Protein 5HU7 (pdb70)

Solvent-accessible surface area: 25045 Å² total; per-residue (Å²): 85,97,57,8,26,0,0,31,72,15,47,5,35,51,181,40,27,58,1,8,3,49,0,58,1,118,44,52,7,4,76,64,148,192,34,83,34,106,52,82,1,24,9,9,0,0,2,0,0,0,11,5,0,1,116,80,0,72,121,4,8,55,0,14,110,3,22,2,86,68,30,4,72,0,8,92,106,126,26,103,0,18,1,0,6,58,120,96,104,149,51,45,18,11,2,78,0,24,12,180,114,55,48,10,0,67,0,39,2,51,86,43,93,44,151,153,40,29,84,23,94,9,96,51,17,47,90,98,26,70,86,98,10,74,25,168,94,3,63,94,75,1,124,143,116,77,115,6,71,44,89,64,19,136,6,8,58,56,0,25,30,2,103,46,2,0,0,0,63,7,57,37,59,113,47,92,174,112,48,41,88,59,8,12,0,32,14,22,3,21,69,2,10,12,1,3,2,31,2,7,49,29,96,74,115,97,48,34,5,28,2,72,1,98,57,0,21,8,22,70,62,103,15,51,20,82,22,0,1,0,90,78,36,198,164,37,48,2,22,1,14,0,0,36,137,88,0,121,0,3,0,45,4,88,12,13,22,26,21,56,156,123,82,63,8,34,5,0,39,92,21,44,4,34,61,177,39,26,58,2,7,4,53,2,67,8,103,44,152,28,23,56,48,86,145,40,108,45,96,89,70,0,12,12,9,4,0,1,4,0,0,8,4,0,0,76,75,0,19,64,94,83,90,81,4,8,55,0,15,109,1,18,1,102,70,28,4,70,3,16,93,107,108,28,101,1,19,2,0,3,66,86,77,147,107,61,42,12,13,1,83,0,25,12,103,159,171,82,45,60,12,0,68,0,53,0,61,49,36,82,42,154,153,64,29,93,23,96,10,97,44,15,46,91,101,29,73,89,99,22,76,43,164,96,0,115,119,117,66,114,31,158,19,12,50,54,1,24,48,3,114,46,3,0,0,4,63,12,52,38,100,52,106,99,127,137,83,24,89,55,25,6,6,32,37,60,14,25,32,33,10,69,1,2,30,144,11,15,118,133,164,133,48,32,2,27,4,63,0,86,33,0,20,4,16,76,54,104,15,54,3,68,23,7,3,6,94,91,83,64,50,53,2,38,12,28,7,0,21,138,60,0,137,1,2,0,63,2,116,10,1,30,4,20,45,107,212

Secondary structure (DSSP, 8-state):
--SBTTB-EE--BTTBEEEEEEE-S-STTT--TTS--SEEPPHHHHHHHHHHHHHH---EEEEEEEEE-SPPEESSS-EEEEEEEEEEETTEEEEEEEE--EEEEEEEEEEE--SS--B--HHHHHHT-SEEEEHHHHHHHHHHSSS---S--TTEEEEEEETTEEEEEE-PPP--HHHHTT-SS-TTHHHHHHHHHHHHHHHH--EEEEEEEEEEEE-SSS----EEEEEE-----EEEEEE-TT-BEEEEEEEEEEEE-/--SBTTB-EE--BTTBEEEEEEE-S-SSTT---SSSS-EEPPHHHHHHHHHHHHHHH-----SEEEEEEEEE-SPPEESSS-EEEEEEEEE-TTS-EEEEEEE----EEEEEEEEEEE--SS--B--HHHHHHT-SEEEEHHHHHHH-----EEEEEEETTEEEEEE------STTTTT-SSPTTGGGTTTTHHHHH----EEEEEEEEEEEE-SSS----EEEEEE----EEEEEE-TT-BEEEEEEEEEEEE--

Sequence (517 aa):
DILHPLLHKNTSDLYELRYSSSFTGQELFMADHLGNGQRFFPLIAYLEMARAAVKQAASGIRMSHVATDDPLLVGDDLVQVHVGIYPEDTGELAYKIYSESVVHSHGMVEFTSFVEVPTLDLPALQAESSEILTARQCYELLKERGMADHSEFQGIDQVYRAPGHVLVKLSLPSITMETAEQLVFHPSLLESLLPSTRYLITEATQLDGTFTLEELEIYENHPAVKYALIRFSDTATLDIELCDEAGRIGIRMRGFSMGSEDILHPLLHKNTSDLYELRYSSSFTGQELFMADHLGNGQRFFPLIAYLEMARAAVKQAAGGTLSGIRMSHVATDDPLLVGDDLVQVHVGIYPEDTGELAYKIYSETRSVVHSHGMVEFTSFVEVPTLDLPALQAESSEILTARQCYELLEFQGIDQVYRAPGHVLVKLSLPSITMETAEQLVFHPSLLESLLPSTRYLITIQLDGTFTLEELEIYENHPAVKYALIRFSTATLDIELCDEAGRIGIRMRGFSMGSEK

Structure (mmCIF, N/CA/C/O backbone):
data_5HU7
#
_entry.id   5HU7
#
_cell.length_a   160.610
_cell.length_b   83.010
_cell.length_c   48.810
_cell.angle_alpha   90.00
_cell.angle_beta   90.00
_cell.angle_gamma   90.00
#
_symmetry.space_group_name_H-M   'P 21 21 2'
#
loop_
_entity.id
_entity.type
_entity.pdbx_description
1 polymer 'Putative polyketide synthase'
2 water water
#
loop_
_atom_site.group_PDB
_atom_site.id
_atom_site.type_symbol
_atom_site.label_atom_id
_atom_site.label_alt_id
_atom_site.label_comp_id
_atom_site.label_asym_id
_atom_site.label_entity_id
_atom_site.label_seq_id
_atom_site.pdbx_PDB_ins_code
_atom_site.Cartn_x
_atom_site.Cartn_y
_atom_site.Cartn_z
_atom_site.occupancy
_atom_site.B_iso_or_equiv
_atom_site.auth_seq_id
_atom_site.auth_comp_id
_atom_site.auth_asym_id
_atom_site.auth_atom_id
_atom_site.pdbx_PDB_model_num
ATOM 1 N N . ASP A 1 10 ? -16.874 19.491 -22.349 1.00 115.65 2848 ASP A N 1
ATOM 2 C CA . ASP A 1 10 ? -17.260 20.832 -21.917 1.00 113.80 2848 ASP A CA 1
ATOM 3 C C . ASP A 1 10 ? -17.032 20.980 -20.391 1.00 110.92 2848 ASP A C 1
ATOM 4 O O . ASP A 1 10 ? -17.980 21.045 -19.612 1.00 109.81 2848 ASP A O 1
ATOM 9 N N . ILE A 1 11 ? -15.754 21.032 -19.983 1.00 102.99 2849 ILE A N 1
ATOM 10 C CA . ILE A 1 11 ? -15.303 21.134 -18.577 1.00 96.46 2849 ILE A CA 1
ATOM 11 C C . ILE A 1 11 ? -14.174 22.175 -18.482 1.00 92.73 2849 ILE A C 1
ATOM 12 O O . ILE A 1 11 ? -13.227 22.115 -19.263 1.00 94.65 2849 ILE A O 1
ATOM 17 N N . LEU A 1 12 ? -14.263 23.126 -17.532 1.00 81.07 2850 LEU A N 1
ATOM 18 C CA . LEU A 1 12 ? -13.247 24.180 -17.413 1.00 77.48 2850 LEU A CA 1
ATOM 19 C C . LEU A 1 12 ? -11.911 23.642 -16.909 1.00 81.05 2850 LEU A C 1
ATOM 20 O O . LEU A 1 12 ? -10.851 24.080 -17.353 1.00 82.28 2850 LEU A O 1
ATOM 25 N N . HIS A 1 13 ? -11.962 22.722 -15.949 1.00 75.03 2851 HIS A N 1
ATOM 26 C CA . HIS A 1 13 ? -10.787 22.177 -15.300 1.00 71.34 2851 HIS A CA 1
ATOM 27 C C . HIS A 1 13 ? -11.183 20.824 -14.673 1.00 74.78 2851 HIS A C 1
ATOM 28 O O . HIS A 1 13 ? -12.362 20.651 -14.348 1.00 73.80 2851 HIS A O 1
ATOM 35 N N . PRO A 1 14 ? -10.256 19.858 -14.449 1.00 72.58 2852 PRO A N 1
ATOM 36 C CA . PRO A 1 14 ? -10.666 18.577 -13.834 1.00 71.93 2852 PRO A CA 1
ATOM 37 C C . PRO A 1 14 ? -11.495 18.700 -12.545 1.00 71.46 2852 PRO A C 1
ATOM 38 O O . PRO A 1 14 ? -12.373 17.886 -12.295 1.00 68.79 2852 PRO A O 1
ATOM 42 N N . LEU A 1 15 ? -11.258 19.746 -11.759 1.00 68.30 2853 LEU A N 1
ATOM 43 C CA . LEU A 1 15 ? -11.972 19.960 -10.516 1.00 67.14 2853 LEU A CA 1
ATOM 44 C C . LEU A 1 15 ? -13.029 21.045 -10.591 1.00 70.17 2853 LEU A C 1
ATOM 45 O O . LEU A 1 15 ? -13.741 21.187 -9.616 1.00 70.22 2853 LEU A O 1
ATOM 50 N N . LEU A 1 16 ? -13.128 21.817 -11.694 1.00 66.73 2854 LEU A N 1
ATOM 51 C CA . LEU A 1 16 ? -14.153 22.876 -11.866 1.00 66.73 2854 LEU A CA 1
ATOM 52 C C . LEU A 1 16 ? -14.881 22.543 -13.111 1.00 72.60 2854 LEU A C 1
ATOM 53 O O . LEU A 1 16 ? -14.389 22.868 -14.181 1.00 74.34 2854 LEU A O 1
ATOM 58 N N . HIS A 1 17 ? -16.045 21.962 -13.015 1.00 70.28 2855 HIS A N 1
ATOM 59 C CA . HIS A 1 17 ? -16.736 21.531 -14.223 1.00 72.98 2855 HIS A CA 1
ATOM 60 C C . HIS A 1 17 ? -17.502 22.651 -14.902 1.00 76.38 2855 HIS A C 1
ATOM 61 O O . HIS A 1 17 ? -17.444 22.770 -16.125 1.00 79.40 2855 HIS A O 1
ATOM 68 N N . LYS A 1 18 ? -18.174 23.495 -14.132 1.00 69.87 2856 LYS A N 1
ATOM 69 C CA . LYS A 1 18 ? -18.988 24.563 -14.710 1.00 70.71 2856 LYS A CA 1
ATOM 70 C C . LYS A 1 18 ? -19.021 25.805 -13.892 1.00 70.70 2856 LYS A C 1
ATOM 71 O O . LYS A 1 18 ? -18.977 25.748 -12.675 1.00 66.97 2856 LYS A O 1
ATOM 77 N N . ASN A 1 19 ? -19.288 26.918 -14.568 1.00 68.99 2857 ASN A N 1
ATOM 78 C CA . ASN A 1 19 ? -19.477 28.202 -13.938 1.00 67.18 2857 ASN A CA 1
ATOM 79 C C . ASN A 1 19 ? -20.975 28.270 -13.724 1.00 70.53 2857 ASN A C 1
ATOM 80 O O . ASN A 1 19 ? -21.712 28.239 -14.697 1.00 71.39 2857 ASN A O 1
ATOM 85 N N . THR A 1 20 ? -21.429 28.326 -12.466 1.00 66.82 2858 THR A N 1
ATOM 86 C CA . THR A 1 20 ? -22.856 28.382 -12.157 1.00 68.85 2858 THR A CA 1
ATOM 87 C C . THR A 1 20 ? -23.200 29.679 -11.424 1.00 74.38 2858 THR A C 1
ATOM 88 O O . THR A 1 20 ? -24.133 29.709 -10.618 1.00 75.35 2858 THR A O 1
ATOM 92 N N . SER A 1 21 ? -22.481 30.755 -11.734 1.00 70.15 2859 SER A N 1
ATOM 93 C CA . SER A 1 21 ? -22.725 32.047 -11.116 1.00 70.39 2859 SER A CA 1
ATOM 94 C C . SER A 1 21 ? -24.119 32.535 -11.418 1.00 76.20 2859 SER A C 1
ATOM 95 O O . SER A 1 21 ? -24.631 32.270 -12.494 1.00 77.32 2859 SER A O 1
ATOM 98 N N . ASP A 1 22 ? -24.722 33.251 -10.486 1.00 73.93 2860 ASP A N 1
ATOM 99 C CA . ASP A 1 22 ? -26.082 33.764 -10.648 1.00 76.44 2860 ASP A CA 1
ATOM 100 C C . ASP A 1 22 ? -26.179 35.129 -10.012 1.00 82.94 2860 ASP A C 1
ATOM 101 O O . ASP A 1 22 ? -25.134 35.703 -9.673 1.00 80.65 2860 ASP A O 1
ATOM 106 N N . LEU A 1 23 ? -27.407 35.679 -9.881 1.00 84.89 2861 LEU A N 1
ATOM 107 C CA . LEU A 1 23 ? -27.631 36.991 -9.258 1.00 86.63 2861 LEU A CA 1
ATOM 108 C C . LEU A 1 23 ? -27.072 37.096 -7.860 1.00 92.72 2861 LEU A C 1
ATOM 109 O O . LEU A 1 23 ? -26.587 38.154 -7.480 1.00 94.27 2861 LEU A O 1
ATOM 114 N N . TYR A 1 24 ? -27.174 36.021 -7.099 1.00 89.87 2862 TYR A N 1
ATOM 115 C CA . TYR A 1 24 ? -26.782 35.994 -5.703 1.00 89.21 2862 TYR A CA 1
ATOM 116 C C . TYR A 1 24 ? -25.362 35.572 -5.433 1.00 85.94 2862 TYR A C 1
ATOM 117 O O . TYR A 1 24 ? -24.939 35.748 -4.299 1.00 83.99 2862 TYR A O 1
ATOM 126 N N . GLU A 1 25 ? -24.608 35.024 -6.423 1.00 78.11 2863 GLU A N 1
ATOM 127 C CA . GLU A 1 25 ? -23.247 34.532 -6.155 1.00 72.00 2863 GLU A CA 1
ATOM 128 C C . GLU A 1 25 ? -22.399 34.249 -7.393 1.00 72.61 2863 GLU A C 1
ATOM 129 O O . GLU A 1 25 ? -22.936 33.737 -8.365 1.00 72.55 2863 GLU A O 1
ATOM 135 N N . LEU A 1 26 ? -21.064 34.490 -7.317 1.00 67.34 2864 LEU A N 1
ATOM 136 C CA . LEU A 1 26 ? -20.057 34.120 -8.336 1.00 65.33 2864 LEU A CA 1
ATOM 137 C C . LEU A 1 26 ? -19.557 32.742 -7.883 1.00 66.26 2864 LEU A C 1
ATOM 138 O O . LEU A 1 26 ? -18.963 32.649 -6.803 1.00 62.75 2864 LEU A O 1
ATOM 143 N N . ARG A 1 27 ? -19.841 31.669 -8.659 1.00 63.03 2865 ARG A N 1
ATOM 144 C CA . ARG A 1 27 ? -19.435 30.330 -8.234 1.00 61.03 2865 ARG A CA 1
ATOM 145 C C . ARG A 1 27 ? -19.260 29.320 -9.337 1.00 61.75 2865 ARG A C 1
ATOM 146 O O . ARG A 1 27 ? -19.706 29.497 -10.451 1.00 61.11 2865 ARG A O 1
ATOM 154 N N . TYR A 1 28 ? -18.582 28.234 -8.988 1.00 59.52 2866 TYR A N 1
ATOM 155 C CA . TYR A 1 28 ? -18.316 27.122 -9.882 1.00 59.69 2866 TYR A CA 1
ATOM 156 C C . TYR A 1 28 ? -18.837 25.852 -9.216 1.00 61.12 2866 TYR A C 1
ATOM 157 O O . TYR A 1 28 ? -18.889 25.779 -7.990 1.00 57.61 2866 TYR A O 1
ATOM 166 N N . SER A 1 29 ? -19.330 24.910 -10.010 1.00 59.96 2867 SER A N 1
ATOM 167 C CA . SER A 1 29 ? -19.885 23.654 -9.479 1.00 59.64 2867 SER A CA 1
ATOM 168 C C . SER A 1 29 ? -19.320 22.480 -10.201 1.00 62.67 2867 SER A C 1
ATOM 169 O O . SER A 1 29 ? -19.093 22.542 -11.412 1.00 61.13 2867 SER A O 1
ATOM 172 N N . SER A 1 30 ? -19.062 21.404 -9.434 1.00 62.83 2868 SER A N 1
ATOM 173 C CA . SER A 1 30 ? -18.539 20.129 -9.928 1.00 64.24 2868 SER A CA 1
ATOM 174 C C . SER A 1 30 ? -19.310 19.004 -9.278 1.00 71.99 2868 SER A C 1
ATOM 175 O O . SER A 1 30 ? -19.730 19.132 -8.132 1.00 70.93 2868 SER A O 1
ATOM 178 N N . SER A 1 31 ? -19.495 17.900 -9.997 1.00 73.99 2869 SER A N 1
ATOM 179 C CA . SER A 1 31 ? -20.166 16.702 -9.474 1.00 74.67 2869 SER A CA 1
ATOM 180 C C . SER A 1 31 ? -19.152 15.581 -9.503 1.00 75.66 2869 SER A C 1
ATOM 181 O O . SER A 1 31 ? -18.600 15.310 -10.560 1.00 75.50 2869 SER A O 1
ATOM 184 N N . PHE A 1 32 ? -18.852 14.988 -8.345 1.00 72.38 2870 PHE A N 1
ATOM 185 C CA . PHE A 1 32 ? -17.829 13.943 -8.219 1.00 73.22 2870 PHE A CA 1
ATOM 186 C C . PHE A 1 32 ? -18.410 12.619 -7.805 1.00 80.69 2870 PHE A C 1
ATOM 187 O O . PHE A 1 32 ? -19.283 12.568 -6.938 1.00 80.87 2870 PHE A O 1
ATOM 195 N N . THR A 1 33 ? -17.930 11.554 -8.454 1.00 79.89 2871 THR A N 1
ATOM 196 C CA . THR A 1 33 ? -18.301 10.166 -8.223 1.00 80.84 2871 THR A CA 1
ATOM 197 C C . THR A 1 33 ? -17.243 9.422 -7.399 1.00 83.51 2871 THR A C 1
ATOM 198 O O . THR A 1 33 ? -17.568 8.410 -6.828 1.00 82.63 2871 THR A O 1
ATOM 202 N N . GLY A 1 34 ? -15.993 9.881 -7.397 1.00 80.23 2872 GLY A N 1
ATOM 203 C CA . GLY A 1 34 ? -14.896 9.182 -6.748 1.00 79.14 2872 GLY A CA 1
ATOM 204 C C . GLY A 1 34 ? -13.980 8.556 -7.781 1.00 85.32 2872 GLY A C 1
ATOM 205 O O . GLY A 1 34 ? -12.902 8.086 -7.429 1.00 86.39 2872 GLY A O 1
ATOM 206 N N . GLN A 1 35 ? -14.386 8.539 -9.066 1.00 83.05 2873 GLN A N 1
ATOM 207 C CA . GLN A 1 35 ? -13.581 7.988 -10.150 1.00 84.77 2873 GLN A CA 1
ATOM 208 C C . GLN A 1 35 ? -12.751 9.051 -10.876 1.00 89.00 2873 GLN A C 1
ATOM 209 O O . GLN A 1 35 ? -11.942 8.681 -11.722 1.00 91.21 2873 GLN A O 1
ATOM 215 N N . GLU A 1 36 ? -12.899 10.344 -10.547 1.00 84.90 2874 GLU A N 1
ATOM 216 C CA . GLU A 1 36 ? -12.165 11.389 -11.258 1.00 85.69 2874 GLU A CA 1
ATOM 217 C C . GLU A 1 36 ? -10.638 11.379 -10.950 1.00 92.25 2874 GLU A C 1
ATOM 218 O O . GLU A 1 36 ? -10.164 10.536 -10.194 1.00 92.41 2874 GLU A O 1
ATOM 224 N N . LEU A 1 37 ? -9.882 12.248 -11.640 1.00 90.46 2875 LEU A N 1
ATOM 225 C CA . LEU A 1 37 ? -8.417 12.378 -11.600 1.00 90.44 2875 LEU A CA 1
ATOM 226 C C . LEU A 1 37 ? -7.764 12.455 -10.202 1.00 93.42 2875 LEU A C 1
ATOM 227 O O . LEU A 1 37 ? -6.886 11.644 -9.878 1.00 94.08 2875 LEU A O 1
ATOM 232 N N . PHE A 1 38 ? -8.177 13.421 -9.392 1.00 87.47 2876 PHE A N 1
ATOM 233 C CA . PHE A 1 38 ? -7.598 13.596 -8.050 1.00 85.31 2876 PHE A CA 1
ATOM 234 C C . PHE A 1 38 ? -8.174 12.566 -7.083 1.00 94.88 2876 PHE A C 1
ATOM 235 O O . PHE A 1 38 ? -7.505 12.173 -6.133 1.00 95.94 2876 PHE A O 1
ATOM 243 N N . MET A 1 39 ? -9.359 12.056 -7.395 1.00 94.63 2877 MET A N 1
ATOM 244 C CA . MET A 1 39 ? -10.055 11.053 -6.592 1.00 97.10 2877 MET A CA 1
ATOM 245 C C . MET A 1 39 ? -9.417 9.680 -6.802 1.00 106.55 2877 MET A C 1
ATOM 246 O O . MET A 1 39 ? -9.634 8.800 -5.973 1.00 104.85 2877 MET A O 1
ATOM 251 N N . ALA A 1 40 ? -8.737 9.487 -7.975 1.00 109.94 2878 ALA A N 1
ATOM 252 C CA . ALA A 1 40 ? -8.068 8.255 -8.442 1.00 113.91 2878 ALA A CA 1
ATOM 253 C C . ALA A 1 40 ? -7.444 7.437 -7.318 1.00 121.36 2878 ALA A C 1
ATOM 254 O O . ALA A 1 40 ? -6.471 7.879 -6.685 1.00 119.17 2878 ALA A O 1
ATOM 256 N N . ASP A 1 41 ? -8.030 6.253 -7.067 1.00 122.32 2879 ASP A N 1
ATOM 257 C CA . ASP A 1 41 ? -7.613 5.369 -5.995 1.00 124.11 2879 ASP A CA 1
ATOM 258 C C . ASP A 1 41 ? -7.508 3.910 -6.441 1.00 134.49 2879 ASP A C 1
ATOM 259 O O . ASP A 1 41 ? -8.167 3.485 -7.395 1.00 135.90 2879 ASP A O 1
ATOM 264 N N . HIS A 1 42 ? -6.668 3.154 -5.721 1.00 133.97 2880 HIS A N 1
ATOM 265 C CA . HIS A 1 42 ? -6.447 1.716 -5.929 1.00 137.74 2880 HIS A CA 1
ATOM 266 C C . HIS A 1 42 ? -7.749 0.871 -5.989 1.00 142.41 2880 HIS A C 1
ATOM 267 O O . HIS A 1 42 ? -8.548 0.871 -5.048 1.00 141.93 2880 HIS A O 1
ATOM 274 N N . LEU A 1 43 ? -7.951 0.202 -7.143 1.00 139.69 2881 LEU A N 1
ATOM 275 C CA . LEU A 1 43 ? -9.018 -0.751 -7.476 1.00 141.04 2881 LEU A CA 1
ATOM 276 C C . LEU A 1 43 ? -10.475 -0.312 -7.169 1.00 140.72 2881 LEU A C 1
ATOM 277 O O . LEU A 1 43 ? -11.261 -1.104 -6.622 1.00 141.14 2881 LEU A O 1
ATOM 282 N N . GLY A 1 44 ? -10.844 0.889 -7.624 1.00 132.30 2882 GLY A N 1
ATOM 283 C CA . GLY A 1 44 ? -12.206 1.409 -7.506 1.00 129.11 2882 GLY A CA 1
ATOM 284 C C . GLY A 1 44 ? -12.397 2.439 -6.418 1.00 123.63 2882 GLY A C 1
ATOM 285 O O . GLY A 1 44 ? -11.492 3.235 -6.152 1.00 122.59 2882 GLY A O 1
ATOM 286 N N . ASN A 1 45 ? -13.586 2.433 -5.784 1.00 113.49 2883 ASN A N 1
ATOM 287 C CA . ASN A 1 45 ? -13.913 3.413 -4.764 1.00 108.74 2883 ASN A CA 1
ATOM 288 C C . ASN A 1 45 ? -14.682 2.843 -3.548 1.00 105.84 2883 ASN A C 1
ATOM 289 O O . ASN A 1 45 ? -14.765 1.638 -3.366 1.00 110.02 2883 ASN A O 1
ATOM 294 N N . GLY A 1 46 ? -15.030 3.745 -2.651 1.00 94.48 2884 GLY A N 1
ATOM 295 C CA . GLY A 1 46 ? -15.793 3.604 -1.417 1.00 91.82 2884 GLY A CA 1
ATOM 296 C C . GLY A 1 46 ? -15.692 4.927 -0.660 1.00 89.07 2884 GLY A C 1
ATOM 297 O O . GLY A 1 46 ? -15.002 5.857 -1.136 1.00 80.94 2884 GLY A O 1
ATOM 298 N N . GLN A 1 47 ? -16.393 5.071 0.498 1.00 85.21 2885 GLN A N 1
ATOM 299 C CA . GLN A 1 47 ? -16.336 6.376 1.129 1.00 81.54 2885 GLN A CA 1
ATOM 300 C C . GLN A 1 47 ? -14.932 6.736 1.591 1.00 81.57 2885 GLN A C 1
ATOM 301 O O . GLN A 1 47 ? -14.198 5.881 2.093 1.00 81.69 2885 GLN A O 1
ATOM 307 N N . ARG A 1 48 ? -14.600 8.024 1.480 1.00 72.84 2886 ARG A N 1
ATOM 308 C CA . ARG A 1 48 ? -13.300 8.539 1.870 1.00 70.74 2886 ARG A CA 1
ATOM 309 C C . ARG A 1 48 ? -13.247 10.059 1.830 1.00 68.74 2886 ARG A C 1
ATOM 310 O O . ARG A 1 48 ? -14.073 10.702 1.223 1.00 66.37 2886 ARG A O 1
ATOM 318 N N . PHE A 1 49 ? -12.234 10.603 2.440 1.00 67.53 2887 PHE A N 1
ATOM 319 C CA . PHE A 1 49 ? -12.002 12.041 2.532 1.00 65.08 2887 PHE A CA 1
ATOM 320 C C . PHE A 1 49 ? -11.553 12.569 1.196 1.00 68.50 2887 PHE A C 1
ATOM 321 O O . PHE A 1 49 ? -10.741 11.924 0.531 1.00 69.56 2887 PHE A O 1
ATOM 329 N N . PHE A 1 50 ? -12.051 13.754 0.807 1.00 64.85 2888 PHE A N 1
ATOM 330 C CA . PHE A 1 50 ? -11.599 14.428 -0.415 1.00 64.43 2888 PHE A CA 1
ATOM 331 C C . PHE A 1 50 ? -10.097 14.691 -0.261 1.00 68.55 2888 PHE A C 1
ATOM 332 O O . PHE A 1 50 ? -9.690 15.108 0.815 1.00 69.09 2888 PHE A O 1
ATOM 340 N N . PRO A 1 51 ? -9.246 14.429 -1.268 1.00 67.10 2889 PRO A N 1
ATOM 341 C CA . PRO A 1 51 ? -7.806 14.673 -1.087 1.00 65.80 2889 PRO A CA 1
ATOM 342 C C . PRO A 1 51 ? -7.453 16.103 -0.678 1.00 68.63 2889 PRO A C 1
ATOM 343 O O . PRO A 1 51 ? -8.043 17.044 -1.187 1.00 68.14 2889 PRO A O 1
ATOM 347 N N . LEU A 1 52 ? -6.505 16.256 0.248 1.00 65.61 2890 LEU A N 1
ATOM 348 C CA . LEU A 1 52 ? -6.041 17.552 0.776 1.00 65.73 2890 LEU A CA 1
ATOM 349 C C . LEU A 1 52 ? -5.657 18.571 -0.336 1.00 68.72 2890 LEU A C 1
ATOM 350 O O . LEU A 1 52 ? -6.259 19.646 -0.421 1.00 66.74 2890 LEU A O 1
ATOM 355 N N . ILE A 1 53 ? -4.697 18.220 -1.197 1.00 65.92 2891 ILE A N 1
ATOM 356 C CA . ILE A 1 53 ? -4.292 19.066 -2.339 1.00 67.09 2891 ILE A CA 1
ATOM 357 C C . ILE A 1 53 ? -5.423 19.396 -3.312 1.00 64.83 2891 ILE A C 1
ATOM 358 O O . ILE A 1 53 ? -5.365 20.419 -3.996 1.00 63.16 2891 ILE A O 1
ATOM 363 N N . ALA A 1 54 ? -6.435 18.551 -3.384 1.00 59.34 2892 ALA A N 1
ATOM 364 C CA . ALA A 1 54 ? -7.538 18.803 -4.287 1.00 59.52 2892 ALA A CA 1
ATOM 365 C C . ALA A 1 54 ? -8.292 20.070 -3.890 1.00 62.04 2892 ALA A C 1
ATOM 366 O O . ALA A 1 54 ? -8.728 20.807 -4.767 1.00 61.16 2892 ALA A O 1
ATOM 368 N N . TYR A 1 55 ? -8.339 20.390 -2.570 1.00 56.77 2893 TYR A N 1
ATOM 369 C CA . TYR A 1 55 ? -8.968 21.610 -2.081 1.00 55.08 2893 TYR A CA 1
ATOM 370 C C . TYR A 1 55 ? -8.200 22.843 -2.537 1.00 58.99 2893 TYR A C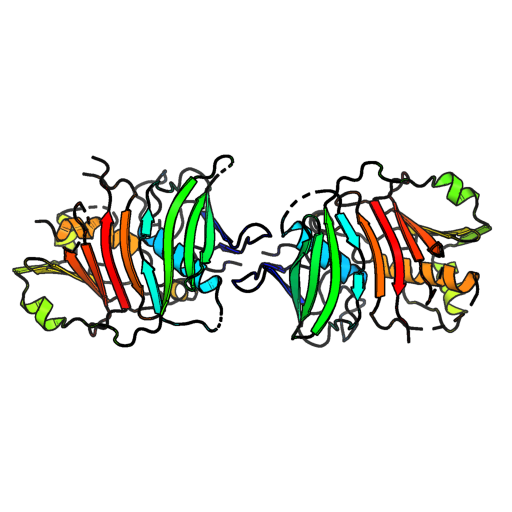 1
ATOM 371 O O . TYR A 1 55 ? -8.815 23.855 -2.855 1.00 62.28 2893 TYR A O 1
ATOM 380 N N . LEU A 1 56 ? -6.862 22.770 -2.561 1.00 52.71 2894 LEU A N 1
ATOM 381 C CA . LEU A 1 56 ? -6.025 23.893 -2.961 1.00 53.16 2894 LEU A CA 1
ATOM 382 C C . LEU A 1 56 ? -6.064 24.124 -4.444 1.00 56.56 2894 LEU A C 1
ATOM 383 O O . LEU A 1 56 ? -6.142 25.263 -4.903 1.00 57.01 2894 LEU A O 1
ATOM 388 N N . GLU A 1 57 ? -5.973 23.041 -5.193 1.00 55.63 2895 GLU A N 1
ATOM 389 C CA . GLU A 1 57 ? -6.047 23.029 -6.662 1.00 57.22 2895 GLU A CA 1
ATOM 390 C C . GLU A 1 57 ? -7.416 23.549 -7.173 1.00 59.83 2895 GLU A C 1
ATOM 391 O O . GLU A 1 57 ? -7.443 24.358 -8.092 1.00 57.73 2895 GLU A O 1
ATOM 397 N N . MET A 1 58 ? -8.525 23.117 -6.541 1.00 59.49 2896 MET A N 1
ATOM 398 C CA . MET A 1 58 ? -9.884 23.568 -6.881 1.00 61.31 2896 MET A CA 1
ATOM 399 C C . MET A 1 58 ? -10.045 25.075 -6.618 1.00 62.32 2896 MET A C 1
ATOM 400 O O . MET A 1 58 ? -10.527 25.800 -7.469 1.00 60.83 2896 MET A O 1
ATOM 405 N N . ALA A 1 59 ? -9.624 25.536 -5.444 1.00 57.62 2897 ALA A N 1
ATOM 406 C CA . ALA A 1 59 ? -9.674 26.949 -5.057 1.00 55.92 2897 ALA A CA 1
ATOM 407 C C . ALA A 1 59 ? -8.844 27.830 -5.986 1.00 58.77 2897 ALA A C 1
ATOM 408 O O . ALA A 1 59 ? -9.285 28.918 -6.362 1.00 59.89 2897 ALA A O 1
ATOM 410 N N . ARG A 1 60 ? -7.662 27.351 -6.373 1.00 53.77 2898 ARG A N 1
ATOM 411 C CA . ARG A 1 60 ? -6.766 28.066 -7.277 1.00 55.07 2898 ARG A CA 1
ATOM 412 C C . ARG A 1 60 ? -7.369 28.171 -8.665 1.00 63.43 2898 ARG A C 1
ATOM 413 O O . ARG A 1 60 ? -7.260 29.207 -9.302 1.00 66.92 2898 ARG A O 1
ATOM 421 N N . ALA A 1 61 ? -7.931 27.074 -9.158 1.00 61.05 2899 ALA A N 1
ATOM 422 C CA . ALA A 1 61 ? -8.572 27.035 -10.464 1.00 63.04 2899 ALA A CA 1
ATOM 423 C C . ALA A 1 61 ? -9.752 28.042 -10.532 1.00 68.09 2899 ALA A C 1
ATOM 424 O O . ALA A 1 61 ? -9.832 28.788 -11.486 1.00 69.86 2899 ALA A O 1
ATOM 426 N N . ALA A 1 62 ? -10.581 28.137 -9.469 1.00 65.36 2900 ALA A N 1
ATOM 427 C CA . ALA A 1 62 ? -11.719 29.079 -9.381 1.00 65.99 2900 ALA A CA 1
ATOM 428 C C . ALA A 1 62 ? -11.276 30.513 -9.431 1.00 70.41 2900 ALA A C 1
ATOM 429 O O . ALA A 1 62 ? -11.855 31.313 -10.154 1.00 70.82 2900 ALA A O 1
ATOM 431 N N . VAL A 1 63 ? -10.290 30.845 -8.624 1.00 67.22 2901 VAL A N 1
ATOM 432 C CA . VAL A 1 63 ? -9.715 32.197 -8.573 1.00 68.79 2901 VAL A CA 1
ATOM 433 C C . VAL A 1 63 ? -9.136 32.626 -9.939 1.00 70.41 2901 VAL A C 1
ATOM 434 O O . VAL A 1 63 ? -9.406 33.730 -10.388 1.00 68.37 2901 VAL A O 1
ATOM 438 N N . LYS A 1 64 ? -8.378 31.751 -10.596 1.00 69.01 2902 LYS A N 1
ATOM 439 C CA . LYS A 1 64 ? -7.832 32.051 -11.920 1.00 71.90 2902 LYS A CA 1
ATOM 440 C C . LYS A 1 64 ? -8.978 32.250 -12.938 1.00 75.20 2902 LYS A C 1
ATOM 441 O O . LYS A 1 64 ? -8.885 33.158 -13.758 1.00 77.91 2902 LYS A O 1
ATOM 447 N N . GLN A 1 65 ? -10.064 31.437 -12.868 1.00 69.15 2903 GLN A N 1
ATOM 448 C CA . GLN A 1 65 ? -11.240 31.618 -13.752 1.00 70.13 2903 GLN A CA 1
ATOM 449 C C . GLN A 1 65 ? -11.911 32.964 -13.485 1.00 69.82 2903 GLN A C 1
ATOM 450 O O . GLN A 1 65 ? -12.233 33.662 -14.418 1.00 69.44 2903 GLN A O 1
ATOM 456 N N . ALA A 1 66 ? -12.102 33.311 -12.212 1.00 67.40 2904 ALA A N 1
ATOM 457 C CA . ALA A 1 66 ? -12.633 34.595 -11.751 1.00 71.47 2904 ALA A CA 1
ATOM 458 C C . ALA A 1 66 ? -11.536 35.720 -11.835 1.00 85.13 2904 ALA A C 1
ATOM 459 O O . ALA A 1 66 ? -11.018 36.139 -10.805 1.00 87.07 2904 ALA A O 1
ATOM 461 N N . ALA A 1 67 ? -11.162 36.187 -13.044 1.00 86.17 2905 ALA A N 1
ATOM 462 C CA . ALA A 1 67 ? -10.088 37.186 -13.217 1.00 99.76 2905 ALA A CA 1
ATOM 463 C C . ALA A 1 67 ? -9.901 37.566 -14.702 1.00 129.85 2905 ALA A C 1
ATOM 464 O O . ALA A 1 67 ? -9.324 36.813 -15.492 1.00 93.11 2905 ALA A O 1
ATOM 466 N N . SER A 1 75 ? -0.267 36.991 -12.466 1.00 85.91 2913 SER A N 1
ATOM 467 C CA . SER A 1 75 ? 0.121 35.588 -12.696 1.00 85.67 2913 SER A CA 1
ATOM 468 C C . SER A 1 75 ? 0.324 34.827 -11.362 1.00 84.10 2913 SER A C 1
ATOM 469 O O . SER A 1 75 ? -0.361 33.833 -11.129 1.00 83.66 2913 SER A O 1
ATOM 472 N N . GLY A 1 76 ? 1.275 35.305 -10.541 1.00 76.71 2914 GLY A N 1
ATOM 473 C CA . GLY A 1 76 ? 1.581 34.819 -9.191 1.00 72.32 2914 GLY A CA 1
ATOM 474 C C . GLY A 1 76 ? 0.358 34.892 -8.297 1.00 67.85 2914 GLY A C 1
ATOM 475 O O . GLY A 1 76 ? -0.384 35.865 -8.339 1.00 66.20 2914 GLY A O 1
ATOM 476 N N . ILE A 1 77 ? 0.143 33.854 -7.494 1.00 62.33 2915 ILE A N 1
ATOM 477 C CA . ILE A 1 77 ? -0.972 33.726 -6.582 1.00 61.18 2915 ILE A CA 1
ATOM 478 C C . ILE A 1 77 ? -0.436 33.464 -5.192 1.00 61.95 2915 ILE A C 1
ATOM 479 O O . ILE A 1 77 ? 0.505 32.691 -5.039 1.00 59.46 2915 ILE A O 1
ATOM 484 N N . ARG A 1 78 ? -1.073 34.088 -4.169 1.00 56.54 2916 ARG A N 1
ATOM 485 C CA . ARG A 1 78 ? -0.783 33.813 -2.769 1.00 52.95 2916 ARG A CA 1
ATOM 486 C C . ARG A 1 78 ? -2.102 33.455 -2.103 1.00 57.91 2916 ARG A C 1
ATOM 487 O O . ARG A 1 78 ? -3.026 34.261 -2.123 1.00 56.84 2916 ARG A O 1
ATOM 495 N N . MET A 1 79 ? -2.199 32.256 -1.532 1.00 56.86 2917 MET A N 1
ATOM 496 C CA . MET A 1 79 ? -3.356 31.856 -0.746 1.00 56.78 2917 MET A CA 1
ATOM 497 C C . MET A 1 79 ? -2.906 31.927 0.714 1.00 56.50 2917 MET A C 1
ATOM 498 O O . MET A 1 79 ? -1.814 31.510 1.010 1.00 57.31 2917 MET A O 1
ATOM 503 N N . SER A 1 80 ? -3.701 32.527 1.594 1.00 50.71 2918 SER A N 1
ATOM 504 C CA . SER A 1 80 ? -3.368 32.732 3.009 1.00 49.58 2918 SER A CA 1
ATOM 505 C C . SER A 1 80 ? -4.517 32.252 3.885 1.00 54.33 2918 SER A C 1
ATOM 506 O O . SER A 1 80 ? -5.654 32.306 3.445 1.00 53.23 2918 SER A O 1
ATOM 509 N N . HIS A 1 81 ? -4.216 31.846 5.124 1.00 53.30 2919 HIS A N 1
ATOM 510 C CA . HIS A 1 81 ? -5.207 31.460 6.134 1.00 56.07 2919 HIS A CA 1
ATOM 511 C C . HIS A 1 81 ? -6.178 30.398 5.656 1.00 56.08 2919 HIS A C 1
ATOM 512 O O . HIS A 1 81 ? -7.375 30.506 5.872 1.00 55.70 2919 HIS A O 1
ATOM 519 N N . VAL A 1 82 ? -5.663 29.400 4.963 1.00 52.03 2920 VAL A N 1
ATOM 520 C CA . VAL A 1 82 ? -6.470 28.299 4.431 1.00 50.44 2920 VAL A CA 1
ATOM 521 C C . VAL A 1 82 ? -6.803 27.318 5.557 1.00 54.91 2920 VAL A C 1
ATOM 522 O O . VAL A 1 82 ? -5.947 26.985 6.376 1.00 52.15 2920 VAL A O 1
ATOM 526 N N . ALA A 1 83 ? -8.048 26.849 5.585 1.00 56.45 2921 ALA A N 1
ATOM 527 C CA . ALA A 1 83 ? -8.499 25.926 6.632 1.00 58.11 2921 ALA A CA 1
ATOM 528 C C . ALA A 1 83 ? -9.557 24.997 6.109 1.00 60.97 2921 ALA A C 1
ATOM 529 O O . ALA A 1 83 ? -10.530 25.461 5.550 1.00 60.13 2921 ALA A O 1
ATOM 531 N N . THR A 1 84 ? -9.296 23.678 6.173 1.00 59.86 2922 THR A N 1
ATOM 532 C CA . THR A 1 84 ? -10.259 22.633 5.849 1.00 59.40 2922 THR A CA 1
ATOM 533 C C . THR A 1 84 ? -10.674 22.062 7.183 1.00 63.36 2922 THR A C 1
ATOM 534 O O . THR A 1 84 ? -9.932 21.261 7.728 1.00 61.76 2922 THR A O 1
ATOM 538 N N . ASP A 1 85 ? -11.826 22.504 7.711 1.00 63.27 2923 ASP A N 1
ATOM 539 C CA . ASP A 1 85 ? -12.371 22.159 9.038 1.00 68.51 2923 ASP A CA 1
ATOM 540 C C . ASP A 1 85 ? -13.348 20.979 9.030 1.00 76.41 2923 ASP A C 1
ATOM 541 O O . ASP A 1 85 ? -13.407 20.245 10.018 1.00 79.91 2923 ASP A O 1
ATOM 546 N N . ASP A 1 86 ? -14.215 20.910 8.008 1.00 71.38 2924 ASP A N 1
ATOM 547 C CA . ASP A 1 86 ? -15.255 19.882 7.914 1.00 70.88 2924 ASP A CA 1
ATOM 548 C C . ASP A 1 86 ? -15.010 19.120 6.635 1.00 68.12 2924 ASP A C 1
ATOM 549 O O . ASP A 1 86 ? -15.346 19.623 5.578 1.00 64.98 2924 ASP A O 1
ATOM 554 N N . PRO A 1 87 ? -14.369 17.926 6.685 1.00 64.09 2925 PRO A N 1
ATOM 555 C CA . PRO A 1 87 ? -14.012 17.234 5.435 1.00 61.80 2925 PRO A CA 1
ATOM 556 C C . PRO A 1 87 ? -15.161 16.817 4.516 1.00 64.75 2925 PRO A C 1
ATOM 557 O O . PRO A 1 87 ? -16.195 16.300 4.959 1.00 64.88 2925 PRO A O 1
ATOM 561 N N . LEU A 1 88 ? -14.932 17.003 3.217 1.00 60.46 2926 LEU A N 1
ATOM 562 C CA . LEU A 1 88 ? -15.843 16.575 2.172 1.00 61.08 2926 LEU A CA 1
ATOM 563 C C . LEU A 1 88 ? -15.585 15.074 1.980 1.00 66.62 2926 LEU A C 1
ATOM 564 O O . LEU A 1 88 ? -14.427 14.643 1.849 1.00 62.04 2926 LEU A O 1
ATOM 569 N N . LEU A 1 89 ? -16.661 14.285 2.012 1.00 68.12 2927 LEU A N 1
ATOM 570 C CA . LEU A 1 89 ? -16.593 12.852 1.826 1.00 71.07 2927 LEU A CA 1
ATOM 571 C C . LEU A 1 89 ? -17.064 12.540 0.429 1.00 72.32 2927 LEU A C 1
ATOM 572 O O . LEU A 1 89 ? -18.087 13.036 0.012 1.00 71.22 2927 LEU A O 1
ATOM 577 N N . VAL A 1 90 ? -16.313 11.711 -0.281 1.00 68.09 2928 VAL A N 1
ATOM 578 C CA . VAL A 1 90 ? -16.629 11.315 -1.646 1.00 69.33 2928 VAL A CA 1
ATOM 579 C C . VAL A 1 90 ? -16.550 9.792 -1.774 1.00 73.34 2928 VAL A C 1
ATOM 580 O O . VAL A 1 90 ? -15.994 9.135 -0.904 1.00 70.22 2928 VAL A O 1
ATOM 584 N N . GLY A 1 91 ? -17.118 9.261 -2.852 1.00 73.22 2929 GLY A N 1
ATOM 585 C CA . GLY A 1 91 ? -17.092 7.838 -3.163 1.00 75.63 2929 GLY A CA 1
ATOM 586 C C . GLY A 1 91 ? -18.236 7.018 -2.620 1.00 82.68 2929 GLY A C 1
ATOM 587 O O . GLY A 1 91 ? -18.323 5.855 -2.968 1.00 83.88 2929 GLY A O 1
ATOM 588 N N . ASP A 1 92 ? -19.121 7.597 -1.789 1.00 84.71 2930 ASP A N 1
ATOM 589 C CA . ASP A 1 92 ? -20.295 6.923 -1.218 1.00 89.75 2930 ASP A CA 1
ATOM 590 C C . ASP A 1 92 ? -21.476 7.264 -2.144 1.00 100.39 2930 ASP A C 1
ATOM 591 O O . ASP A 1 92 ? -22.018 6.383 -2.796 1.00 104.29 2930 ASP A O 1
ATOM 596 N N . ASP A 1 93 ? -21.827 8.542 -2.236 1.00 97.90 2931 ASP A N 1
ATOM 597 C CA . ASP A 1 93 ? -22.898 9.056 -3.077 1.00 99.65 2931 ASP A CA 1
ATOM 598 C C . ASP A 1 93 ? -22.321 10.118 -4.003 1.00 97.26 2931 ASP A C 1
ATOM 599 O O . ASP A 1 93 ? -21.174 10.544 -3.827 1.00 95.80 2931 ASP A O 1
ATOM 604 N N . LEU A 1 94 ? -23.098 10.507 -5.006 1.00 91.72 2932 LEU A N 1
ATOM 605 C CA . LEU A 1 94 ? -22.692 11.523 -5.965 1.00 90.09 2932 LEU A CA 1
ATOM 606 C C . LEU A 1 94 ? -22.708 12.871 -5.252 1.00 88.99 2932 LEU A C 1
ATOM 607 O O . LEU A 1 94 ? -23.724 13.243 -4.680 1.00 89.93 2932 LEU A O 1
ATOM 612 N N . VAL A 1 95 ? -21.588 13.568 -5.217 1.00 80.91 2933 VAL A N 1
ATOM 613 C CA . VAL A 1 95 ? -21.545 14.856 -4.504 1.00 78.62 2933 VAL A CA 1
ATOM 614 C C . VAL A 1 95 ? -21.441 16.041 -5.458 1.00 74.12 2933 VAL A C 1
ATOM 615 O O . VAL A 1 95 ? -20.626 16.027 -6.367 1.00 71.27 2933 VAL A O 1
ATOM 619 N N . GLN A 1 96 ? -22.246 17.059 -5.232 1.00 70.02 2934 GLN A N 1
ATOM 620 C CA . GLN A 1 96 ? -22.187 18.306 -5.984 1.00 70.21 2934 GLN A CA 1
ATOM 621 C C . GLN A 1 96 ? -21.439 19.311 -5.082 1.00 71.42 2934 GLN A C 1
ATOM 622 O O . GLN A 1 96 ? -21.947 19.686 -4.038 1.00 70.87 2934 GLN A O 1
ATOM 628 N N . VAL A 1 97 ? -20.222 19.690 -5.468 1.00 65.17 2935 VAL A N 1
ATOM 629 C CA . VAL A 1 97 ? -19.370 20.596 -4.703 1.00 62.55 2935 VAL A CA 1
ATOM 630 C C . VAL A 1 97 ? -19.304 21.926 -5.400 1.00 63.78 2935 VAL A C 1
ATOM 631 O O . VAL A 1 97 ? -19.079 21.972 -6.604 1.00 63.05 2935 VAL A O 1
ATOM 635 N N . HIS A 1 98 ? -19.427 23.002 -4.636 1.00 60.85 2936 HIS A N 1
ATOM 636 C CA . HIS A 1 98 ? -19.381 24.363 -5.156 1.00 60.48 2936 HIS A CA 1
ATOM 637 C C . HIS A 1 98 ? -18.155 25.117 -4.644 1.00 57.89 2936 HIS A C 1
ATOM 638 O O . HIS A 1 98 ? -17.682 24.839 -3.560 1.00 53.44 2936 HIS A O 1
ATOM 645 N N . VAL A 1 99 ? -17.676 26.074 -5.422 1.00 56.73 2937 VAL A N 1
ATOM 646 C CA . VAL A 1 99 ? -16.602 26.978 -5.019 1.00 58.06 2937 VAL A CA 1
ATOM 647 C C . VAL A 1 99 ? -17.134 28.384 -5.238 1.00 61.63 2937 VAL A C 1
ATOM 648 O O . VAL A 1 99 ? -17.326 28.796 -6.381 1.00 62.11 2937 VAL A O 1
ATOM 652 N N . GLY A 1 100 ? -17.371 29.095 -4.157 1.00 55.93 2938 GLY A N 1
ATOM 653 C CA . GLY A 1 100 ? -17.824 30.463 -4.235 1.00 56.99 2938 GLY A CA 1
ATOM 654 C C . GLY A 1 100 ? -16.636 31.385 -4.073 1.00 61.80 2938 GLY A C 1
ATOM 655 O O . GLY A 1 100 ? -15.686 31.047 -3.362 1.00 58.13 2938 GLY A O 1
ATOM 656 N N . ILE A 1 101 ? -16.664 32.528 -4.762 1.00 61.65 2939 ILE A N 1
ATOM 657 C CA . ILE A 1 101 ? -15.632 33.553 -4.673 1.00 60.96 2939 ILE A CA 1
ATOM 658 C C . ILE A 1 101 ? -16.360 34.827 -4.195 1.00 66.91 2939 ILE A C 1
ATOM 659 O O . ILE A 1 101 ? -17.375 35.182 -4.773 1.00 67.47 2939 ILE A O 1
ATOM 664 N N . TYR A 1 102 ? -15.879 35.476 -3.115 1.00 64.96 2940 TYR A N 1
ATOM 665 C CA . TYR A 1 102 ? -16.499 36.649 -2.490 1.00 65.09 2940 TYR A CA 1
ATOM 666 C C . TYR A 1 102 ? -15.455 37.774 -2.286 1.00 68.46 2940 TYR A C 1
ATOM 667 O O . TYR A 1 102 ? -14.270 37.505 -2.053 1.00 64.97 2940 TYR A O 1
ATOM 676 N N . PRO A 1 103 ? -15.926 39.025 -2.170 1.00 68.63 2941 PRO A N 1
ATOM 677 C CA . PRO A 1 103 ? -14.987 40.147 -1.897 1.00 67.79 2941 PRO A CA 1
ATOM 678 C C . PRO A 1 103 ? -14.432 40.112 -0.492 1.00 68.95 2941 PRO A C 1
ATOM 679 O O . PRO A 1 103 ? -15.104 39.580 0.391 1.00 71.25 2941 PRO A O 1
ATOM 683 N N . GLU A 1 104 ? -13.183 40.562 -0.307 1.00 61.21 2942 GLU A N 1
ATOM 684 C CA . GLU A 1 104 ? -12.584 40.658 1.020 1.00 62.16 2942 GLU A CA 1
ATOM 685 C C . GLU A 1 104 ? -12.033 42.039 1.245 1.00 68.97 2942 GLU A C 1
ATOM 686 O O . GLU A 1 104 ? -12.330 42.618 2.281 1.00 72.78 2942 GLU A O 1
ATOM 692 N N . ASP A 1 105 ? -11.160 42.512 0.333 1.00 63.56 2943 ASP A N 1
ATOM 693 C CA . ASP A 1 105 ? -10.511 43.809 0.368 1.00 64.99 2943 ASP A CA 1
ATOM 694 C C . ASP A 1 105 ? -10.198 44.202 -1.092 1.00 70.18 2943 ASP A C 1
ATOM 695 O O . ASP A 1 105 ? -10.502 43.439 -2.015 1.00 67.97 2943 ASP A O 1
ATOM 700 N N . THR A 1 106 ? -9.535 45.356 -1.292 1.00 67.93 2944 THR A N 1
ATOM 701 C CA . THR A 1 106 ? -9.197 45.853 -2.616 1.00 66.60 2944 THR A CA 1
ATOM 702 C C . THR A 1 106 ? -8.330 44.905 -3.425 1.00 63.26 2944 THR A C 1
ATOM 703 O O . THR A 1 106 ? -8.524 44.820 -4.628 1.00 63.66 2944 THR A O 1
ATOM 707 N N . GLY A 1 107 ? -7.384 44.235 -2.790 1.00 55.18 2945 GLY A N 1
ATOM 708 C CA . GLY A 1 107 ? -6.472 43.308 -3.476 1.00 53.54 2945 GLY A CA 1
ATOM 709 C C . GLY A 1 107 ? -6.603 41.898 -2.920 1.00 58.71 2945 GLY A C 1
ATOM 710 O O . GLY A 1 107 ? -5.661 41.111 -2.996 1.00 58.63 2945 GLY A O 1
ATOM 711 N N . GLU A 1 108 ? -7.763 41.550 -2.369 1.00 56.09 2946 GLU A N 1
ATOM 712 C CA . GLU A 1 108 ? -7.926 40.259 -1.753 1.00 57.22 2946 GLU A CA 1
ATOM 713 C C . GLU A 1 108 ? -9.335 39.678 -1.913 1.00 59.04 2946 GLU A C 1
ATOM 714 O O . GLU A 1 108 ? -10.336 40.385 -1.829 1.00 57.55 2946 GLU A O 1
ATOM 720 N N . LEU A 1 109 ? -9.392 38.382 -2.223 1.00 55.50 2947 LEU A N 1
ATOM 721 C CA . LEU A 1 109 ? -10.639 37.670 -2.408 1.00 55.09 2947 LEU A CA 1
ATOM 722 C C . LEU A 1 109 ? -10.740 36.608 -1.364 1.00 55.74 2947 LEU A C 1
ATOM 723 O O . LEU A 1 109 ? -9.727 36.100 -0.928 1.00 52.98 2947 LEU A O 1
ATOM 728 N N . ALA A 1 110 ? -11.965 36.187 -1.066 1.00 52.84 2948 ALA A N 1
ATOM 729 C CA . ALA A 1 110 ? -12.220 35.066 -0.177 1.00 50.72 2948 ALA A CA 1
ATOM 730 C C . ALA A 1 110 ? -12.829 33.947 -0.989 1.00 54.92 2948 ALA A C 1
ATOM 731 O O . ALA A 1 110 ? -13.520 34.180 -1.979 1.00 53.10 2948 ALA A O 1
ATOM 733 N N . TYR A 1 111 ? -12.545 32.716 -0.609 1.00 54.45 2949 TYR A N 1
ATOM 734 C CA . TYR A 1 111 ? -13.191 31.588 -1.276 1.00 53.24 2949 TYR A CA 1
ATOM 735 C C . TYR A 1 111 ? -13.759 30.627 -0.271 1.00 55.37 2949 TYR A C 1
ATOM 736 O O . TYR A 1 111 ? -13.298 30.564 0.865 1.00 52.18 2949 TYR A O 1
ATOM 745 N N . LYS A 1 112 ? -14.763 29.861 -0.696 1.00 55.31 2950 LYS A N 1
ATOM 746 C CA . LYS A 1 112 ? -15.352 28.800 0.111 1.00 53.83 2950 LYS A CA 1
ATOM 747 C C . LYS A 1 112 ? -15.668 27.640 -0.763 1.00 54.64 2950 LYS A C 1
ATOM 748 O O . LYS A 1 112 ? -16.323 27.812 -1.778 1.00 55.05 2950 LYS A O 1
ATOM 754 N N . ILE A 1 113 ? -15.333 26.446 -0.308 1.00 51.37 2951 ILE A N 1
ATOM 755 C CA . ILE A 1 113 ? -15.660 25.206 -0.990 1.00 49.66 2951 ILE A CA 1
ATOM 756 C C . ILE A 1 113 ? -16.759 24.640 -0.128 1.00 54.95 2951 ILE A C 1
ATOM 757 O O . ILE A 1 113 ? -16.579 24.500 1.072 1.00 57.19 2951 ILE A O 1
ATOM 762 N N . TYR A 1 114 ? -17.903 24.354 -0.708 1.00 52.90 2952 TYR A N 1
ATOM 763 C CA . TYR A 1 114 ? -19.037 23.897 0.082 1.00 55.67 2952 TYR A CA 1
ATOM 764 C C . TYR A 1 114 ? -19.950 22.994 -0.718 1.00 59.82 2952 TYR A C 1
ATOM 765 O O . TYR A 1 114 ? -19.895 22.992 -1.938 1.00 58.66 2952 TYR A O 1
ATOM 774 N N . SER A 1 115 ? -20.795 22.256 -0.027 1.00 60.26 2953 SER A N 1
ATOM 775 C CA . SER A 1 115 ? -21.748 21.332 -0.652 1.00 62.67 2953 SER A CA 1
ATOM 776 C C . SER A 1 115 ? -23.033 21.235 0.147 1.00 73.93 2953 SER A C 1
ATOM 777 O O . SER A 1 115 ? -23.116 21.760 1.251 1.00 74.13 2953 SER A O 1
ATOM 780 N N . GLU A 1 116 ? -24.047 20.576 -0.444 1.00 76.45 2954 GLU A N 1
ATOM 781 C CA . GLU A 1 116 ? -25.353 20.296 0.170 1.00 115.59 2954 GLU A CA 1
ATOM 782 C C . GLU A 1 116 ? -26.121 21.569 0.504 1.00 158.27 2954 GLU A C 1
ATOM 783 O O . GLU A 1 116 ? -27.321 21.639 0.270 1.00 131.98 2954 GLU A O 1
ATOM 789 N N . SER A 1 124 ? -26.406 23.547 3.751 1.00 87.81 2962 SER A N 1
ATOM 790 C CA . SER A 1 124 ? -25.071 23.773 3.168 1.00 85.63 2962 SER A CA 1
ATOM 791 C C . SER A 1 124 ? -23.914 23.716 4.186 1.00 83.65 2962 SER A C 1
ATOM 792 O O . SER A 1 124 ? -23.983 24.334 5.244 1.00 84.76 2962 SER A O 1
ATOM 795 N N . VAL A 1 125 ? -22.875 22.936 3.868 1.00 73.29 2963 VAL A N 1
ATOM 796 C CA . VAL A 1 125 ? -21.703 22.753 4.715 1.00 69.82 2963 VAL A CA 1
ATOM 797 C C . VAL A 1 125 ? -20.470 23.319 3.998 1.00 66.23 2963 VAL A C 1
ATOM 798 O O . VAL A 1 125 ? -20.227 22.939 2.862 1.00 63.62 2963 VAL A O 1
ATOM 802 N N . VAL A 1 126 ? -19.673 24.165 4.680 1.00 61.12 2964 VAL A N 1
ATOM 803 C CA . VAL A 1 126 ? -18.411 24.729 4.176 1.00 57.44 2964 VAL A CA 1
ATOM 804 C C . VAL A 1 126 ? -17.290 23.810 4.611 1.00 61.34 2964 VAL A C 1
ATOM 805 O O . VAL A 1 126 ? -17.065 23.608 5.806 1.00 63.07 2964 VAL A O 1
ATOM 809 N N . HIS A 1 127 ? -16.587 23.252 3.646 1.00 55.86 2965 HIS A N 1
ATOM 810 C CA . HIS A 1 127 ? -15.514 22.310 3.901 1.00 54.74 2965 HIS A CA 1
ATOM 811 C C . HIS A 1 127 ? -14.188 23.009 3.977 1.00 58.12 2965 HIS A C 1
ATOM 812 O O . HIS A 1 127 ? -13.378 22.633 4.787 1.00 58.78 2965 HIS A O 1
ATOM 819 N N . SER A 1 128 ? -13.944 23.991 3.118 1.00 54.18 2966 SER A N 1
ATOM 820 C CA . SER A 1 128 ? -12.674 24.693 3.070 1.00 53.73 2966 SER A CA 1
ATOM 821 C C . SER A 1 128 ? -12.875 26.177 2.727 1.00 54.96 2966 SER A C 1
ATOM 822 O O . SER A 1 128 ? -13.808 26.508 2.024 1.00 53.64 2966 SER A O 1
ATOM 825 N N . HIS A 1 129 ? -12.040 27.048 3.271 1.00 50.92 2967 HIS A N 1
ATOM 826 C CA . HIS A 1 129 ? -12.064 28.470 2.964 1.00 51.44 2967 HIS A CA 1
ATOM 827 C C . HIS A 1 129 ? -10.662 29.059 3.102 1.00 54.96 2967 HIS A C 1
ATOM 828 O O . HIS A 1 129 ? -9.800 28.482 3.762 1.00 54.04 2967 HIS A O 1
ATOM 835 N N . GLY A 1 130 ? -10.448 30.186 2.462 1.00 51.53 2968 GLY A N 1
ATOM 836 C CA . GLY A 1 130 ? -9.181 30.881 2.510 1.00 50.24 2968 GLY A CA 1
ATOM 837 C C . GLY A 1 130 ? -9.208 32.180 1.751 1.00 52.43 2968 GLY A C 1
ATOM 838 O O . GLY A 1 130 ? -10.215 32.517 1.132 1.00 49.11 2968 GLY A O 1
ATOM 839 N N . MET A 1 131 ? -8.125 32.938 1.847 1.00 53.00 2969 MET A N 1
ATOM 840 C CA . MET A 1 131 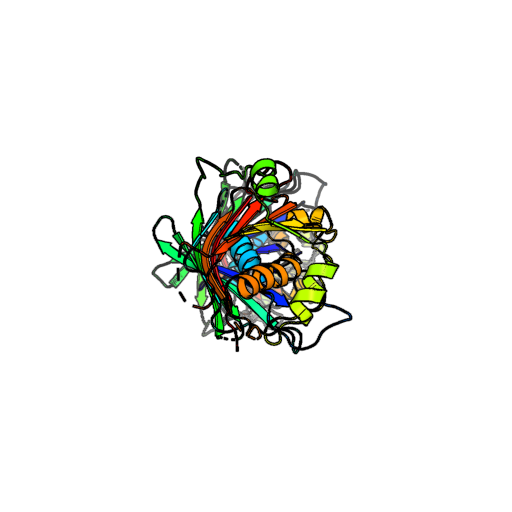? -7.978 34.225 1.171 1.00 54.77 2969 MET A CA 1
ATOM 841 C C . MET A 1 131 ? -7.013 34.069 0.036 1.00 57.56 2969 MET A C 1
ATOM 842 O O . MET A 1 131 ? -6.100 33.250 0.136 1.00 56.34 2969 MET A O 1
ATOM 847 N N . VAL A 1 132 ? -7.196 34.861 -1.029 1.00 54.39 2970 VAL A N 1
ATOM 848 C CA . VAL A 1 132 ? -6.311 34.860 -2.196 1.00 53.95 2970 VAL A CA 1
ATOM 849 C C . VAL A 1 132 ? -5.933 36.252 -2.678 1.00 55.86 2970 VAL A C 1
ATOM 850 O O . VAL A 1 132 ? -6.785 37.117 -2.744 1.00 55.68 2970 VAL A O 1
ATOM 854 N N . GLU A 1 133 ? -4.637 36.437 -3.048 1.00 52.89 2971 GLU A N 1
ATOM 855 C CA . GLU A 1 133 ? -4.094 37.653 -3.663 1.00 52.41 2971 GLU A CA 1
ATOM 856 C C . GLU A 1 133 ? -3.360 37.301 -4.933 1.00 56.99 2971 GLU A C 1
ATOM 857 O O . GLU A 1 133 ? -2.726 36.242 -5.048 1.00 57.21 2971 GLU A O 1
ATOM 863 N N . PHE A 1 134 ? -3.425 38.216 -5.866 1.00 57.48 2972 PHE A N 1
ATOM 864 C CA . PHE A 1 134 ? -2.731 38.206 -7.146 1.00 59.88 2972 PHE A CA 1
ATOM 865 C C . PHE A 1 134 ? -1.607 39.154 -6.999 1.00 62.28 2972 PHE A C 1
ATOM 866 O O . PHE A 1 134 ? -1.817 40.295 -6.614 1.00 63.18 2972 PHE A O 1
ATOM 874 N N . THR A 1 135 ? -0.405 38.688 -7.225 1.00 60.70 2973 THR A N 1
ATOM 875 C CA . THR A 1 135 ? 0.774 39.498 -7.048 1.00 61.82 2973 THR A CA 1
ATOM 876 C C . THR A 1 135 ? 1.870 39.073 -7.995 1.00 66.10 2973 THR A C 1
ATOM 877 O O . THR A 1 135 ? 1.881 37.934 -8.447 1.00 66.52 2973 THR A O 1
ATOM 881 N N . SER A 1 136 ? 2.819 39.980 -8.241 1.00 62.66 2974 SER A N 1
ATOM 882 C CA . SER A 1 136 ? 3.962 39.742 -9.083 1.00 64.61 2974 SER A CA 1
ATOM 883 C C . SER A 1 136 ? 5.110 39.444 -8.162 1.00 69.03 2974 SER A C 1
ATOM 884 O O . SER A 1 136 ? 5.559 40.328 -7.449 1.00 69.19 2974 SER A O 1
ATOM 887 N N . PHE A 1 137 ? 5.561 38.183 -8.138 1.00 66.37 2975 PHE A N 1
ATOM 888 C CA . PHE A 1 137 ? 6.691 37.810 -7.294 1.00 65.03 2975 PHE A CA 1
ATOM 889 C C . PHE A 1 137 ? 7.981 38.348 -7.888 1.00 73.53 2975 PHE A C 1
ATOM 890 O O . PHE A 1 137 ? 8.453 37.848 -8.890 1.00 79.85 2975 PHE A O 1
ATOM 898 N N . VAL A 1 138 ? 8.529 39.357 -7.249 1.00 68.10 2976 VAL A N 1
ATOM 899 C CA . VAL A 1 138 ? 9.740 40.070 -7.659 1.00 69.75 2976 VAL A CA 1
ATOM 900 C C . VAL A 1 138 ? 11.027 39.261 -7.509 1.00 77.42 2976 VAL A C 1
ATOM 901 O O . VAL A 1 138 ? 12.027 39.581 -8.154 1.00 78.47 2976 VAL A O 1
AT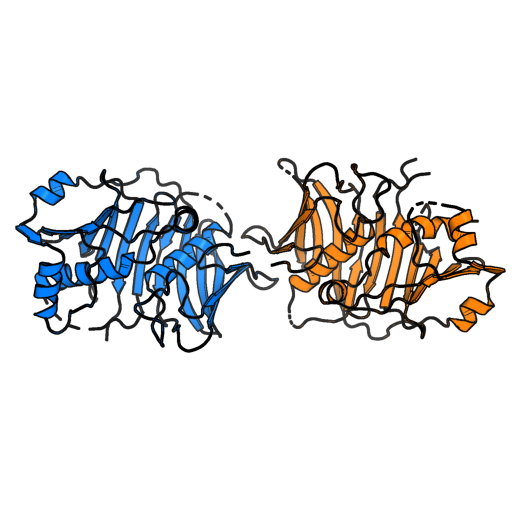OM 905 N N . GLU A 1 139 ? 11.032 38.282 -6.600 1.00 74.33 2977 GLU A N 1
ATOM 906 C CA . GLU A 1 139 ? 12.173 37.418 -6.385 1.00 75.40 2977 GLU A CA 1
ATOM 907 C C . GLU A 1 139 ? 11.708 35.995 -6.128 1.00 76.52 2977 GLU A C 1
ATOM 908 O O . GLU A 1 139 ? 11.283 35.689 -5.018 1.00 73.99 2977 GLU A O 1
ATOM 914 N N . VAL A 1 140 ? 11.741 35.135 -7.160 1.00 74.92 2978 VAL A N 1
ATOM 915 C CA . VAL A 1 140 ? 11.336 33.715 -7.026 1.00 73.52 2978 VAL A CA 1
ATOM 916 C C . VAL A 1 140 ? 12.472 32.980 -6.293 1.00 76.77 2978 VAL A C 1
ATOM 917 O O . VAL A 1 140 ? 13.626 33.110 -6.700 1.00 79.36 2978 VAL A O 1
ATOM 921 N N . PRO A 1 141 ? 12.201 32.289 -5.168 1.00 71.27 2979 PRO A N 1
ATOM 922 C CA . PRO A 1 141 ? 13.298 31.644 -4.440 1.00 70.59 2979 PRO A CA 1
ATOM 923 C C . PRO A 1 141 ? 13.817 30.363 -5.089 1.00 72.58 2979 PRO A C 1
ATOM 924 O O . PRO A 1 141 ? 13.206 29.788 -5.989 1.00 71.07 2979 PRO A O 1
ATOM 928 N N . THR A 1 142 ? 14.991 29.962 -4.660 1.00 71.81 2980 THR A N 1
ATOM 929 C CA . THR A 1 142 ? 15.678 28.780 -5.173 1.00 73.41 2980 THR A CA 1
ATOM 930 C C . THR A 1 142 ? 16.271 27.966 -4.047 1.00 76.67 2980 THR A C 1
ATOM 931 O O . THR A 1 142 ? 16.448 28.451 -2.929 1.00 75.89 2980 THR A O 1
ATOM 935 N N . LEU A 1 143 ? 16.624 26.737 -4.369 1.00 74.70 2981 LEU A N 1
ATOM 936 C CA . LEU A 1 143 ? 17.293 25.814 -3.454 1.00 73.77 2981 LEU A CA 1
ATOM 937 C C . LEU A 1 143 ? 18.602 25.448 -4.078 1.00 77.88 2981 LEU A C 1
ATOM 938 O O . LEU A 1 143 ? 18.678 25.307 -5.293 1.00 77.13 2981 LEU A O 1
ATOM 943 N N . ASP A 1 144 ? 19.636 25.320 -3.255 1.00 78.09 2982 ASP A N 1
ATOM 944 C CA . ASP A 1 144 ? 20.950 24.873 -3.689 1.00 80.34 2982 ASP A CA 1
ATOM 945 C C . ASP A 1 144 ? 20.882 23.353 -3.430 1.00 83.12 2982 ASP A C 1
ATOM 946 O O . ASP A 1 144 ? 21.118 22.900 -2.310 1.00 81.30 2982 ASP A O 1
ATOM 951 N N . LEU A 1 145 ? 20.448 22.589 -4.438 1.00 80.92 2983 LEU A N 1
ATOM 952 C CA . LEU A 1 145 ? 20.238 21.134 -4.294 1.00 80.79 2983 LEU A CA 1
ATOM 953 C C . LEU A 1 145 ? 21.514 20.374 -3.966 1.00 86.34 2983 LEU A C 1
ATOM 954 O O . LEU A 1 145 ? 21.517 19.658 -2.967 1.00 85.90 2983 LEU A O 1
ATOM 959 N N . PRO A 1 146 ? 22.630 20.573 -4.698 1.00 85.65 2984 PRO A N 1
ATOM 960 C CA . PRO A 1 146 ? 23.888 19.876 -4.336 1.00 86.29 2984 PRO A CA 1
ATOM 961 C C . PRO A 1 146 ? 24.342 20.105 -2.891 1.00 89.76 2984 PRO A C 1
ATOM 962 O O . PRO A 1 146 ? 24.738 19.157 -2.216 1.00 91.64 2984 PRO A O 1
ATOM 966 N N . ALA A 1 147 ? 24.255 21.338 -2.404 1.00 84.55 2985 ALA A N 1
ATOM 967 C CA . ALA A 1 147 ? 24.606 21.649 -1.016 1.00 85.34 2985 ALA A CA 1
ATOM 968 C C . ALA A 1 147 ? 23.682 20.922 -0.031 1.00 89.01 2985 ALA A C 1
ATOM 969 O O . ALA A 1 147 ? 24.171 20.360 0.945 1.00 91.34 2985 ALA A O 1
ATOM 971 N N . LEU A 1 148 ? 22.358 20.905 -0.291 1.00 83.06 2986 LEU A N 1
ATOM 972 C CA . LEU A 1 148 ? 21.385 20.229 0.594 1.00 80.32 2986 LEU A CA 1
ATOM 973 C C . LEU A 1 148 ? 21.648 18.749 0.646 1.00 83.23 2986 LEU A C 1
ATOM 974 O O . LEU A 1 148 ? 21.594 18.147 1.715 1.00 82.19 2986 LEU A O 1
ATOM 979 N N . GLN A 1 149 ? 21.979 18.173 -0.506 1.00 81.74 2987 GLN A N 1
ATOM 980 C CA . GLN A 1 149 ? 22.291 16.759 -0.638 1.00 83.13 2987 GLN A CA 1
ATOM 981 C C . GLN A 1 149 ? 23.600 16.378 0.073 1.00 90.25 2987 GLN A C 1
ATOM 982 O O . GLN A 1 149 ? 23.660 15.322 0.688 1.00 89.72 2987 GLN A O 1
ATOM 988 N N . ALA A 1 150 ? 24.643 17.227 -0.001 1.00 90.36 2988 ALA A N 1
ATOM 989 C CA . ALA A 1 150 ? 25.946 16.948 0.642 1.00 91.46 2988 ALA A CA 1
ATOM 990 C C . ALA A 1 150 ? 25.887 17.008 2.168 1.00 97.00 2988 ALA A C 1
ATOM 991 O O . ALA A 1 150 ? 26.699 16.395 2.843 1.00 99.09 2988 ALA A O 1
ATOM 993 N N . GLU A 1 151 ? 24.937 17.760 2.694 1.00 94.07 2989 GLU A N 1
ATOM 994 C CA . GLU A 1 151 ? 24.693 17.953 4.121 1.00 94.80 2989 GLU A CA 1
ATOM 995 C C . GLU A 1 151 ? 24.023 16.722 4.819 1.00 98.05 2989 GLU A C 1
ATOM 996 O O . GLU A 1 151 ? 24.050 16.643 6.045 1.00 98.78 2989 GLU A O 1
ATOM 1002 N N . SER A 1 152 ? 23.446 15.766 4.072 1.00 93.23 2990 SER A N 1
ATOM 1003 C CA . SER A 1 152 ? 22.658 14.697 4.661 1.00 93.65 2990 SER A CA 1
ATOM 1004 C C . SER A 1 152 ? 23.479 13.645 5.418 1.00 100.78 2990 SER A C 1
ATOM 1005 O O . SER A 1 152 ? 24.641 13.355 5.093 1.00 101.72 2990 SER A O 1
ATOM 1008 N N . SER A 1 153 ? 22.851 13.107 6.475 1.00 98.34 2991 SER A N 1
ATOM 1009 C CA . SER A 1 153 ? 23.409 12.073 7.336 1.00 100.41 2991 SER A CA 1
ATOM 1010 C C . SER A 1 153 ? 22.988 10.679 6.834 1.00 106.63 2991 SER A C 1
ATOM 1011 O O . SER A 1 153 ? 23.664 9.695 7.123 1.00 111.07 2991 SER A O 1
ATOM 1014 N N . GLU A 1 154 ? 21.860 10.592 6.113 1.00 98.90 2992 GLU A N 1
ATOM 1015 C CA . GLU A 1 154 ? 21.372 9.356 5.531 1.00 97.43 2992 GLU A CA 1
ATOM 1016 C C . GLU A 1 154 ? 20.702 9.648 4.192 1.00 94.64 2992 GLU A C 1
ATOM 1017 O O . GLU A 1 154 ? 20.157 10.736 3.990 1.00 92.46 2992 GLU A O 1
ATOM 1023 N N . ILE A 1 155 ? 20.709 8.652 3.301 1.00 87.33 2993 ILE A N 1
ATOM 1024 C CA . ILE A 1 155 ? 19.989 8.665 2.026 1.00 83.54 2993 ILE A CA 1
ATOM 1025 C C . ILE A 1 155 ? 19.260 7.335 1.977 1.00 85.76 2993 ILE A C 1
ATOM 1026 O O . ILE A 1 155 ? 19.879 6.284 2.076 1.00 86.28 2993 ILE A O 1
ATOM 1031 N N . LEU A 1 156 ? 17.947 7.392 1.867 1.00 83.16 2994 LEU A N 1
ATOM 1032 C CA . LEU A 1 156 ? 17.099 6.215 1.890 1.00 84.71 2994 LEU A CA 1
ATOM 1033 C C . LEU A 1 156 ? 16.466 5.949 0.565 1.00 83.89 2994 LEU A C 1
ATOM 1034 O O . LEU A 1 156 ? 16.011 6.861 -0.093 1.00 77.96 2994 LEU A O 1
ATOM 1039 N N . THR A 1 157 ? 16.309 4.674 0.238 1.00 83.67 2995 THR A N 1
ATOM 1040 C CA . THR A 1 157 ? 15.551 4.253 -0.941 1.00 83.06 2995 THR A CA 1
ATOM 1041 C C . THR A 1 157 ? 14.026 4.357 -0.583 1.00 83.68 2995 THR A C 1
ATOM 1042 O O . THR A 1 157 ? 13.684 4.533 0.585 1.00 79.72 2995 THR A O 1
ATOM 1046 N N . ALA A 1 158 ? 13.103 4.188 -1.528 1.00 80.97 2996 ALA A N 1
ATOM 1047 C CA . ALA A 1 158 ? 11.669 4.218 -1.135 1.00 80.75 2996 ALA A CA 1
ATOM 1048 C C . ALA A 1 158 ? 11.340 3.043 -0.142 1.00 89.30 2996 ALA A C 1
ATOM 1049 O O . ALA A 1 158 ? 10.671 3.270 0.866 1.00 89.82 2996 ALA A O 1
ATOM 1051 N N . ARG A 1 159 ? 11.872 1.839 -0.381 1.00 88.20 2997 ARG A N 1
ATOM 1052 C CA . ARG A 1 159 ? 11.635 0.709 0.528 1.00 91.67 2997 ARG A CA 1
ATOM 1053 C C . ARG A 1 159 ? 12.070 1.000 1.958 1.00 97.72 2997 ARG A C 1
ATOM 1054 O O . ARG A 1 159 ? 11.311 0.779 2.889 1.00 99.28 2997 ARG A O 1
ATOM 1062 N N . GLN A 1 160 ? 13.300 1.432 2.132 1.00 95.16 2998 GLN A N 1
ATOM 1063 C CA . GLN A 1 160 ? 13.828 1.757 3.456 1.00 95.89 2998 GLN A CA 1
ATOM 1064 C C . GLN A 1 160 ? 12.932 2.713 4.262 1.00 98.68 2998 GLN A C 1
ATOM 1065 O O . GLN A 1 160 ? 12.818 2.527 5.469 1.00 97.48 2998 GLN A O 1
ATOM 1071 N N . CYS A 1 161 ? 12.335 3.738 3.629 1.00 96.31 2999 CYS A N 1
ATOM 1072 C CA . CYS A 1 161 ? 11.409 4.652 4.322 1.00 96.88 2999 CYS A CA 1
ATOM 1073 C C . CYS A 1 161 ? 10.214 3.843 4.852 1.00 99.84 2999 CYS A C 1
ATOM 1074 O O . CYS A 1 161 ? 9.913 3.918 6.043 1.00 99.09 2999 CYS A O 1
ATOM 1077 N N . TYR A 1 162 ? 9.550 3.063 3.955 1.00 96.09 3000 TYR A N 1
ATOM 1078 C CA . TYR A 1 162 ? 8.408 2.188 4.268 1.00 96.18 3000 TYR A CA 1
ATOM 1079 C C . TYR A 1 162 ? 8.743 1.248 5.390 1.00 103.82 3000 TYR A C 1
ATOM 1080 O O . TYR A 1 162 ? 7.960 1.122 6.328 1.00 103.64 3000 TYR A O 1
ATOM 1089 N N . GLU A 1 163 ? 9.893 0.570 5.275 1.00 104.09 3001 GLU A N 1
ATOM 1090 C CA . GLU A 1 163 ? 10.332 -0.409 6.277 1.00 107.47 3001 GLU A CA 1
ATOM 1091 C C . GLU A 1 163 ? 10.456 0.236 7.671 1.00 111.78 3001 GLU A C 1
ATOM 1092 O O . GLU A 1 163 ? 10.086 -0.382 8.654 1.00 113.09 3001 GLU A O 1
ATOM 1098 N N . LEU A 1 164 ? 11.060 1.434 7.732 1.00 107.69 3002 LEU A N 1
ATOM 1099 C CA . LEU A 1 164 ? 11.225 2.206 8.965 1.00 108.68 3002 LEU A CA 1
ATOM 1100 C C . LEU A 1 164 ? 9.873 2.770 9.455 1.00 115.43 3002 LEU A C 1
ATOM 1101 O O . LEU A 1 164 ? 9.669 2.849 10.665 1.00 117.68 3002 LEU A O 1
ATOM 1106 N N . LEU A 1 165 ? 8.980 3.213 8.544 1.00 109.79 3003 LEU A N 1
ATOM 1107 C CA . LEU A 1 165 ? 7.676 3.732 8.968 1.00 108.68 3003 LEU A CA 1
ATOM 1108 C C . LEU A 1 165 ? 6.812 2.607 9.530 1.00 115.68 3003 LEU A C 1
ATOM 1109 O O . LEU A 1 165 ? 6.165 2.804 10.552 1.00 114.35 3003 LEU A O 1
ATOM 1114 N N . LYS A 1 166 ? 6.832 1.425 8.890 1.00 116.85 3004 LYS A N 1
ATOM 1115 C CA . LYS A 1 166 ? 6.100 0.242 9.363 1.00 120.46 3004 LYS A CA 1
ATOM 1116 C C . LYS A 1 166 ? 6.489 -0.122 10.815 1.00 130.54 3004 LYS A C 1
ATOM 1117 O O . LYS A 1 166 ? 5.630 -0.561 11.582 1.00 131.10 3004 LYS A O 1
ATOM 1123 N N . GLU A 1 167 ? 7.777 0.073 11.179 1.00 131.51 3005 GLU A N 1
ATOM 1124 C CA . GLU A 1 167 ? 8.302 -0.177 12.526 1.00 136.15 3005 GLU A CA 1
ATOM 1125 C C . GLU A 1 167 ? 7.499 0.618 13.561 1.00 145.55 3005 GLU A C 1
ATOM 1126 O O . GLU A 1 167 ? 7.068 0.052 14.561 1.00 147.96 3005 GLU A O 1
ATOM 1132 N N . ARG A 1 168 ? 7.295 1.922 13.306 1.00 143.85 3006 ARG A N 1
ATOM 1133 C CA . ARG A 1 168 ? 6.541 2.820 14.190 1.00 145.24 3006 ARG A CA 1
ATOM 1134 C C . ARG A 1 168 ? 5.036 2.480 14.150 1.00 152.57 3006 ARG A C 1
ATOM 1135 O O . ARG A 1 168 ? 4.505 2.135 13.096 1.00 149.62 3006 ARG A O 1
ATOM 1143 N N . GLY A 1 169 ? 4.382 2.567 15.307 1.00 155.22 3007 GLY A N 1
ATOM 1144 C CA . GLY A 1 169 ? 2.964 2.263 15.458 1.00 157.27 3007 GLY A CA 1
ATOM 1145 C C . GLY A 1 169 ? 2.020 3.332 14.934 1.00 162.20 3007 GLY A C 1
ATOM 1146 O O . GLY A 1 169 ? 1.046 3.008 14.246 1.00 160.59 3007 GLY A O 1
ATOM 1147 N N . MET A 1 170 ? 2.277 4.610 15.272 1.00 160.63 3008 MET A N 1
ATOM 1148 C CA . MET A 1 170 ? 1.426 5.722 14.834 1.00 159.25 3008 MET A CA 1
ATOM 1149 C C . MET A 1 170 ? 1.498 5.906 13.309 1.00 162.47 3008 MET A C 1
ATOM 1150 O O . MET A 1 170 ? 0.453 5.990 12.654 1.00 160.81 3008 MET A O 1
ATOM 1155 N N . ALA A 1 171 ? 2.725 5.971 12.756 1.00 159.40 3009 ALA A N 1
ATOM 1156 C CA . ALA A 1 171 ? 2.953 6.182 11.323 1.00 157.08 3009 ALA A CA 1
ATOM 1157 C C . ALA A 1 171 ? 3.101 4.869 10.554 1.00 162.55 3009 ALA A C 1
ATOM 1158 O O . ALA A 1 171 ? 3.787 3.977 11.026 1.00 164.31 3009 ALA A O 1
ATOM 1160 N N . ASP A 1 172 ? 2.465 4.768 9.371 1.00 158.16 3010 ASP A N 1
ATOM 1161 C CA . ASP A 1 172 ? 2.540 3.631 8.433 1.00 158.89 3010 ASP A CA 1
ATOM 1162 C C . ASP A 1 172 ? 1.628 3.929 7.238 1.00 160.93 3010 ASP A C 1
ATOM 1163 O O . ASP A 1 172 ? 0.505 4.403 7.436 1.00 160.06 3010 ASP A O 1
ATOM 1168 N N . HIS A 1 173 ? 2.103 3.658 6.007 1.00 156.34 3011 HIS A N 1
ATOM 1169 C CA . HIS A 1 173 ? 1.365 3.951 4.769 1.00 154.00 3011 HIS A CA 1
ATOM 1170 C C . HIS A 1 173 ? 1.376 2.749 3.807 1.00 155.69 3011 HIS A C 1
ATOM 1171 O O . HIS A 1 173 ? 1.975 1.712 4.104 1.00 156.77 3011 HIS A O 1
ATOM 1178 N N . SER A 1 174 ? 0.680 2.894 2.668 1.00 148.98 3012 SER A N 1
ATOM 1179 C CA . SER A 1 174 ? 0.593 1.877 1.622 1.00 148.76 3012 SER A CA 1
ATOM 1180 C C . SER A 1 174 ? 1.681 2.037 0.542 1.00 147.38 3012 SER A C 1
ATOM 1181 O O . SER A 1 174 ? 2.603 1.210 0.511 1.00 148.17 3012 SER A O 1
ATOM 1184 N N . GLU A 1 175 ? 1.575 3.069 -0.349 1.00 138.55 3013 GLU A N 1
ATOM 1185 C CA . GLU A 1 175 ? 2.513 3.225 -1.469 1.00 137.54 3013 GLU A CA 1
ATOM 1186 C C . GLU A 1 175 ? 3.466 4.455 -1.405 1.00 137.08 3013 GLU A C 1
ATOM 1187 O O . GLU A 1 175 ? 3.104 5.556 -0.970 1.00 134.60 3013 GLU A O 1
ATOM 1193 N N . PHE A 1 176 ? 4.711 4.208 -1.866 1.00 132.30 3014 PHE A N 1
ATOM 1194 C CA . PHE A 1 176 ? 5.834 5.149 -1.939 1.00 129.68 3014 PHE A CA 1
ATOM 1195 C C . PHE A 1 176 ? 6.328 5.080 -3.403 1.00 129.55 3014 PHE A C 1
ATOM 1196 O O . PHE A 1 176 ? 7.539 5.042 -3.659 1.00 129.51 3014 PHE A O 1
ATOM 1204 N N . GLN A 1 177 ? 5.362 5.013 -4.360 1.00 121.81 3015 GLN A N 1
ATOM 1205 C CA . GLN A 1 177 ? 5.628 4.898 -5.801 1.00 120.08 3015 GLN A CA 1
ATOM 1206 C C . GLN A 1 177 ? 6.174 6.204 -6.378 1.00 115.23 3015 GLN A C 1
ATOM 1207 O O . GLN A 1 177 ? 6.917 6.180 -7.364 1.00 117.39 3015 GLN A O 1
ATOM 1213 N N . GLY A 1 178 ? 5.817 7.326 -5.766 1.00 101.99 3016 GLY A N 1
ATOM 1214 C CA . GLY A 1 178 ? 6.305 8.623 -6.208 1.00 98.20 3016 GLY A CA 1
ATOM 1215 C C . GLY A 1 178 ? 7.677 9.025 -5.695 1.00 95.13 3016 GLY A C 1
ATOM 1216 O O . GLY A 1 178 ? 8.223 10.010 -6.178 1.00 94.21 3016 GLY A O 1
ATOM 1217 N N . ILE A 1 179 ? 8.268 8.271 -4.742 1.00 86.87 3017 ILE A N 1
ATOM 1218 C CA . ILE A 1 179 ? 9.553 8.608 -4.111 1.00 83.95 3017 ILE A CA 1
ATOM 1219 C C . ILE A 1 179 ? 10.732 7.902 -4.746 1.00 84.54 3017 ILE A C 1
ATOM 1220 O O . ILE A 1 179 ? 10.810 6.688 -4.611 1.00 85.55 3017 ILE A O 1
ATOM 1225 N N . ASP A 1 180 ? 11.695 8.637 -5.354 1.00 77.82 3018 ASP A N 1
ATOM 1226 C CA . ASP A 1 180 ? 12.906 8.006 -5.869 1.00 79.33 3018 ASP A CA 1
ATOM 1227 C C . ASP A 1 180 ? 13.871 7.757 -4.697 1.00 82.37 3018 ASP A C 1
ATOM 1228 O O . ASP A 1 180 ? 14.380 6.656 -4.519 1.00 85.74 3018 ASP A O 1
ATOM 1233 N N . GLN A 1 181 ? 14.147 8.791 -3.924 1.00 76.75 3019 GLN A N 1
ATOM 1234 C CA . GLN A 1 181 ? 15.060 8.689 -2.793 1.00 76.54 3019 GLN A CA 1
ATOM 1235 C C . GLN A 1 181 ? 14.819 9.800 -1.823 1.00 76.39 3019 GLN A C 1
ATOM 1236 O O . GLN A 1 181 ? 14.238 10.816 -2.184 1.00 73.18 3019 GLN A O 1
ATOM 1242 N N . VAL A 1 182 ? 15.251 9.610 -0.580 1.00 75.83 3020 VAL A N 1
ATOM 1243 C CA . VAL A 1 182 ? 15.069 10.620 0.454 1.00 75.32 3020 VAL A CA 1
ATOM 1244 C C . VAL A 1 182 ? 16.395 10.942 1.066 1.00 76.04 3020 VAL A C 1
ATOM 1245 O O . VAL A 1 182 ? 17.037 10.065 1.610 1.00 78.31 3020 VAL A O 1
ATOM 1249 N N . TYR A 1 183 ? 16.766 12.214 1.026 1.00 71.45 3021 TYR A N 1
ATOM 1250 C CA . TYR A 1 183 ? 17.978 12.754 1.656 1.00 72.47 3021 TYR A CA 1
ATOM 1251 C C . TYR A 1 183 ? 17.602 13.315 3.028 1.00 78.97 3021 TYR A C 1
ATOM 1252 O O . TYR A 1 183 ? 16.872 14.280 3.092 1.00 78.02 3021 TYR A O 1
ATOM 1261 N N . ARG A 1 184 ? 18.116 12.742 4.109 1.00 81.69 3022 ARG A N 1
ATOM 1262 C CA . ARG A 1 184 ? 17.801 13.225 5.441 1.00 83.45 3022 ARG A CA 1
ATOM 1263 C C . ARG A 1 184 ? 18.942 13.983 6.024 1.00 93.20 3022 ARG A C 1
ATOM 1264 O O . ARG A 1 184 ? 20.079 13.521 6.052 1.00 95.27 3022 ARG A O 1
ATOM 1272 N N . ALA A 1 185 ? 18.595 15.068 6.654 1.00 91.39 3023 ALA A N 1
ATOM 1273 C CA . ALA A 1 185 ? 19.559 15.845 7.385 1.00 94.29 3023 ALA A CA 1
ATOM 1274 C C . ALA A 1 185 ? 18.890 16.231 8.682 1.00 102.82 3023 ALA A C 1
ATOM 1275 O O . ALA A 1 185 ? 17.661 16.152 8.790 1.00 101.90 3023 ALA A O 1
ATOM 1277 N N . PRO A 1 186 ? 19.650 16.726 9.665 1.00 103.62 3024 PRO A N 1
ATOM 1278 C CA . PRO A 1 186 ? 19.013 17.222 10.891 1.00 104.17 3024 PRO A CA 1
ATOM 1279 C C . PRO A 1 186 ? 18.167 18.455 10.553 1.00 104.08 3024 PRO A C 1
ATOM 1280 O O . PRO A 1 186 ? 18.668 19.382 9.917 1.00 103.29 3024 PRO A O 1
ATOM 1284 N N . GLY A 1 187 ? 16.870 18.395 10.856 1.00 99.45 3025 GLY A N 1
ATOM 1285 C CA . GLY A 1 187 ? 15.934 19.483 10.563 1.00 96.52 3025 GLY A CA 1
ATOM 1286 C C . GLY A 1 187 ? 15.260 19.482 9.199 1.00 96.12 3025 GLY A C 1
ATOM 1287 O O . GLY A 1 187 ? 14.372 20.323 8.976 1.00 94.77 3025 GLY A O 1
ATOM 1288 N N . HIS A 1 188 ? 15.650 18.571 8.264 1.00 90.58 3026 HIS A N 1
ATOM 1289 C CA . HIS A 1 188 ? 14.988 18.522 6.953 1.00 87.48 3026 HIS A CA 1
ATOM 1290 C C . HIS A 1 188 ? 15.070 17.181 6.241 1.00 85.96 3026 HIS A C 1
ATOM 1291 O O . HIS A 1 188 ? 15.948 16.373 6.509 1.00 85.43 3026 HIS A O 1
ATOM 1298 N N . VAL A 1 189 ? 14.151 16.990 5.288 1.00 78.91 3027 VAL A N 1
ATOM 1299 C CA . VAL A 1 189 ? 14.147 15.861 4.382 1.00 77.35 3027 VAL A CA 1
ATOM 1300 C C . VAL A 1 189 ? 14.011 16.441 2.992 1.00 76.13 3027 VAL A C 1
ATOM 1301 O O . VAL A 1 189 ? 13.224 17.360 2.799 1.00 73.26 3027 VAL A O 1
ATOM 1305 N N . LEU A 1 190 ? 14.863 16.001 2.054 1.00 71.78 3028 LEU A N 1
ATOM 1306 C CA . LEU A 1 190 ? 14.792 16.441 0.660 1.00 69.68 3028 LEU A CA 1
ATOM 1307 C C . LEU A 1 190 ? 14.372 15.206 -0.105 1.00 70.01 3028 LEU A C 1
ATOM 1308 O O . LEU A 1 190 ? 15.115 14.224 -0.156 1.00 69.60 3028 LEU A O 1
ATOM 1313 N N . VAL A 1 191 ? 13.156 15.227 -0.637 1.00 63.48 3029 VAL A N 1
ATOM 1314 C CA . VAL A 1 191 ? 12.602 14.080 -1.326 1.00 64.39 3029 VAL A CA 1
ATOM 1315 C C . VAL A 1 191 ? 12.788 14.249 -2.808 1.00 68.64 3029 VAL A C 1
ATOM 1316 O O . VAL A 1 191 ? 12.342 15.256 -3.352 1.00 66.53 3029 VAL A O 1
ATOM 1320 N N . LYS A 1 192 ? 13.366 13.254 -3.467 1.00 67.19 3030 LYS A N 1
ATOM 1321 C CA . LYS A 1 192 ? 13.463 13.257 -4.926 1.00 68.57 3030 LYS A CA 1
ATOM 1322 C C . LYS A 1 192 ? 12.203 12.544 -5.419 1.00 73.75 3030 LYS A C 1
ATOM 1323 O O . LYS A 1 192 ? 11.950 11.394 -5.049 1.00 71.21 3030 LYS A O 1
ATOM 1329 N N . LEU A 1 193 ? 11.411 13.239 -6.217 1.00 72.54 3031 LEU A N 1
ATOM 1330 C CA . LEU A 1 193 ? 10.128 12.737 -6.686 1.00 72.54 3031 LEU A CA 1
ATOM 1331 C C . LEU A 1 193 ? 10.166 12.213 -8.094 1.00 78.55 3031 LEU A C 1
ATOM 1332 O O . LEU A 1 193 ? 10.835 12.767 -8.953 1.00 78.75 3031 LEU A O 1
ATOM 1337 N N . SER A 1 194 ? 9.291 11.255 -8.360 1.00 77.73 3032 SER A N 1
ATOM 1338 C CA . SER A 1 194 ? 9.068 10.709 -9.691 1.00 80.91 3032 SER A CA 1
ATOM 1339 C C . SER A 1 194 ? 7.575 10.479 -9.733 1.00 88.06 3032 SER A C 1
ATOM 1340 O O . SER A 1 194 ? 7.088 9.360 -9.600 1.00 90.32 3032 SER A O 1
ATOM 1343 N N . LEU A 1 195 ? 6.849 11.598 -9.827 1.00 84.93 3033 LEU A N 1
ATOM 1344 C CA . LEU A 1 195 ? 5.400 11.600 -9.815 1.00 84.72 3033 LEU A CA 1
ATOM 1345 C C . LEU A 1 195 ? 4.851 10.836 -11.019 1.00 96.68 3033 LEU A C 1
ATOM 1346 O O . LEU A 1 195 ? 5.452 10.880 -12.095 1.00 97.82 3033 LEU A O 1
ATOM 1351 N N . PRO A 1 196 ? 3.734 10.092 -10.859 1.00 97.54 3034 PRO A N 1
ATOM 1352 C CA . PRO A 1 196 ? 3.205 9.326 -11.999 1.00 100.99 3034 PRO A CA 1
ATOM 1353 C C . PRO A 1 196 ? 2.887 10.175 -13.224 1.00 108.56 3034 PRO A C 1
ATOM 1354 O O . PRO A 1 196 ? 2.640 11.368 -13.112 1.00 105.90 3034 PRO A O 1
ATOM 1358 N N . SER A 1 197 ? 2.925 9.543 -14.396 1.00 112.29 3035 SER A N 1
ATOM 1359 C CA . SER A 1 197 ? 2.665 10.199 -15.675 1.00 115.06 3035 SER A CA 1
ATOM 1360 C C . SER A 1 197 ? 1.214 10.683 -15.767 1.00 119.78 3035 SER A C 1
ATOM 1361 O O . SER A 1 197 ? 0.284 9.941 -15.446 1.00 118.73 3035 SER A O 1
ATOM 1364 N N . ILE A 1 198 ? 1.045 11.943 -16.164 1.00 118.11 3036 ILE A N 1
ATOM 1365 C CA . ILE A 1 198 ? -0.249 12.589 -16.356 1.00 118.88 3036 ILE A CA 1
ATOM 1366 C C . ILE A 1 198 ? -0.198 13.171 -17.770 1.00 126.88 3036 ILE A C 1
ATOM 1367 O O . ILE A 1 198 ? 0.844 13.703 -18.172 1.00 128.51 3036 ILE A O 1
ATOM 1372 N N . THR A 1 199 ? -1.301 13.044 -18.534 1.00 124.15 3037 THR A N 1
ATOM 1373 C CA . THR A 1 199 ? -1.374 13.532 -19.915 1.00 126.84 3037 THR A CA 1
ATOM 1374 C C . THR A 1 199 ? -1.000 15.024 -20.007 1.00 129.76 3037 THR A C 1
ATOM 1375 O O . THR A 1 199 ? -1.279 15.780 -19.081 1.00 126.00 3037 THR A O 1
ATOM 1379 N N . MET A 1 200 ? -0.303 15.415 -21.093 1.00 129.51 3038 MET A N 1
ATOM 1380 C CA . MET A 1 200 ? 0.151 16.795 -21.330 1.00 129.37 3038 MET A CA 1
ATOM 1381 C C . MET A 1 200 ? -1.023 17.778 -21.257 1.00 129.89 3038 MET A C 1
ATOM 1382 O O . MET A 1 200 ? -0.896 18.819 -20.619 1.00 126.50 3038 MET A O 1
ATOM 1387 N N . GLU A 1 201 ? -2.153 17.443 -21.911 1.00 127.40 3039 GLU A N 1
ATOM 1388 C CA . GLU A 1 201 ? -3.358 18.281 -21.925 1.00 126.20 3039 GLU A CA 1
ATOM 1389 C C . GLU A 1 201 ? -4.025 18.387 -20.539 1.00 123.19 3039 GLU A C 1
ATOM 1390 O O . GLU A 1 201 ? -4.530 19.457 -20.199 1.00 119.81 3039 GLU A O 1
ATOM 1396 N N . THR A 1 202 ? -4.017 17.297 -19.744 1.00 117.81 3040 THR A N 1
ATOM 1397 C CA . THR A 1 202 ? -4.596 17.314 -18.392 1.00 114.25 3040 THR A CA 1
ATOM 1398 C C . THR A 1 202 ? -3.640 18.046 -17.440 1.00 113.36 3040 THR A C 1
ATOM 1399 O O . THR A 1 202 ? -4.070 18.970 -16.754 1.00 110.13 3040 THR A O 1
ATOM 1403 N N . ALA A 1 203 ? -2.330 17.694 -17.468 1.00 109.26 3041 ALA A N 1
ATOM 1404 C CA . ALA A 1 203 ? -1.288 18.359 -16.669 1.00 106.70 3041 ALA A CA 1
ATOM 1405 C C . ALA A 1 203 ? -1.153 19.861 -16.998 1.00 109.83 3041 ALA A C 1
ATOM 1406 O O . ALA A 1 203 ? -0.624 20.612 -16.174 1.00 106.59 3041 ALA A O 1
ATOM 1408 N N . GLU A 1 204 ? -1.618 20.292 -18.194 1.00 109.68 3042 GLU A N 1
ATOM 1409 C CA . GLU A 1 204 ? -1.643 21.698 -18.608 1.00 110.15 3042 GLU A CA 1
ATOM 1410 C C . GLU A 1 204 ? -2.617 22.512 -17.748 1.00 109.52 3042 GLU A C 1
ATOM 1411 O O . GLU A 1 204 ? -2.333 23.679 -17.521 1.00 109.41 3042 GLU A O 1
ATOM 1417 N N . GLN A 1 205 ? -3.755 21.926 -17.273 1.00 101.95 3043 GLN A N 1
ATOM 1418 C CA . GLN A 1 205 ? -4.714 22.653 -16.416 1.00 97.94 3043 GLN A CA 1
ATOM 1419 C C . GLN A 1 205 ? -4.317 22.639 -14.925 1.00 92.53 3043 GLN A C 1
ATOM 1420 O O . GLN A 1 205 ? -4.701 23.539 -14.184 1.00 90.36 3043 GLN A O 1
ATOM 1426 N N . LEU A 1 206 ? -3.468 21.690 -14.521 1.00 85.35 3044 LEU A N 1
ATOM 1427 C CA . LEU A 1 206 ? -3.032 21.528 -13.141 1.00 81.51 3044 LEU A CA 1
ATOM 1428 C C . LEU A 1 206 ? -1.760 22.271 -12.737 1.00 85.12 3044 LEU A C 1
ATOM 1429 O O . LEU A 1 206 ? -0.935 22.629 -13.568 1.00 88.81 3044 LEU A O 1
ATOM 1434 N N . VAL A 1 207 ? -1.671 22.579 -11.454 1.00 76.75 3045 VAL A N 1
ATOM 1435 C CA . VAL A 1 207 ? -0.489 23.109 -10.800 1.00 75.38 3045 VAL A CA 1
ATOM 1436 C C . VAL A 1 207 ? -0.009 21.988 -9.845 1.00 77.53 3045 VAL A C 1
ATOM 1437 O O . VAL A 1 207 ? 1.141 21.549 -9.934 1.00 78.87 3045 VAL A O 1
ATOM 1441 N N . PHE A 1 208 ? -0.938 21.503 -8.976 1.00 69.64 3046 PHE A N 1
ATOM 1442 C CA . PHE A 1 208 ? -0.708 20.410 -8.044 1.00 68.39 3046 PHE A CA 1
ATOM 1443 C C . PHE A 1 208 ? -1.016 19.103 -8.721 1.00 74.87 3046 PHE A C 1
ATOM 1444 O O . PHE A 1 208 ? -2.125 18.922 -9.239 1.00 75.35 3046 PHE A O 1
ATOM 1452 N N . HIS A 1 209 ? -0.057 18.166 -8.672 1.00 71.02 3047 HIS A N 1
ATOM 1453 C CA . HIS A 1 209 ? -0.186 16.864 -9.276 1.00 71.43 3047 HIS A CA 1
ATOM 1454 C C . HIS A 1 209 ? -1.168 16.052 -8.413 1.00 78.55 3047 HIS A C 1
ATOM 1455 O O . HIS A 1 209 ? -1.130 16.176 -7.185 1.00 75.40 3047 HIS A O 1
ATOM 1462 N N . PRO A 1 210 ? -2.031 15.187 -9.008 1.00 79.35 3048 PRO A N 1
ATOM 1463 C CA . PRO A 1 210 ? -2.980 14.427 -8.185 1.00 79.65 3048 PRO A CA 1
ATOM 1464 C C . PRO A 1 210 ? -2.370 13.400 -7.225 1.00 87.35 3048 PRO A C 1
ATOM 1465 O O . PRO A 1 210 ? -3.083 12.932 -6.339 1.00 87.74 3048 PRO A O 1
ATOM 1469 N N . SER A 1 211 ? -1.085 13.037 -7.392 1.00 86.76 3049 SER A N 1
ATOM 1470 C CA . SER A 1 211 ? -0.412 12.036 -6.557 1.00 87.81 3049 SER A CA 1
ATOM 1471 C C . SER A 1 211 ? 0.592 12.620 -5.565 1.00 92.13 3049 SER A C 1
ATOM 1472 O O . SER A 1 211 ? 1.180 11.851 -4.816 1.00 93.20 3049 SER A O 1
ATOM 1475 N N . LEU A 1 212 ? 0.793 13.942 -5.549 1.00 88.01 3050 LEU A N 1
ATOM 1476 C CA . LEU A 1 212 ? 1.759 14.613 -4.670 1.00 88.10 3050 LEU A CA 1
ATOM 1477 C C . LEU A 1 212 ? 1.585 14.331 -3.157 1.00 93.93 3050 LEU A C 1
ATOM 1478 O O . LEU A 1 212 ? 2.577 14.248 -2.440 1.00 94.19 3050 LEU A O 1
ATOM 1483 N N . LEU A 1 213 ? 0.350 14.224 -2.673 1.00 91.57 3051 LEU A N 1
ATOM 1484 C CA . LEU A 1 213 ? 0.062 13.965 -1.253 1.00 91.74 3051 LEU A CA 1
ATOM 1485 C C . LEU A 1 213 ? 0.411 12.521 -0.867 1.00 93.74 3051 LEU A C 1
ATOM 1486 O O . LEU A 1 213 ? 0.844 12.267 0.257 1.00 94.89 3051 LEU A O 1
ATOM 1491 N N . GLU A 1 214 ? 0.280 11.585 -1.808 1.00 88.27 3052 GLU A N 1
ATOM 1492 C CA . GLU A 1 214 ? 0.605 10.179 -1.538 1.00 89.22 3052 GLU A CA 1
ATOM 1493 C C . GLU A 1 214 ? 2.138 9.985 -1.349 1.00 90.38 3052 GLU A C 1
ATOM 1494 O O . GLU A 1 214 ? 2.553 8.940 -0.830 1.00 90.70 3052 GLU A O 1
ATOM 1500 N N . SER A 1 215 ? 2.958 10.973 -1.801 1.00 82.90 3053 SER A N 1
ATOM 1501 C CA . SER A 1 215 ? 4.413 10.970 -1.707 1.00 83.61 3053 SER A CA 1
ATOM 1502 C C . SER A 1 215 ? 4.924 11.777 -0.528 1.00 85.95 3053 SER A C 1
ATOM 1503 O O . SER A 1 215 ? 5.911 11.393 0.091 1.00 86.46 3053 SER A O 1
ATOM 1506 N N . LEU A 1 216 ? 4.310 12.921 -0.272 1.00 81.85 3054 LEU A N 1
ATOM 1507 C CA . LEU A 1 216 ? 4.692 13.829 0.793 1.00 81.81 3054 LEU A CA 1
ATOM 1508 C C . LEU A 1 216 ? 4.334 13.308 2.162 1.00 86.85 3054 LEU A C 1
ATOM 1509 O O . LEU A 1 216 ? 5.151 13.382 3.068 1.00 87.40 3054 LEU A O 1
ATOM 1514 N N . LEU A 1 217 ? 3.134 12.783 2.325 1.00 85.26 3055 LEU A N 1
ATOM 1515 C CA . LEU A 1 217 ? 2.685 12.254 3.617 1.00 86.64 3055 LEU A CA 1
ATOM 1516 C C . LEU A 1 217 ? 3.680 11.243 4.243 1.00 87.78 3055 LEU A C 1
ATOM 1517 O O . LEU A 1 217 ? 4.170 11.534 5.328 1.00 87.14 3055 LEU A O 1
ATOM 1522 N N . PRO A 1 218 ? 4.101 10.142 3.581 1.00 83.72 3056 PRO A N 1
ATOM 1523 C CA . PRO A 1 218 ? 5.122 9.265 4.206 1.00 85.46 3056 PRO A CA 1
ATOM 1524 C C . PRO A 1 218 ? 6.436 9.990 4.529 1.00 88.89 3056 PRO A C 1
ATOM 1525 O O . PRO A 1 218 ? 7.104 9.671 5.512 1.00 87.03 3056 PRO A O 1
ATOM 1529 N N . SER A 1 219 ? 6.772 11.009 3.712 1.00 86.91 3057 SER A N 1
ATOM 1530 C CA . SER A 1 219 ? 7.969 11.840 3.877 1.00 86.74 3057 SER A CA 1
ATOM 1531 C C . SER A 1 219 ? 7.859 12.760 5.099 1.00 88.22 3057 SER A C 1
ATOM 1532 O O . SER A 1 219 ? 8.875 12.995 5.757 1.00 88.88 3057 SER A O 1
ATOM 1535 N N . THR A 1 220 ? 6.658 13.327 5.370 1.00 82.07 3058 THR A N 1
ATOM 1536 C CA . THR A 1 220 ? 6.464 14.176 6.552 1.00 82.13 3058 THR A CA 1
ATOM 1537 C C . THR A 1 220 ? 6.508 13.306 7.797 1.00 88.16 3058 THR A C 1
ATOM 1538 O O . THR A 1 220 ? 7.123 13.697 8.796 1.00 87.99 3058 THR A O 1
ATOM 1542 N N . ARG A 1 221 ? 5.909 12.108 7.724 1.00 87.19 3059 ARG A N 1
ATOM 1543 C CA . ARG A 1 221 ? 5.930 11.145 8.832 1.00 90.85 3059 ARG A CA 1
ATOM 1544 C C . ARG A 1 221 ? 7.363 10.721 9.167 1.00 96.67 3059 ARG A C 1
ATOM 1545 O O . ARG A 1 221 ? 7.688 10.535 10.337 1.00 97.52 3059 ARG A O 1
ATOM 1553 N N . TYR A 1 222 ? 8.218 10.593 8.140 1.00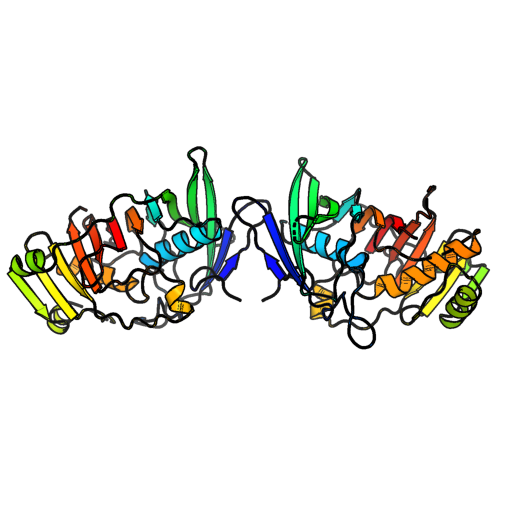 94.11 3060 TYR A N 1
ATOM 1554 C CA . TYR A 1 222 ? 9.631 10.259 8.318 1.00 95.90 3060 TYR A CA 1
ATOM 1555 C C . TYR A 1 222 ? 10.368 11.398 9.044 1.00 101.25 3060 TYR A C 1
ATOM 1556 O O . TYR A 1 222 ? 11.231 11.135 9.880 1.00 102.06 3060 TYR A O 1
ATOM 1565 N N . LEU A 1 223 ? 10.023 12.657 8.741 1.00 98.26 3061 LEU A N 1
ATOM 1566 C CA . LEU A 1 223 ? 10.625 13.804 9.433 1.00 99.01 3061 LEU A CA 1
ATOM 1567 C C . LEU A 1 223 ? 10.153 13.828 10.905 1.00 107.00 3061 LEU A C 1
ATOM 1568 O O . LEU A 1 223 ? 10.978 13.916 11.824 1.00 108.51 3061 LEU A O 1
ATOM 1573 N N . ILE A 1 224 ? 8.820 13.717 11.103 1.00 104.67 3062 ILE A N 1
ATOM 1574 C CA . ILE A 1 224 ? 8.160 13.725 12.417 1.00 106.89 3062 ILE A CA 1
ATOM 1575 C C . ILE A 1 224 ? 8.684 12.617 13.349 1.00 116.41 3062 ILE A C 1
ATOM 1576 O O . ILE A 1 224 ? 9.018 12.930 14.494 1.00 118.19 3062 ILE A O 1
ATOM 1581 N N . THR A 1 225 ? 8.782 11.348 12.870 1.00 115.55 3063 THR A N 1
ATOM 1582 C CA . THR A 1 225 ? 9.277 10.223 13.702 1.00 119.57 3063 THR A CA 1
ATOM 1583 C C . THR A 1 225 ? 10.773 10.309 14.102 1.00 124.67 3063 THR A C 1
ATOM 1584 O O . THR A 1 225 ? 11.135 9.808 15.168 1.00 126.92 3063 THR A O 1
ATOM 1588 N N . GLU A 1 226 ? 11.632 10.910 13.258 1.00 119.70 3064 GLU A N 1
ATOM 1589 C CA . GLU A 1 226 ? 13.062 11.019 13.568 1.00 121.73 3064 GLU A CA 1
ATOM 1590 C C . GLU A 1 226 ? 13.312 12.108 14.635 1.00 128.64 3064 GLU A C 1
ATOM 1591 O O . GLU A 1 226 ? 14.210 11.948 15.467 1.00 130.37 3064 GLU A O 1
ATOM 1597 N N . ALA A 1 227 ? 12.498 13.191 14.639 1.00 125.29 3065 ALA A N 1
ATOM 1598 C CA . ALA A 1 227 ? 12.607 14.268 15.629 1.00 126.57 3065 ALA A CA 1
ATOM 1599 C C . ALA A 1 227 ? 12.220 13.759 17.025 1.00 134.47 3065 ALA A C 1
ATOM 1600 O O . ALA A 1 227 ? 13.026 13.847 17.956 1.00 136.84 3065 ALA A O 1
ATOM 1602 N N . THR A 1 228 ? 10.999 13.194 17.155 1.00 131.38 3066 THR A N 1
ATOM 1603 C CA . THR A 1 228 ? 10.498 12.640 18.422 1.00 167.16 3066 THR A CA 1
ATOM 1604 C C . THR A 1 228 ? 11.167 11.287 18.712 1.00 192.64 3066 THR A C 1
ATOM 1605 O O . THR A 1 228 ? 10.754 10.567 19.620 1.00 152.78 3066 THR A O 1
ATOM 1609 N N . GLN A 1 237 ? -4.613 7.625 10.755 1.00 98.89 3075 GLN A N 1
ATOM 1610 C CA . GLN A 1 237 ? -4.367 8.782 11.598 1.00 97.34 3075 GLN A CA 1
ATOM 1611 C C . GLN A 1 237 ? -5.041 10.048 11.056 1.00 91.90 3075 GLN A C 1
ATOM 1612 O O . GLN A 1 237 ? -5.625 10.784 11.847 1.00 90.51 3075 GLN A O 1
ATOM 1618 N N . LEU A 1 238 ? -4.956 10.319 9.740 1.00 82.58 3076 LEU A N 1
ATOM 1619 C CA . LEU A 1 238 ? -5.485 11.571 9.193 1.00 78.51 3076 LEU A CA 1
ATOM 1620 C C . LEU A 1 238 ? -6.987 11.616 9.222 1.00 79.10 3076 LEU A C 1
ATOM 1621 O O . LEU A 1 238 ? -7.632 10.623 8.916 1.00 81.02 3076 LEU A O 1
ATOM 1626 N N . ASP A 1 239 ? -7.551 12.762 9.598 1.00 72.01 3077 ASP A N 1
ATOM 1627 C CA . ASP A 1 239 ? -9.004 12.967 9.679 1.00 70.53 3077 ASP A CA 1
ATOM 1628 C C . ASP A 1 239 ? -9.566 13.822 8.542 1.00 70.59 3077 ASP A C 1
ATOM 1629 O O . ASP A 1 239 ? -10.686 14.318 8.664 1.00 72.74 3077 ASP A O 1
ATOM 1634 N N . GLY A 1 240 ? -8.796 14.037 7.478 1.00 62.50 3078 GLY A N 1
ATOM 1635 C CA . GLY A 1 240 ? -9.252 14.833 6.347 1.00 60.77 3078 GLY A CA 1
ATOM 1636 C C . GLY A 1 240 ? -9.168 16.352 6.508 1.00 61.23 3078 GLY A C 1
ATOM 1637 O O . GLY A 1 240 ? -9.502 17.083 5.573 1.00 57.79 3078 GLY A O 1
ATOM 1638 N N . THR A 1 241 ? -8.709 16.855 7.663 1.00 57.98 3079 THR A N 1
ATOM 1639 C CA . THR A 1 241 ? -8.578 18.298 7.875 1.00 57.17 3079 THR A CA 1
ATOM 1640 C C . THR A 1 241 ? -7.134 18.791 7.718 1.00 58.47 3079 THR A C 1
ATOM 1641 O O . THR A 1 241 ? -6.179 18.040 7.842 1.00 59.57 3079 THR A O 1
ATOM 1645 N N . PHE A 1 242 ? -6.993 20.066 7.484 1.00 54.59 3080 PHE A N 1
ATOM 1646 C CA . PHE A 1 242 ? -5.712 20.724 7.450 1.00 55.50 3080 PHE A CA 1
ATOM 1647 C C . PHE A 1 242 ? -5.882 22.227 7.546 1.00 57.67 3080 PHE A C 1
ATOM 1648 O O . PHE A 1 242 ? -6.963 22.747 7.308 1.00 56.58 3080 PHE A O 1
ATOM 1656 N N . THR A 1 243 ? -4.787 22.906 7.904 1.00 54.87 3081 THR A N 1
ATOM 1657 C CA . THR A 1 243 ? -4.652 24.354 7.908 1.00 54.18 3081 THR A CA 1
ATOM 1658 C C . THR A 1 243 ? -3.364 24.702 7.166 1.00 56.94 3081 THR A C 1
ATOM 1659 O O . THR A 1 243 ? -2.406 23.921 7.189 1.00 56.52 3081 THR A O 1
ATOM 1663 N N . LEU A 1 244 ? -3.340 25.862 6.504 1.00 52.95 3082 LEU A N 1
ATOM 1664 C CA . LEU A 1 244 ? -2.150 26.311 5.788 1.00 51.65 3082 LEU A CA 1
ATOM 1665 C C . LEU A 1 244 ? -2.076 27.798 5.878 1.00 53.07 3082 LEU A C 1
ATOM 1666 O O . LEU A 1 244 ? -2.937 28.498 5.363 1.00 50.60 3082 LEU A O 1
ATOM 1671 N N . GLU A 1 245 ? -1.063 28.294 6.564 1.00 52.76 3083 GLU A N 1
ATOM 1672 C CA . GLU A 1 245 ? -0.903 29.724 6.742 1.00 53.02 3083 GLU A CA 1
ATOM 1673 C C . GLU A 1 245 ? -0.657 30.474 5.457 1.00 55.86 3083 GLU A C 1
ATOM 1674 O O . GLU A 1 245 ? -1.240 31.528 5.276 1.00 55.59 3083 GLU A O 1
ATOM 1680 N N . GLU A 1 246 ? 0.186 29.952 4.575 1.00 51.73 3084 GLU A N 1
ATOM 1681 C CA . GLU A 1 246 ? 0.498 30.627 3.334 1.00 50.19 3084 GLU A CA 1
ATOM 1682 C C . GLU A 1 246 ? 0.921 29.671 2.273 1.00 54.91 3084 GLU A C 1
ATOM 1683 O O . GLU A 1 246 ? 1.605 28.699 2.564 1.00 56.18 3084 GLU A O 1
ATOM 1689 N N . LEU A 1 247 ? 0.555 29.975 1.040 1.00 51.47 3085 LEU A N 1
ATOM 1690 C CA . LEU A 1 247 ? 0.883 29.199 -0.136 1.00 52.89 3085 LEU A CA 1
ATOM 1691 C C . LEU A 1 247 ? 1.187 30.192 -1.222 1.00 55.88 3085 LEU A C 1
ATOM 1692 O O . LEU A 1 247 ? 0.320 31.009 -1.550 1.00 53.34 3085 LEU A O 1
ATOM 1697 N N . GLU A 1 248 ? 2.393 30.118 -1.802 1.00 50.78 3086 GLU A N 1
ATOM 1698 C CA . GLU A 1 248 ? 2.784 30.983 -2.895 1.00 50.98 3086 GLU A CA 1
ATOM 1699 C C . GLU A 1 248 ? 3.044 30.117 -4.111 1.00 54.91 3086 GLU A C 1
ATOM 1700 O O . GLU A 1 248 ? 3.710 29.117 -3.989 1.00 55.46 3086 GLU A O 1
ATOM 1706 N N . ILE A 1 249 ? 2.452 30.445 -5.251 1.00 53.55 3087 ILE A N 1
ATOM 1707 C CA . ILE A 1 249 ? 2.638 29.722 -6.504 1.00 55.64 3087 ILE A CA 1
ATOM 1708 C C . ILE A 1 249 ? 3.394 30.711 -7.416 1.00 61.69 3087 ILE A C 1
ATOM 1709 O O . ILE A 1 249 ? 2.849 31.752 -7.764 1.00 59.85 3087 ILE A O 1
ATOM 1714 N N . TYR A 1 250 ? 4.656 30.400 -7.745 1.00 61.09 3088 TYR A N 1
ATOM 1715 C CA . TYR A 1 250 ? 5.548 31.303 -8.499 1.00 63.24 3088 TYR A CA 1
ATOM 1716 C C . TYR A 1 250 ? 5.441 31.214 -10.019 1.00 76.23 3088 TYR A C 1
ATOM 1717 O O . TYR A 1 250 ? 5.854 32.144 -10.705 1.00 78.94 3088 TYR A O 1
ATOM 1726 N N . GLU A 1 251 ? 4.891 30.118 -10.544 1.00 78.14 3089 GLU A N 1
ATOM 1727 C CA . GLU A 1 251 ? 4.671 29.951 -11.982 1.00 80.98 3089 GLU A CA 1
ATOM 1728 C C . GLU A 1 251 ? 3.516 28.984 -12.203 1.00 86.18 3089 GLU A C 1
ATOM 1729 O O . GLU A 1 251 ? 3.227 28.153 -11.343 1.00 83.90 3089 GLU A O 1
ATOM 1735 N N . ASN A 1 252 ? 2.911 29.055 -13.373 1.00 87.35 3090 ASN A N 1
ATOM 1736 C CA . ASN A 1 252 ? 1.837 28.150 -13.760 1.00 89.35 3090 ASN A CA 1
ATOM 1737 C C . ASN A 1 252 ? 2.535 26.882 -14.257 1.00 98.50 3090 ASN A C 1
ATOM 1738 O O . ASN A 1 252 ? 3.667 26.959 -14.752 1.00 101.88 3090 ASN A O 1
ATOM 1743 N N . HIS A 1 253 ? 1.885 25.724 -14.150 1.00 95.35 3091 HIS A N 1
ATOM 1744 C CA . HIS A 1 253 ? 2.463 24.464 -14.636 1.00 97.81 3091 HIS A CA 1
ATOM 1745 C C . HIS A 1 253 ? 3.906 24.221 -14.122 1.00 100.43 3091 HIS A C 1
ATOM 1746 O O . HIS A 1 253 ? 4.814 23.999 -14.930 1.00 102.45 3091 HIS A O 1
ATOM 1753 N N . PRO A 1 254 ? 4.160 24.281 -12.798 1.00 92.73 3092 PRO A N 1
ATOM 1754 C CA . PRO A 1 254 ? 5.532 24.056 -12.319 1.00 91.10 3092 PRO A CA 1
ATOM 1755 C C . PRO A 1 254 ? 5.940 22.580 -12.377 1.00 90.91 3092 PRO A C 1
ATOM 1756 O O . PRO A 1 254 ? 5.144 21.684 -12.084 1.00 88.63 3092 PRO A O 1
ATOM 1760 N N . ALA A 1 255 ? 7.186 22.338 -12.773 1.00 86.90 3093 ALA A N 1
ATOM 1761 C CA . ALA A 1 255 ? 7.768 21.001 -12.826 1.00 85.97 3093 ALA A CA 1
ATOM 1762 C C . ALA A 1 255 ? 8.310 20.709 -11.428 1.00 85.32 3093 ALA A C 1
ATOM 1763 O O . ALA A 1 255 ? 9.176 21.440 -10.942 1.00 86.18 3093 ALA A O 1
ATOM 1765 N N . VAL A 1 256 ? 7.763 19.692 -10.758 1.00 75.99 3094 VAL A N 1
ATOM 1766 C CA . VAL A 1 256 ? 8.130 19.337 -9.396 1.00 72.70 3094 VAL A CA 1
ATOM 1767 C C . VAL A 1 256 ? 8.962 18.050 -9.363 1.00 75.50 3094 VAL A C 1
ATOM 1768 O O . VAL A 1 256 ? 8.429 16.963 -9.510 1.00 74.13 3094 VAL A O 1
ATOM 1772 N N . LYS A 1 257 ? 10.273 18.189 -9.196 1.00 73.40 3095 LYS A N 1
ATOM 1773 C CA . LYS A 1 257 ? 11.186 17.057 -9.111 1.00 73.89 3095 LYS A CA 1
ATOM 1774 C C . LYS A 1 257 ? 11.641 16.791 -7.682 1.00 72.27 3095 LYS A C 1
ATOM 1775 O O . LYS A 1 257 ? 12.014 15.668 -7.384 1.00 70.19 3095 LYS A O 1
ATOM 1781 N N . TYR A 1 258 ? 11.534 17.783 -6.783 1.00 67.01 3096 TYR A N 1
ATOM 1782 C CA . TYR A 1 258 ? 11.932 17.646 -5.388 1.00 64.99 3096 TYR A CA 1
ATOM 1783 C C . TYR A 1 258 ? 11.010 18.380 -4.483 1.00 69.00 3096 TYR A C 1
ATOM 1784 O O . TYR A 1 258 ? 10.488 19.437 -4.850 1.00 68.38 3096 TYR A O 1
ATOM 1793 N N . ALA A 1 259 ? 10.941 17.899 -3.237 1.00 64.24 3097 ALA A N 1
ATOM 1794 C CA . ALA A 1 259 ? 10.222 18.555 -2.156 1.00 60.27 3097 ALA A CA 1
ATOM 1795 C C . ALA A 1 259 ? 11.168 18.645 -0.963 1.00 61.99 3097 ALA A C 1
ATOM 1796 O O . ALA A 1 259 ? 11.714 17.634 -0.545 1.00 61.74 3097 ALA A O 1
ATOM 1798 N N . LEU A 1 260 ? 11.431 19.849 -0.481 1.00 61.89 3098 LEU A N 1
ATOM 1799 C CA . LEU A 1 260 ? 12.237 20.073 0.713 1.00 62.61 3098 LEU A CA 1
ATOM 1800 C C . LEU A 1 260 ? 11.238 20.290 1.833 1.00 64.61 3098 LEU A C 1
ATOM 1801 O O . LEU A 1 260 ? 10.403 21.163 1.702 1.00 61.71 3098 LEU A O 1
ATOM 1806 N N . ILE A 1 261 ? 11.272 19.465 2.886 1.00 64.06 3099 ILE A N 1
ATOM 1807 C CA . ILE A 1 261 ? 10.318 19.557 3.982 1.00 64.55 3099 ILE A CA 1
ATOM 1808 C C . ILE A 1 261 ? 11.097 19.854 5.246 1.00 74.45 3099 ILE A C 1
ATOM 1809 O O . ILE A 1 261 ? 12.102 19.203 5.521 1.00 75.87 3099 ILE A O 1
ATOM 1814 N N . ARG A 1 262 ? 10.594 20.813 6.029 1.00 73.21 3100 ARG A N 1
ATOM 1815 C CA . ARG A 1 262 ? 11.180 21.262 7.288 1.00 74.24 3100 ARG A CA 1
ATOM 1816 C C . ARG A 1 262 ? 10.047 21.518 8.275 1.00 76.00 3100 ARG A C 1
ATOM 1817 O O . ARG A 1 262 ? 8.881 21.643 7.883 1.00 73.15 3100 ARG A O 1
ATOM 1825 N N . PHE A 1 263 ? 10.404 21.717 9.531 1.00 74.57 3101 PHE A N 1
ATOM 1826 C CA . PHE A 1 263 ? 9.455 22.157 10.554 1.00 74.50 3101 PHE A CA 1
ATOM 1827 C C . PHE A 1 263 ? 9.431 23.667 10.456 1.00 79.26 3101 PHE A C 1
ATOM 1828 O O . PHE A 1 263 ? 10.493 24.275 10.277 1.00 76.77 3101 PHE A O 1
ATOM 1836 N N . SER A 1 264 ? 8.234 24.272 10.583 1.00 79.00 3102 SER A N 1
ATOM 1837 C CA . SER A 1 264 ? 8.080 25.734 10.529 1.00 79.68 3102 SER A CA 1
ATOM 1838 C C . SER A 1 264 ? 8.619 26.331 11.833 1.00 88.50 3102 SER A C 1
ATOM 1839 O O . SER A 1 264 ? 8.466 25.708 12.890 1.00 90.52 3102 SER A O 1
ATOM 1842 N N . ASP A 1 265 ? 9.322 27.479 11.745 1.00 86.77 3103 ASP A N 1
ATOM 1843 C CA . ASP A 1 265 ? 9.935 28.158 12.905 1.00 117.84 3103 ASP A CA 1
ATOM 1844 C C . ASP A 1 265 ? 8.950 29.139 13.543 1.00 136.32 3103 ASP A C 1
ATOM 1845 O O . ASP A 1 265 ? 8.097 28.744 14.336 1.00 100.51 3103 ASP A O 1
ATOM 1850 N N . THR A 1 273 ? -0.593 18.573 15.397 1.00 110.70 3111 THR A N 1
ATOM 1851 C CA . THR A 1 273 ? 0.227 19.606 16.037 1.00 110.88 3111 THR A CA 1
ATOM 1852 C C . THR A 1 273 ? 1.482 19.961 15.193 1.00 109.83 3111 THR A C 1
ATOM 1853 O O . THR A 1 273 ? 1.915 21.124 15.225 1.00 109.68 3111 THR A O 1
ATOM 1857 N N . ALA A 1 274 ? 2.072 18.965 14.464 1.00 100.77 3112 ALA A N 1
ATOM 1858 C CA . ALA A 1 274 ? 3.279 19.164 13.640 1.00 96.85 3112 ALA A CA 1
ATOM 1859 C C . ALA A 1 274 ? 3.071 20.173 12.500 1.00 93.03 3112 ALA A C 1
ATOM 1860 O O . ALA A 1 274 ? 2.278 19.882 11.600 1.00 91.94 3112 ALA A O 1
ATOM 1862 N N . THR A 1 275 ? 3.723 21.384 12.565 1.00 84.23 3113 THR A N 1
ATOM 1863 C CA . THR A 1 275 ? 3.586 22.389 11.507 1.00 79.21 3113 THR A CA 1
ATOM 1864 C C . THR A 1 275 ? 4.808 22.388 10.581 1.00 73.52 3113 THR A C 1
ATOM 1865 O O . THR A 1 275 ? 5.938 22.464 11.054 1.00 73.02 3113 THR A O 1
ATOM 1869 N N . LEU A 1 276 ? 4.568 22.357 9.263 1.00 63.59 3114 LEU A N 1
ATOM 1870 C CA . LEU A 1 276 ? 5.641 22.247 8.289 1.00 61.40 3114 LEU A CA 1
ATOM 1871 C C . LEU A 1 276 ? 5.722 23.342 7.257 1.00 61.30 3114 LEU A C 1
ATOM 1872 O O . LEU A 1 276 ? 4.719 23.965 6.905 1.00 60.61 3114 LEU A O 1
ATOM 1877 N N . ASP A 1 277 ? 6.934 23.510 6.718 1.00 56.84 3115 ASP A N 1
ATOM 1878 C CA . ASP A 1 277 ? 7.235 24.348 5.577 1.00 55.63 3115 ASP A CA 1
ATOM 1879 C C . ASP A 1 277 ? 7.673 23.373 4.463 1.00 60.73 3115 ASP A C 1
ATOM 1880 O O . ASP A 1 277 ? 8.499 22.497 4.722 1.00 60.25 3115 ASP A O 1
ATOM 1885 N N . ILE A 1 278 ? 7.054 23.477 3.268 1.00 57.30 3116 ILE A N 1
ATOM 1886 C CA . ILE A 1 278 ? 7.331 22.621 2.129 1.00 56.45 3116 ILE A CA 1
ATOM 1887 C C . ILE A 1 278 ? 7.642 23.490 0.935 1.00 61.75 3116 ILE A C 1
ATOM 1888 O O . ILE A 1 278 ? 6.827 24.337 0.571 1.00 62.10 3116 ILE A O 1
ATOM 1893 N N . GLU A 1 279 ? 8.790 23.240 0.295 1.00 58.74 3117 GLU A N 1
ATOM 1894 C CA . GLU A 1 279 ? 9.201 23.904 -0.930 1.00 59.05 3117 GLU A CA 1
ATOM 1895 C C . GLU A 1 279 ? 9.297 22.842 -2.019 1.00 63.67 3117 GLU A C 1
ATOM 1896 O O . GLU A 1 279 ? 9.944 21.814 -1.817 1.00 63.77 3117 GLU A O 1
ATOM 1902 N N . LEU A 1 280 ? 8.627 23.080 -3.146 1.00 59.86 3118 LEU A N 1
ATOM 1903 C CA . LEU A 1 280 ? 8.572 22.173 -4.267 1.00 60.63 3118 LEU A CA 1
ATOM 1904 C C . LEU A 1 280 ? 9.311 22.847 -5.402 1.00 64.90 3118 LEU A C 1
ATOM 1905 O O . LEU A 1 280 ? 8.927 23.937 -5.789 1.00 64.00 3118 LEU A O 1
ATOM 1910 N N . CYS A 1 281 ? 10.389 22.226 -5.908 1.00 62.45 3119 CYS A N 1
ATOM 1911 C CA . CYS A 1 281 ? 11.193 22.798 -6.966 1.00 64.21 3119 CYS A CA 1
ATOM 1912 C C . CYS A 1 281 ? 11.421 21.823 -8.111 1.00 68.61 3119 CYS A C 1
ATOM 1913 O O . CYS A 1 281 ? 11.087 20.640 -8.016 1.00 67.27 3119 CYS A O 1
ATOM 1916 N N . ASP A 1 282 ? 11.978 22.355 -9.208 1.00 68.40 3120 ASP A N 1
ATOM 1917 C CA . ASP A 1 282 ? 12.370 21.602 -10.415 1.00 72.14 3120 ASP A CA 1
ATOM 1918 C C . ASP A 1 282 ? 13.780 21.001 -10.232 1.00 78.58 3120 ASP A C 1
ATOM 1919 O O . ASP A 1 282 ? 14.314 21.070 -9.131 1.00 75.18 3120 ASP A O 1
ATOM 1924 N N . GLU A 1 283 ? 14.356 20.397 -11.303 1.00 82.28 3121 GLU A N 1
ATOM 1925 C CA . GLU A 1 283 ? 15.705 19.791 -11.335 1.00 85.04 3121 GLU A CA 1
ATOM 1926 C C . GLU A 1 283 ? 16.813 20.779 -10.968 1.00 88.98 3121 GLU A C 1
ATOM 1927 O O . GLU A 1 283 ? 17.835 20.360 -10.440 1.00 91.89 3121 GLU A O 1
ATOM 1933 N N . ALA A 1 284 ? 16.647 22.063 -11.341 1.00 82.32 3122 ALA A N 1
ATOM 1934 C CA . ALA A 1 284 ? 17.617 23.135 -11.091 1.00 81.63 3122 ALA A CA 1
ATOM 1935 C C . ALA A 1 284 ? 17.479 23.821 -9.719 1.00 83.01 3122 ALA A C 1
ATOM 1936 O O . ALA A 1 284 ? 18.283 24.691 -9.407 1.00 84.90 3122 ALA A O 1
ATOM 1938 N N . GLY A 1 285 ? 16.490 23.473 -8.917 1.00 75.59 3123 GLY A N 1
ATOM 1939 C CA . GLY A 1 285 ? 16.307 24.107 -7.620 1.00 72.55 3123 GLY A CA 1
ATOM 1940 C C . GLY A 1 285 ? 15.388 25.308 -7.635 1.00 73.48 3123 GLY A C 1
ATOM 1941 O O . GLY A 1 285 ? 15.169 25.894 -6.576 1.00 69.62 3123 GLY A O 1
ATOM 1942 N N . ARG A 1 286 ? 14.851 25.713 -8.809 1.00 72.72 3124 ARG A N 1
ATOM 1943 C CA . ARG A 1 286 ? 13.928 26.853 -8.880 1.00 71.93 3124 ARG A CA 1
ATOM 1944 C C . ARG A 1 286 ? 12.578 26.445 -8.269 1.00 71.95 3124 ARG A C 1
ATOM 1945 O O . ARG A 1 286 ? 11.903 25.540 -8.775 1.00 70.76 3124 ARG A O 1
ATOM 1953 N N . ILE A 1 287 ? 12.198 27.113 -7.174 1.00 66.22 3125 ILE A N 1
ATOM 1954 C CA . ILE A 1 287 ? 10.960 26.792 -6.457 1.00 63.22 3125 ILE A CA 1
ATOM 1955 C C . ILE A 1 287 ? 9.739 27.284 -7.247 1.00 65.65 3125 ILE A C 1
ATOM 1956 O O . ILE A 1 287 ? 9.701 28.437 -7.688 1.00 67.22 3125 ILE A O 1
ATOM 1961 N N . GLY A 1 288 ? 8.781 26.391 -7.425 1.00 61.10 3126 GLY A N 1
ATOM 1962 C CA . GLY A 1 288 ? 7.522 26.684 -8.085 1.00 61.10 3126 GLY A CA 1
ATOM 1963 C C . GLY A 1 288 ? 6.384 26.888 -7.104 1.00 61.85 3126 GLY A C 1
ATOM 1964 O O . GLY A 1 288 ? 5.432 27.589 -7.426 1.00 58.27 3126 GLY A O 1
ATOM 1965 N N . ILE A 1 289 ? 6.439 26.209 -5.922 1.00 58.63 3127 ILE A N 1
ATOM 1966 C CA . ILE A 1 289 ? 5.409 26.276 -4.890 1.00 56.65 3127 ILE A CA 1
ATOM 1967 C C . ILE A 1 289 ? 6.047 26.226 -3.498 1.00 59.33 3127 ILE A C 1
ATOM 1968 O O . ILE A 1 289 ? 6.843 25.342 -3.197 1.00 60.08 3127 ILE A O 1
ATOM 1973 N N . ARG A 1 290 ? 5.634 27.129 -2.630 1.00 55.28 3128 ARG A N 1
ATOM 1974 C CA . ARG A 1 290 ? 6.084 27.189 -1.249 1.00 54.55 3128 ARG A CA 1
ATOM 1975 C C . ARG A 1 290 ? 4.842 27.150 -0.345 1.00 60.48 3128 ARG A C 1
ATOM 1976 O O . ARG A 1 290 ? 3.920 27.916 -0.564 1.00 61.18 3128 ARG A O 1
ATOM 1984 N N . MET A 1 291 ? 4.829 26.252 0.655 1.00 56.14 3129 MET A N 1
ATOM 1985 C CA . MET A 1 291 ? 3.753 26.089 1.610 1.00 53.76 3129 MET A CA 1
ATOM 1986 C C . MET A 1 291 ? 4.372 26.372 2.950 1.00 58.20 3129 MET A C 1
ATOM 1987 O O . MET A 1 291 ? 5.374 25.754 3.299 1.00 59.77 3129 MET A O 1
ATOM 1992 N N . ARG A 1 292 ? 3.861 27.362 3.651 1.00 54.93 3130 ARG A N 1
ATOM 1993 C CA . ARG A 1 292 ? 4.364 27.740 4.954 1.00 55.70 3130 ARG A CA 1
ATOM 1994 C C . ARG A 1 292 ? 3.258 27.569 5.983 1.00 58.97 3130 ARG A C 1
ATOM 1995 O O . ARG A 1 292 ? 2.129 27.974 5.740 1.00 58.58 3130 ARG A O 1
ATOM 2003 N N . GLY A 1 293 ? 3.576 26.888 7.084 1.00 54.70 3131 GLY A N 1
ATOM 2004 C CA . GLY A 1 293 ? 2.658 26.701 8.179 1.00 53.48 3131 GLY A CA 1
ATOM 2005 C C . GLY A 1 293 ? 1.586 25.689 7.856 1.00 58.86 3131 GLY A C 1
ATOM 2006 O O . GLY A 1 293 ? 0.428 25.911 8.194 1.00 56.77 3131 GLY A O 1
ATOM 2007 N N . PHE A 1 294 ? 1.995 24.528 7.271 1.00 56.62 3132 PHE A N 1
ATOM 2008 C CA . PHE A 1 294 ? 1.130 23.430 6.875 1.00 54.25 3132 PHE A CA 1
ATOM 2009 C C . PHE A 1 294 ? 0.955 22.428 8.014 1.00 56.48 3132 PHE A C 1
ATOM 2010 O O . PHE A 1 294 ? 1.910 21.816 8.452 1.00 55.56 3132 PHE A O 1
ATOM 2018 N N . SER A 1 295 ? -0.290 22.168 8.382 1.00 54.92 3133 SER A N 1
ATOM 2019 C CA . SER A 1 295 ? -0.618 21.266 9.479 1.00 55.82 3133 SER A CA 1
ATOM 2020 C C . SER A 1 295 ? -1.795 20.397 9.120 1.00 60.46 3133 SER A C 1
ATOM 2021 O O . SER A 1 295 ? -2.858 20.881 8.740 1.00 60.57 3133 SER A O 1
ATOM 2024 N N . MET A 1 296 ? -1.611 19.117 9.227 1.00 60.80 3134 MET A N 1
ATOM 2025 C CA . MET A 1 296 ? -2.677 18.142 8.956 1.00 62.72 3134 MET A CA 1
ATOM 2026 C C . MET A 1 296 ? -3.261 17.681 10.267 1.00 69.63 3134 MET A C 1
ATOM 2027 O O . MET A 1 296 ? -2.517 17.445 11.218 1.00 69.94 3134 MET A O 1
ATOM 2032 N N . GLY A 1 297 ? -4.582 17.540 10.317 1.00 69.19 3135 GLY A N 1
ATOM 2033 C CA . GLY A 1 297 ? -5.248 17.095 11.536 1.00 71.81 3135 GLY A CA 1
ATOM 2034 C C . GLY A 1 297 ? -5.227 15.584 11.646 1.00 79.79 3135 GLY A C 1
ATOM 2035 O O . GLY A 1 297 ? -5.250 14.889 10.624 1.00 78.11 3135 GLY A O 1
ATOM 2036 N N . SER A 1 298 ? -5.182 15.062 12.876 1.00 81.29 3136 SER A N 1
ATOM 2037 C CA . SER A 1 298 ? -5.163 13.630 13.114 1.00 84.95 3136 SER A CA 1
ATOM 2038 C C . SER A 1 298 ? -6.164 13.222 14.204 1.00 93.75 3136 SER A C 1
ATOM 2039 O O . SER A 1 298 ? -6.769 14.080 14.854 1.00 93.55 3136 SER A O 1
ATOM 2042 N N . GLU A 1 299 ? -6.359 11.894 14.381 1.00 93.69 3137 GLU A N 1
ATOM 2043 C CA . GLU A 1 299 ? -7.284 11.322 15.370 1.00 123.90 3137 GLU A CA 1
ATOM 2044 C C . GLU A 1 299 ? -6.501 10.720 16.523 1.00 171.49 3137 GLU A C 1
ATOM 2045 O O . GLU A 1 299 ? -6.668 11.149 17.660 1.00 147.84 3137 GLU A O 1
ATOM 2051 N N . ASP B 1 10 ? -23.454 20.765 -21.811 1.00 115.71 2848 ASP B N 1
ATOM 2052 C CA . ASP B 1 10 ? -22.667 21.244 -22.945 1.00 113.89 2848 ASP B CA 1
ATOM 2053 C C . ASP B 1 10 ? -23.077 22.656 -23.375 1.00 110.81 2848 ASP B C 1
ATOM 2054 O O . ASP B 1 10 ? -22.208 23.512 -23.523 1.00 109.50 2848 ASP B O 1
ATOM 2059 N N . ILE B 1 11 ? -24.382 22.904 -23.567 1.00 103.57 2849 ILE B N 1
ATOM 2060 C CA . ILE B 1 11 ? -24.899 24.214 -23.989 1.00 99.69 2849 ILE B CA 1
ATOM 2061 C C . ILE B 1 11 ? -26.156 24.564 -23.173 1.00 98.27 2849 ILE B C 1
ATOM 2062 O O . ILE B 1 11 ? -27.071 23.743 -23.084 1.00 99.29 2849 ILE B O 1
ATOM 2067 N N . LEU B 1 12 ? -26.212 25.774 -22.583 1.00 89.18 2850 LEU B N 1
ATOM 2068 C CA . LEU B 1 12 ? -27.363 26.165 -21.756 1.00 87.41 2850 LEU B CA 1
ATOM 2069 C C . LEU B 1 12 ? -28.632 26.375 -22.583 1.00 87.33 2850 LEU B C 1
ATOM 2070 O O . LEU B 1 12 ? -29.725 26.008 -22.147 1.00 87.95 2850 LEU B O 1
ATOM 2075 N N . HIS B 1 13 ? -28.486 26.994 -23.755 1.00 78.92 2851 HIS B N 1
ATOM 2076 C CA . HIS B 1 13 ? -29.594 27.349 -24.615 1.00 77.54 2851 HIS B CA 1
ATOM 2077 C C . HIS B 1 13 ? -29.042 27.518 -26.048 1.00 82.85 2851 HIS B C 1
ATOM 2078 O O . HIS B 1 13 ? -27.860 27.842 -26.176 1.00 81.38 2851 HIS B O 1
ATOM 2085 N N . PRO B 1 14 ? -29.842 27.360 -27.136 1.00 81.38 2852 PRO B N 1
ATOM 2086 C CA . PRO B 1 14 ? -29.290 27.553 -28.496 1.00 81.99 2852 PRO B CA 1
ATOM 2087 C C . PRO B 1 14 ? -28.531 28.866 -28.718 1.00 86.68 2852 PRO B C 1
ATOM 2088 O O . PRO B 1 14 ? -27.561 28.886 -29.468 1.00 87.83 2852 PRO B O 1
ATOM 2092 N N . LEU B 1 15 ? -28.983 29.956 -28.062 1.00 82.66 2853 LEU B N 1
ATOM 2093 C CA . LEU B 1 15 ? -28.377 31.276 -28.138 1.00 81.46 2853 LEU B CA 1
ATOM 2094 C C . LEU B 1 15 ? -27.476 31.649 -26.941 1.00 84.14 2853 LEU B C 1
ATOM 2095 O O . LEU B 1 15 ? -26.903 32.731 -26.991 1.00 84.48 2853 LEU B O 1
ATOM 2100 N N . LEU B 1 16 ? -27.345 30.804 -25.886 1.00 80.19 2854 LEU B N 1
ATOM 2101 C CA . LEU B 1 16 ? -26.452 31.042 -24.722 1.00 79.18 2854 LEU B CA 1
ATOM 2102 C C . LEU B 1 16 ? -25.651 29.801 -24.531 1.00 78.29 2854 LEU B C 1
ATOM 2103 O O . LEU B 1 16 ? -26.149 28.871 -23.919 1.00 78.72 2854 LEU B O 1
ATOM 2108 N N . HIS B 1 17 ? -24.426 29.777 -24.974 1.00 72.42 2855 HIS B N 1
ATOM 2109 C CA . HIS B 1 17 ? -23.655 28.550 -24.897 1.00 73.17 2855 HIS B CA 1
ATOM 2110 C C . HIS B 1 17 ? -23.030 28.328 -23.545 1.00 78.23 2855 HIS B C 1
ATOM 2111 O O . HIS B 1 17 ? -23.075 27.214 -23.032 1.00 80.04 2855 HIS B O 1
ATOM 2118 N N . LYS B 1 18 ? -22.480 29.367 -22.951 1.00 73.75 2856 LYS B N 1
ATOM 2119 C CA . LYS B 1 18 ? -21.802 29.225 -21.685 1.00 74.09 2856 LYS B CA 1
ATOM 2120 C C . LYS B 1 18 ? -21.976 30.432 -20.767 1.00 77.17 2856 LYS B C 1
ATOM 2121 O O . LYS B 1 18 ? -22.136 31.563 -21.225 1.00 73.44 2856 LYS B O 1
ATOM 2127 N N . ASN B 1 19 ? -21.823 30.173 -19.454 1.00 74.98 2857 ASN B N 1
ATOM 2128 C CA . ASN B 1 19 ? -21.818 31.202 -18.428 1.00 72.54 2857 ASN B CA 1
ATOM 2129 C C . ASN B 1 19 ? -20.357 31.523 -18.269 1.00 75.49 2857 ASN B C 1
ATOM 2130 O O . ASN B 1 19 ? -19.590 30.634 -17.904 1.00 75.85 2857 ASN B O 1
ATOM 2135 N N . THR B 1 20 ? -19.952 32.758 -18.573 1.00 71.28 2858 THR B N 1
ATOM 2136 C CA . THR B 1 20 ? -18.551 33.169 -18.456 1.00 72.52 2858 THR B CA 1
ATOM 2137 C C . THR B 1 20 ? -18.407 34.323 -17.446 1.00 76.12 2858 THR B C 1
ATOM 2138 O O . THR B 1 20 ? -17.514 35.161 -17.574 1.00 77.48 2858 THR B O 1
ATOM 2142 N N . SER B 1 21 ? -19.251 34.332 -16.422 1.00 71.21 2859 SER B N 1
ATOM 2143 C CA . SER B 1 21 ? -19.200 35.359 -15.391 1.00 70.75 2859 SER B CA 1
ATOM 2144 C C . SER B 1 21 ? -17.872 35.350 -14.674 1.00 75.19 2859 SER B C 1
ATOM 2145 O O . SER B 1 21 ? -17.279 34.300 -14.509 1.00 75.42 2859 SER B O 1
ATOM 2148 N N . ASP B 1 22 ? -17.415 36.507 -14.244 1.00 75.02 2860 ASP B N 1
ATOM 2149 C CA . ASP B 1 22 ? -16.147 36.648 -13.530 1.00 75.85 2860 ASP B CA 1
ATOM 2150 C C . ASP B 1 22 ? -16.296 37.696 -12.442 1.00 82.37 2860 ASP B C 1
ATOM 2151 O O . ASP B 1 22 ? -17.429 38.110 -12.163 1.00 80.66 2860 ASP B O 1
ATOM 2156 N N . LEU B 1 23 ? -15.187 38.109 -11.802 1.00 83.85 2861 LEU B N 1
ATOM 2157 C CA . LEU B 1 23 ? -15.214 39.133 -10.746 1.00 86.95 2861 LEU B CA 1
ATOM 2158 C C . LEU B 1 23 ? -15.832 40.424 -11.176 1.00 94.60 2861 LEU B C 1
ATOM 2159 O O . LEU B 1 23 ? -16.500 41.078 -10.380 1.00 97.31 2861 LEU B O 1
ATOM 2164 N N . TYR B 1 24 ? -15.582 40.813 -12.421 1.00 92.08 2862 TYR B N 1
ATOM 2165 C CA . TYR B 1 24 ? -16.020 42.100 -12.956 1.00 92.93 2862 TYR B CA 1
ATOM 2166 C C . TYR B 1 24 ? -17.346 42.093 -13.631 1.00 92.19 2862 TYR B C 1
ATOM 2167 O O . TYR B 1 24 ? -17.835 43.176 -13.908 1.00 90.94 2862 TYR B O 1
ATOM 2176 N N . GLU B 1 25 ? -17.958 40.913 -13.922 1.00 87.36 2863 GLU B N 1
ATOM 2177 C CA . GLU B 1 25 ? -19.227 40.897 -14.661 1.00 84.67 2863 GLU B CA 1
ATOM 2178 C C . GLU B 1 25 ? -19.973 39.559 -14.622 1.00 84.15 2863 GLU B C 1
ATOM 2179 O O . GLU B 1 25 ? -19.346 38.521 -14.704 1.00 82.66 2863 GLU B O 1
ATOM 2185 N N . LEU B 1 26 ? -21.317 39.605 -14.578 1.00 80.42 2864 LEU B N 1
ATOM 2186 C CA . LEU B 1 26 ? -22.229 38.443 -14.698 1.00 77.50 2864 LEU B CA 1
ATOM 2187 C C . LEU B 1 26 ? -22.544 38.376 -16.194 1.00 75.99 2864 LEU B C 1
ATOM 2188 O O . LEU B 1 26 ? -23.150 39.309 -16.713 1.00 73.48 2864 LEU B O 1
ATOM 2193 N N . ARG B 1 27 ? -22.091 37.326 -16.904 1.00 72.62 2865 ARG B N 1
ATOM 2194 C CA . ARG B 1 27 ? -22.313 37.262 -18.343 1.00 71.33 2865 ARG B CA 1
ATOM 2195 C C . ARG B 1 27 ? -22.323 35.878 -18.935 1.00 72.15 2865 ARG B C 1
ATOM 2196 O O . ARG B 1 27 ? -21.868 34.921 -18.335 1.00 69.31 2865 ARG B O 1
ATOM 2204 N N . TYR B 1 28 ? -22.848 35.807 -20.157 1.00 68.25 2866 TYR B N 1
ATOM 2205 C CA . TYR B 1 28 ? -22.939 34.586 -20.924 1.00 67.90 2866 TYR B CA 1
ATOM 2206 C C . TYR B 1 28 ? -22.279 34.833 -22.274 1.00 74.76 2866 TYR B C 1
ATOM 2207 O O . TYR B 1 28 ? -22.254 35.971 -22.749 1.00 74.74 2866 TYR B O 1
ATOM 2216 N N . SER B 1 29 ? -21.644 33.805 -22.838 1.00 73.52 2867 SER B N 1
ATOM 2217 C CA . SER B 1 29 ? -20.941 33.936 -24.117 1.00 73.69 2867 SER B CA 1
ATOM 2218 C C . SER B 1 29 ? -21.343 32.823 -25.053 1.00 79.11 2867 SER B C 1
ATOM 2219 O O . SER B 1 29 ? -21.563 31.693 -24.622 1.00 76.81 2867 SER B O 1
ATOM 2222 N N . SER B 1 30 ? -21.470 33.169 -26.342 1.00 77.25 2868 SER B N 1
ATOM 2223 C CA . SER B 1 30 ? -21.808 32.254 -27.426 1.00 76.77 2868 SER B CA 1
ATOM 2224 C C . SER B 1 30 ? -20.917 32.541 -28.615 1.00 84.05 2868 SER B C 1
ATOM 2225 O O . SER B 1 30 ? -20.546 33.687 -28.834 1.00 83.64 2868 SER B O 1
ATOM 2228 N N . SER B 1 31 ? -20.565 31.504 -29.379 1.00 84.12 2869 SER B N 1
ATOM 2229 C CA . SER B 1 31 ? -19.745 31.631 -30.580 1.00 86.60 2869 SER B CA 1
ATOM 2230 C C . SER B 1 31 ? -20.603 31.166 -31.744 1.00 89.26 2869 SER B C 1
ATOM 2231 O O . SER B 1 31 ? -21.102 30.050 -31.720 1.00 88.05 2869 SER B O 1
ATOM 2234 N N . PHE B 1 32 ? -20.840 32.043 -32.724 1.00 85.90 2870 PHE B N 1
ATOM 2235 C CA . PHE B 1 32 ? -21.711 31.750 -33.864 1.00 85.50 2870 PHE B CA 1
ATOM 2236 C C . PHE B 1 32 ? -20.986 31.748 -35.185 1.00 89.99 2870 PHE B C 1
ATOM 2237 O O . PHE B 1 32 ? -20.113 32.584 -35.389 1.00 91.06 2870 PHE B O 1
ATOM 2245 N N . THR B 1 33 ? -21.458 30.909 -36.140 1.00 87.14 2871 THR B N 1
ATOM 2246 C CA . THR B 1 33 ? -20.914 30.786 -37.507 1.00 90.45 2871 THR B CA 1
ATOM 2247 C C . THR B 1 33 ? -21.778 31.346 -38.632 1.00 95.61 2871 THR B C 1
ATOM 2248 O O . THR B 1 33 ? -21.229 31.654 -39.685 1.00 98.28 2871 THR B O 1
ATOM 2252 N N . GLY B 1 34 ? -23.100 31.366 -38.465 1.00 90.30 2872 GLY B N 1
ATOM 2253 C CA . GLY B 1 34 ? -24.034 31.764 -39.518 1.00 90.77 2872 GLY B CA 1
ATOM 2254 C C . GLY B 1 34 ? -24.743 30.584 -40.171 1.00 96.96 2872 GLY B C 1
ATOM 2255 O O . GLY B 1 34 ? -25.776 30.768 -40.829 1.00 96.36 2872 GLY B O 1
ATOM 2256 N N . GLN B 1 35 ? -24.220 29.353 -39.975 1.00 96.40 2873 GLN B N 1
ATOM 2257 C CA . GLN B 1 35 ? -24.797 28.125 -40.541 1.00 99.12 2873 GLN B CA 1
ATOM 2258 C C . GLN B 1 35 ? -25.851 27.480 -39.613 1.00 104.92 2873 GLN B C 1
ATOM 2259 O O . GLN B 1 35 ? -26.445 26.472 -39.996 1.00 105.43 2873 GLN B O 1
ATOM 2265 N N . GLU B 1 36 ? -26.112 28.072 -38.424 1.00 103.06 2874 GLU B N 1
ATOM 2266 C CA . GLU B 1 36 ? -27.093 27.569 -37.440 1.00 103.04 2874 GLU B CA 1
ATOM 2267 C C . GLU B 1 36 ? -28.523 27.508 -37.996 1.00 111.95 2874 GLU B C 1
ATOM 2268 O O . GLU B 1 36 ? -28.801 28.067 -39.060 1.00 112.13 2874 GLU B O 1
ATOM 2274 N N . LEU B 1 37 ? -29.425 26.834 -37.257 1.00 112.55 2875 LEU B N 1
ATOM 2275 C CA . LEU B 1 37 ? -30.823 26.649 -37.654 1.00 114.92 2875 LEU B CA 1
ATOM 2276 C C . LEU B 1 37 ? -31.655 27.946 -37.624 1.00 118.58 2875 LEU B C 1
ATOM 2277 O O . LEU B 1 37 ? -32.535 28.077 -38.465 1.00 118.24 2875 LEU B O 1
ATOM 2282 N N . PHE B 1 38 ? -31.377 28.906 -36.708 1.00 115.27 2876 PHE B N 1
ATOM 2283 C CA . PHE B 1 38 ? -32.101 30.199 -36.712 1.00 114.66 2876 PHE B CA 1
ATOM 2284 C C . PHE B 1 38 ? -31.731 31.054 -37.933 1.00 122.17 2876 PHE B C 1
ATOM 2285 O O . PHE B 1 38 ? -32.580 31.789 -38.414 1.00 121.61 2876 PHE B O 1
ATOM 2293 N N . MET B 1 39 ? -30.493 30.933 -38.457 1.00 122.83 2877 MET B N 1
ATOM 2294 C CA . MET B 1 39 ? -30.045 31.642 -39.664 1.00 125.53 2877 MET B CA 1
ATOM 2295 C C . MET B 1 39 ? -29.934 30.624 -40.847 1.00 134.21 2877 MET B C 1
ATOM 2296 O O . MET B 1 39 ? -28.990 30.680 -41.637 1.00 136.27 2877 MET B O 1
ATOM 2301 N N . ALA B 1 40 ? -30.934 29.721 -40.980 1.00 132.43 2878 ALA B N 1
ATOM 2302 C CA . ALA B 1 40 ? -30.957 28.670 -42.017 1.00 135.62 2878 ALA B CA 1
ATOM 2303 C C . ALA B 1 40 ? -31.501 29.139 -43.368 1.00 140.88 2878 ALA B C 1
ATOM 2304 O O . ALA B 1 40 ? -31.144 28.544 -44.386 1.00 143.70 2878 ALA B O 1
ATOM 2306 N N . ASP B 1 41 ? -32.368 30.167 -43.397 1.00 135.01 2879 ASP B N 1
ATOM 2307 C CA . ASP B 1 41 ? -32.912 30.681 -44.657 1.00 136.05 2879 ASP B CA 1
ATOM 2308 C C . ASP B 1 41 ? -31.911 31.688 -45.233 1.00 140.46 2879 ASP B C 1
ATOM 2309 O O . ASP B 1 41 ? -32.190 32.886 -45.292 1.00 139.16 2879 ASP B O 1
ATOM 2314 N N . HIS B 1 42 ? -30.737 31.180 -45.664 1.00 139.01 2880 HIS B N 1
ATOM 2315 C CA . HIS B 1 42 ? -29.631 31.976 -46.196 1.00 140.20 2880 HIS B CA 1
ATOM 2316 C C . HIS B 1 42 ? -29.727 32.096 -47.721 1.00 143.85 2880 HIS B C 1
ATOM 2317 O O . HIS B 1 42 ? -29.825 31.078 -48.407 1.00 146.37 2880 HIS B O 1
ATOM 2324 N N . LEU B 1 43 ? -29.732 33.336 -48.252 1.00 137.56 2881 LEU B N 1
ATOM 2325 C CA . LEU B 1 43 ? -29.796 33.577 -49.701 1.00 139.11 2881 LEU B CA 1
ATOM 2326 C C . LEU B 1 43 ? -28.469 33.148 -50.352 1.00 141.68 2881 LEU B C 1
ATOM 2327 O O . LEU B 1 43 ? -28.461 32.662 -51.483 1.00 145.60 2881 LEU B O 1
ATOM 2332 N N . GLY B 1 44 ? -27.379 33.318 -49.614 1.00 132.75 2882 GLY B N 1
ATOM 2333 C CA . GLY B 1 44 ? -26.037 32.895 -50.002 1.00 134.09 2882 GLY B CA 1
ATOM 2334 C C . GLY B 1 44 ? -25.226 32.551 -48.766 1.00 130.14 2882 GLY B C 1
ATOM 2335 O O . GLY B 1 44 ? -25.687 32.786 -47.647 1.00 126.21 2882 GLY B O 1
ATOM 2336 N N . ASN B 1 45 ? -24.002 32.041 -48.932 1.00 124.83 2883 ASN B N 1
ATOM 2337 C CA . ASN B 1 45 ? -23.159 31.665 -47.777 1.00 120.93 2883 ASN B CA 1
ATOM 2338 C C . ASN B 1 45 ? -22.257 32.824 -47.284 1.00 120.64 2883 ASN B C 1
ATOM 2339 O O . ASN B 1 45 ? -21.157 32.577 -46.819 1.00 118.91 2883 ASN B O 1
ATOM 2344 N N . GLY B 1 46 ? -22.738 34.065 -47.328 1.00 116.51 2884 GLY B N 1
ATOM 2345 C CA . GLY B 1 46 ? -21.955 35.216 -46.882 1.00 116.04 2884 GLY B CA 1
ATOM 2346 C C . GLY B 1 46 ? -22.463 35.923 -45.637 1.00 114.61 2884 GLY B C 1
ATOM 2347 O O . GLY B 1 46 ? -23.422 35.492 -44.994 1.00 110.79 2884 GLY B O 1
ATOM 2348 N N . GLN B 1 47 ? -21.789 37.036 -45.317 1.00 111.28 2885 GLN B N 1
ATOM 2349 C CA . GLN B 1 47 ? -22.063 37.994 -44.231 1.00 107.81 2885 GLN B CA 1
ATOM 2350 C C . GLN B 1 47 ? -23.531 38.463 -44.257 1.00 106.46 2885 GLN B C 1
ATOM 2351 O O . GLN B 1 47 ? -24.089 38.690 -45.342 1.00 107.24 2885 GLN B O 1
ATOM 2357 N N . ARG B 1 48 ? -24.166 38.529 -43.068 1.00 97.38 2886 ARG B N 1
ATOM 2358 C CA . ARG B 1 48 ? -25.564 38.981 -42.902 1.00 94.55 2886 ARG B CA 1
ATOM 2359 C C . ARG B 1 48 ? -25.784 39.511 -41.462 1.00 94.35 2886 ARG B C 1
ATOM 2360 O O . ARG B 1 48 ? -25.021 39.166 -40.567 1.00 93.27 2886 ARG B O 1
ATOM 2368 N N . PHE B 1 49 ? -26.833 40.326 -41.261 1.00 90.31 2887 PHE B N 1
ATOM 2369 C CA . PHE B 1 49 ? -27.260 40.895 -39.974 1.00 88.59 2887 PHE B CA 1
ATOM 2370 C C . PHE B 1 49 ? -27.795 39.785 -39.069 1.00 88.27 2887 PHE B C 1
ATOM 2371 O O . PHE B 1 49 ? -28.508 38.902 -39.546 1.00 86.98 2887 PHE B O 1
ATOM 2379 N N . PHE B 1 50 ? -27.485 39.852 -37.766 1.00 83.31 2888 PHE B N 1
ATOM 2380 C CA . PHE B 1 50 ? -28.001 38.900 -36.788 1.00 81.47 2888 PHE B CA 1
ATOM 2381 C C . PHE B 1 50 ? -29.534 39.053 -36.779 1.00 84.95 2888 PHE B C 1
ATOM 2382 O O . PHE B 1 50 ? -30.010 40.182 -36.798 1.00 84.41 2888 PHE B O 1
ATOM 2390 N N . PRO B 1 51 ? -30.332 37.966 -36.775 1.00 80.58 2889 PRO B N 1
ATOM 2391 C CA . PRO B 1 51 ? -31.799 38.139 -36.776 1.00 79.14 2889 PRO B CA 1
ATOM 2392 C C . PRO B 1 51 ? -32.332 38.974 -35.614 1.00 80.76 2889 PRO B C 1
ATOM 2393 O O . PRO B 1 51 ? -31.874 38.842 -34.490 1.00 80.89 2889 PRO B O 1
ATOM 2397 N N . LEU B 1 52 ? -33.279 39.846 -35.911 1.00 76.23 2890 LEU B N 1
ATOM 2398 C CA . LEU B 1 52 ? -33.860 40.806 -34.980 1.00 75.71 2890 LEU B CA 1
ATOM 2399 C C . LEU B 1 52 ? -34.406 40.187 -33.706 1.00 78.37 2890 LEU B C 1
ATOM 2400 O O . LEU B 1 52 ? -34.151 40.701 -32.622 1.00 78.51 2890 LEU B O 1
ATOM 2405 N N . ILE B 1 53 ? -35.160 39.108 -33.828 1.00 75.38 2891 ILE B N 1
ATOM 2406 C CA . ILE B 1 53 ? -35.791 38.457 -32.680 1.00 74.63 2891 ILE B CA 1
ATOM 2407 C C . ILE B 1 53 ? -34.790 37.586 -31.906 1.00 77.23 2891 ILE B C 1
ATOM 2408 O O . ILE B 1 53 ? -35.036 37.320 -30.727 1.00 75.69 2891 ILE B O 1
ATOM 2413 N N . ALA B 1 54 ? -33.640 37.196 -32.528 1.00 74.07 2892 ALA B N 1
ATOM 2414 C CA . ALA B 1 54 ? -32.586 36.451 -31.861 1.00 72.39 2892 ALA B CA 1
ATOM 2415 C C . ALA B 1 54 ? -32.010 37.282 -30.714 1.00 77.17 2892 ALA B C 1
ATOM 2416 O O . ALA B 1 54 ? -31.658 36.716 -29.680 1.00 76.79 2892 ALA B O 1
ATOM 2418 N N . TYR B 1 55 ? -32.004 38.628 -30.849 1.00 75.39 2893 TYR B N 1
ATOM 2419 C CA . TYR B 1 55 ? -31.544 39.531 -29.795 1.00 75.66 2893 TYR B CA 1
ATOM 2420 C C . TYR B 1 55 ? -32.458 39.448 -28.569 1.00 79.32 2893 TYR B C 1
ATOM 2421 O O . TYR B 1 55 ? -31.979 39.513 -27.438 1.00 78.63 2893 TYR B O 1
ATOM 2430 N N . LEU B 1 56 ? -33.766 39.316 -28.788 1.00 74.84 2894 LEU B N 1
ATOM 2431 C CA . LEU B 1 56 ? -34.740 39.256 -27.698 1.00 74.50 2894 LEU B CA 1
ATOM 2432 C C . LEU B 1 56 ? -34.720 37.924 -26.983 1.00 79.25 2894 LEU B C 1
ATOM 2433 O O . LEU B 1 56 ? -34.813 37.869 -25.756 1.00 79.55 2894 LEU B O 1
ATOM 2438 N N . GLU B 1 57 ? -34.649 36.851 -27.764 1.00 75.43 2895 GLU B N 1
ATOM 2439 C CA . GLU B 1 57 ? -34.570 35.485 -27.271 1.00 74.86 2895 GLU B CA 1
ATOM 2440 C C . GLU B 1 57 ? -33.276 35.261 -26.451 1.00 75.68 2895 GLU B C 1
ATOM 2441 O O . GLU B 1 57 ? -33.334 34.645 -25.386 1.00 73.94 2895 GLU B O 1
ATOM 2447 N N . MET B 1 58 ? -32.132 35.798 -26.932 1.00 71.93 2896 MET B N 1
ATOM 2448 C CA . MET B 1 58 ? -30.837 35.708 -26.232 1.00 71.24 2896 MET B CA 1
ATOM 2449 C C . MET B 1 58 ? -30.887 36.460 -24.890 1.00 72.79 2896 MET B C 1
ATOM 2450 O O . MET B 1 58 ? -30.491 35.929 -23.869 1.00 71.99 2896 MET B O 1
ATOM 2455 N N . ALA B 1 59 ? -31.393 37.677 -24.897 1.00 72.42 2897 ALA B N 1
ATOM 2456 C CA . ALA B 1 59 ? -31.544 38.514 -23.701 1.00 72.99 2897 ALA B CA 1
ATOM 2457 C C . ALA B 1 59 ? -32.475 37.865 -22.670 1.00 77.03 2897 ALA B C 1
ATOM 2458 O O . ALA B 1 59 ? -32.195 37.889 -21.473 1.00 78.58 2897 ALA B O 1
ATOM 2460 N N . ARG B 1 60 ? -33.569 37.262 -23.134 1.00 72.99 2898 ARG B N 1
ATOM 2461 C CA . ARG B 1 60 ? -34.545 36.576 -22.273 1.00 72.84 2898 ARG B CA 1
ATOM 2462 C C . ARG B 1 60 ? -33.932 35.341 -21.638 1.00 76.60 2898 ARG B C 1
ATOM 2463 O O . ARG B 1 60 ? -34.170 35.059 -20.462 1.00 78.97 2898 ARG B O 1
ATOM 2471 N N . ALA B 1 61 ? -33.215 34.558 -22.435 1.00 69.65 2899 ALA B N 1
ATOM 2472 C CA . ALA B 1 61 ? -32.540 33.364 -21.955 1.00 69.41 2899 ALA B CA 1
ATOM 2473 C C . ALA B 1 61 ? -31.510 33.703 -20.845 1.00 76.52 2899 ALA B C 1
ATOM 2474 O O . ALA B 1 61 ? -31.491 33.035 -19.817 1.00 78.61 2899 ALA B O 1
ATOM 2476 N N . ALA B 1 62 ? -30.732 34.789 -21.014 1.00 73.61 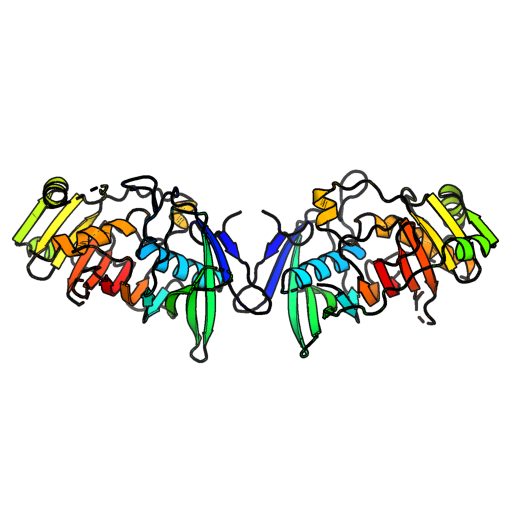2900 ALA B N 1
ATOM 2477 C CA . ALA B 1 62 ? -29.733 35.248 -20.022 1.00 73.59 2900 ALA B CA 1
ATOM 2478 C C . ALA B 1 62 ? -30.371 35.640 -18.712 1.00 79.91 2900 ALA B C 1
ATOM 2479 O O . ALA B 1 62 ? -29.895 35.261 -17.657 1.00 81.77 2900 ALA B O 1
ATOM 2481 N N . VAL B 1 63 ? -31.412 36.440 -18.785 1.00 79.54 2901 VAL B N 1
ATOM 2482 C CA . VAL B 1 63 ? -32.165 36.885 -17.614 1.00 81.77 2901 VAL B CA 1
ATOM 2483 C C . VAL B 1 63 ? -32.748 35.690 -16.830 1.00 86.17 2901 VAL B C 1
ATOM 2484 O O . VAL B 1 63 ? -32.623 35.636 -15.610 1.00 87.22 2901 VAL B O 1
ATOM 2488 N N . LYS B 1 64 ? -33.362 34.737 -17.523 1.00 82.80 2902 LYS B N 1
ATOM 2489 C CA . LYS B 1 64 ? -33.913 33.543 -16.868 1.00 84.35 2902 LYS B CA 1
ATOM 2490 C C . LYS B 1 64 ? -32.775 32.715 -16.207 1.00 86.34 2902 LYS B C 1
ATOM 2491 O O . LYS B 1 64 ? -32.959 32.205 -15.103 1.00 87.31 2902 LYS B O 1
ATOM 2497 N N . GLN B 1 65 ? -31.598 32.601 -16.858 1.00 80.95 2903 GLN B N 1
ATOM 2498 C CA . GLN B 1 65 ? -30.436 31.909 -16.258 1.00 80.79 2903 GLN B CA 1
ATOM 2499 C C . GLN B 1 65 ? -29.946 32.635 -15.012 1.00 85.43 2903 GLN B C 1
ATOM 2500 O O . GLN B 1 65 ? -29.690 31.996 -13.997 1.00 86.69 2903 GLN B O 1
ATOM 2506 N N . ALA B 1 66 ? -29.775 33.950 -15.097 1.00 82.06 2904 ALA B N 1
ATOM 2507 C CA . ALA B 1 66 ? -29.331 34.792 -13.978 1.00 84.07 2904 ALA B CA 1
ATOM 2508 C C . ALA B 1 66 ? -30.124 34.592 -12.662 1.00 92.01 2904 ALA B C 1
ATOM 2509 O O . ALA B 1 66 ? -29.549 34.779 -11.597 1.00 92.84 2904 ALA B O 1
ATOM 2511 N N . ALA B 1 67 ? -31.410 34.195 -12.734 1.00 92.20 2905 ALA B N 1
ATOM 2512 C CA . ALA B 1 67 ? -32.267 33.914 -11.568 1.00 96.28 2905 ALA B CA 1
ATOM 2513 C C . ALA B 1 67 ? -32.370 32.378 -11.297 1.00 104.20 2905 ALA B C 1
ATOM 2514 O O . ALA B 1 67 ? -31.557 31.612 -11.808 1.00 103.78 2905 ALA B O 1
ATOM 2516 N N . GLY B 1 68 ? -33.314 31.951 -10.456 1.00 104.59 2906 GLY B N 1
ATOM 2517 C CA . GLY B 1 68 ? -33.515 30.539 -10.139 1.00 125.80 2906 GLY B CA 1
ATOM 2518 C C . GLY B 1 68 ? -32.461 29.971 -9.208 1.00 152.21 2906 GLY B C 1
ATOM 2519 O O . GLY B 1 68 ? -32.769 29.189 -8.305 1.00 115.13 2906 GLY B O 1
ATOM 2520 N N . GLY B 1 72 ? -36.113 30.373 -7.146 1.00 157.43 2910 GLY B N 1
ATOM 2521 C CA . GLY B 1 72 ? -37.451 30.444 -7.716 1.00 157.84 2910 GLY B CA 1
ATOM 2522 C C . GLY B 1 72 ? -37.481 31.172 -9.045 1.00 158.31 2910 GLY B C 1
ATOM 2523 O O . GLY B 1 72 ? -36.801 32.192 -9.205 1.00 156.20 2910 GLY B O 1
ATOM 2524 N N . THR B 1 73 ? -38.280 30.660 -10.007 1.00 153.97 2911 THR B N 1
ATOM 2525 C CA . THR B 1 73 ? -38.411 31.224 -11.359 1.00 150.16 2911 THR B CA 1
ATOM 2526 C C . THR B 1 73 ? -39.853 31.655 -11.672 1.00 153.69 2911 THR B C 1
ATOM 2527 O O . THR B 1 73 ? -40.729 30.793 -11.794 1.00 155.09 2911 THR B O 1
ATOM 2531 N N . LEU B 1 74 ? -40.091 32.981 -11.834 1.00 147.94 2912 LEU B N 1
ATOM 2532 C CA . LEU B 1 74 ? -41.421 33.506 -12.180 1.00 148.06 2912 LEU B CA 1
ATOM 2533 C C . LEU B 1 74 ? -41.685 33.291 -13.662 1.00 146.01 2912 LEU B C 1
ATOM 2534 O O . LEU B 1 74 ? -40.760 33.381 -14.471 1.00 142.09 2912 LEU B O 1
ATOM 2539 N N . SER B 1 75 ? -42.955 33.040 -14.017 1.00 141.97 2913 SER B N 1
ATOM 2540 C CA . SER B 1 75 ? -43.349 32.823 -15.409 1.00 138.04 2913 SER B CA 1
ATOM 2541 C C . SER B 1 75 ? -43.352 34.103 -16.218 1.00 135.03 2913 SER B C 1
ATOM 2542 O O . SER B 1 75 ? -43.119 34.018 -17.427 1.00 132.06 2913 SER B O 1
ATOM 2545 N N . GLY B 1 76 ? -43.695 35.251 -15.608 1.00 128.89 2914 GLY B N 1
ATOM 2546 C CA . GLY B 1 76 ? -43.793 36.476 -16.386 1.00 124.28 2914 GLY B CA 1
ATOM 2547 C C . GLY B 1 76 ? -42.580 37.371 -16.464 1.00 120.14 2914 GLY B C 1
ATOM 2548 O O . GLY B 1 76 ? -41.991 37.694 -15.441 1.00 120.94 2914 GLY B O 1
ATOM 2549 N N . ILE B 1 77 ? -42.228 37.805 -17.674 1.00 109.98 2915 ILE B N 1
ATOM 2550 C CA . ILE B 1 77 ? -41.116 38.700 -17.950 1.00 106.46 2915 ILE B CA 1
ATOM 2551 C C . ILE B 1 77 ? -41.625 39.890 -18.741 1.00 107.62 2915 ILE B C 1
ATOM 2552 O O . ILE B 1 77 ? -42.449 39.712 -19.635 1.00 106.14 2915 ILE B O 1
ATOM 2557 N N . ARG B 1 78 ? -41.103 41.094 -18.433 1.00 102.97 2916 ARG B N 1
ATOM 2558 C CA . ARG B 1 78 ? -41.372 42.299 -19.201 1.00 100.99 2916 ARG B CA 1
ATOM 2559 C C . ARG B 1 78 ? -40.030 42.897 -19.580 1.00 101.80 2916 ARG B C 1
ATOM 2560 O O . ARG B 1 78 ? -39.249 43.218 -18.696 1.00 103.36 2916 ARG B O 1
ATOM 2568 N N . MET B 1 79 ? -39.761 43.050 -20.875 1.00 95.26 2917 MET B N 1
ATOM 2569 C CA . MET B 1 79 ? -38.565 43.744 -21.358 1.00 94.17 2917 MET B CA 1
ATOM 2570 C C . MET B 1 79 ? -39.053 45.112 -21.852 1.00 98.60 2917 MET B C 1
ATOM 2571 O O . MET B 1 79 ? -40.083 45.175 -22.499 1.00 96.91 2917 MET B O 1
ATOM 2576 N N . SER B 1 80 ? -38.364 46.193 -21.488 1.00 97.38 2918 SER B N 1
ATOM 2577 C CA . SER B 1 80 ? -38.753 47.566 -21.815 1.00 98.84 2918 SER B CA 1
ATOM 2578 C C . SER B 1 80 ? -37.572 48.323 -22.397 1.00 100.36 2918 SER B C 1
ATOM 2579 O O . SER B 1 80 ? -36.442 48.017 -22.046 1.00 98.14 2918 SER B O 1
ATOM 2582 N N . HIS B 1 81 ? -37.844 49.342 -23.234 1.00 97.05 2919 HIS B N 1
ATOM 2583 C CA . HIS B 1 81 ? -36.832 50.237 -23.804 1.00 97.15 2919 HIS B CA 1
ATOM 2584 C C . HIS B 1 81 ? -35.696 49.511 -24.508 1.00 94.19 2919 HIS B C 1
ATOM 2585 O O . HIS B 1 81 ? -34.523 49.843 -24.328 1.00 93.74 2919 HIS B O 1
ATOM 2592 N N . VAL B 1 82 ? -36.040 48.499 -25.284 1.00 87.73 2920 VAL B N 1
ATOM 2593 C CA . VAL B 1 82 ? -35.074 47.699 -26.025 1.00 85.62 2920 VAL B CA 1
ATOM 2594 C C . VAL B 1 82 ? -34.632 48.479 -27.281 1.00 92.29 2920 VAL B C 1
ATOM 2595 O O . VAL B 1 82 ? -35.459 49.072 -27.971 1.00 93.23 2920 VAL B O 1
ATOM 2599 N N . ALA B 1 83 ? -33.336 48.451 -27.581 1.00 88.86 2921 ALA B N 1
ATOM 2600 C CA . ALA B 1 83 ? -32.797 49.158 -28.735 1.00 89.26 2921 ALA B CA 1
ATOM 2601 C C . ALA B 1 83 ? -31.592 48.427 -29.297 1.00 93.55 2921 ALA B C 1
ATOM 2602 O O . ALA B 1 83 ? -30.665 48.142 -28.554 1.00 93.65 2921 ALA B O 1
ATOM 2604 N N . THR B 1 84 ? -31.607 48.140 -30.591 1.00 90.90 2922 THR B N 1
ATOM 2605 C CA . THR B 1 84 ? -30.509 47.493 -31.286 1.00 90.54 2922 THR B CA 1
ATOM 2606 C C . THR B 1 84 ? -30.008 48.523 -32.288 1.00 99.19 2922 THR B C 1
ATOM 2607 O O . THR B 1 84 ? -30.576 48.659 -33.361 1.00 99.81 2922 THR B O 1
ATOM 2611 N N . ASP B 1 85 ? -28.982 49.288 -31.899 1.00 99.16 2923 ASP B N 1
ATOM 2612 C CA . ASP B 1 85 ? -28.437 50.412 -32.655 1.00 102.74 2923 ASP B CA 1
ATOM 2613 C C . ASP B 1 85 ? -27.304 50.061 -33.598 1.00 106.67 2923 ASP B C 1
ATOM 2614 O O . ASP B 1 85 ? -27.147 50.734 -34.619 1.00 108.35 2923 ASP B O 1
ATOM 2619 N N . ASP B 1 86 ? -26.421 49.109 -33.212 1.00 99.88 2924 ASP B N 1
ATOM 2620 C CA . ASP B 1 86 ? -25.251 48.762 -34.011 1.00 99.24 2924 ASP B CA 1
ATOM 2621 C C . ASP B 1 86 ? -25.354 47.279 -34.332 1.00 95.41 2924 ASP B C 1
ATOM 2622 O O . ASP B 1 86 ? -25.078 46.465 -33.471 1.00 91.59 2924 ASP B O 1
ATOM 2627 N N . PRO B 1 87 ? -25.813 46.899 -35.545 1.00 91.20 2925 PRO B N 1
ATOM 2628 C CA . PRO B 1 87 ? -26.054 45.469 -35.826 1.00 88.00 2925 PRO B CA 1
ATOM 2629 C C . PRO B 1 87 ? -24.859 44.531 -35.763 1.00 90.81 2925 PRO B C 1
ATOM 2630 O O . PRO B 1 87 ? -23.766 44.838 -36.244 1.00 92.86 2925 PRO B O 1
ATOM 2634 N N . LEU B 1 88 ? -25.102 43.356 -35.192 1.00 83.44 2926 LEU B N 1
ATOM 2635 C CA . LEU B 1 88 ? -24.128 42.282 -35.119 1.00 82.14 2926 LEU B CA 1
ATOM 2636 C C . LEU B 1 88 ? -24.166 41.590 -36.484 1.00 88.12 2926 LEU B C 1
ATOM 2637 O O . LEU B 1 88 ? -25.247 41.259 -36.989 1.00 84.25 2926 LEU B O 1
ATOM 2642 N N . LEU B 1 89 ? -22.991 41.417 -37.090 1.00 89.68 2927 LEU B N 1
ATOM 2643 C CA . LEU B 1 89 ? -22.852 40.766 -38.383 1.00 92.48 2927 LEU B CA 1
ATOM 2644 C C . LEU B 1 89 ? -22.332 39.377 -38.153 1.00 98.19 2927 LEU B C 1
ATOM 2645 O O . LEU B 1 89 ? -21.376 39.203 -37.412 1.00 98.97 2927 LEU B O 1
ATOM 2650 N N . VAL B 1 90 ? -22.940 38.396 -38.792 1.00 96.51 2928 VAL B N 1
ATOM 2651 C CA . VAL B 1 90 ? -22.561 36.995 -38.667 1.00 97.62 2928 VAL B CA 1
ATOM 2652 C C . VAL B 1 90 ? -22.412 36.378 -40.054 1.00 108.35 2928 VAL B C 1
ATOM 2653 O O . VAL B 1 90 ? -22.872 36.955 -41.039 1.00 109.54 2928 VAL B O 1
ATOM 2657 N N . GLY B 1 91 ? -21.757 35.226 -40.115 1.00 108.93 2929 GLY B N 1
ATOM 2658 C CA . GLY B 1 91 ? -21.564 34.481 -41.354 1.00 113.15 2929 GLY B CA 1
ATOM 2659 C C . GLY B 1 91 ? -20.304 34.780 -42.136 1.00 123.70 2929 GLY B C 1
ATOM 2660 O O . GLY B 1 91 ? -20.044 34.092 -43.126 1.00 127.19 2929 GLY B O 1
ATOM 2661 N N . ASP B 1 92 ? -19.517 35.799 -41.718 1.00 121.49 2930 ASP B N 1
ATOM 2662 C CA . ASP B 1 92 ? -18.260 36.185 -42.361 1.00 126.04 2930 ASP B CA 1
ATOM 2663 C C . ASP B 1 92 ? -17.151 35.452 -41.608 1.00 130.59 2930 ASP B C 1
ATOM 2664 O O . ASP B 1 92 ? -16.499 34.572 -42.173 1.00 133.17 2930 ASP B O 1
ATOM 2669 N N . ASP B 1 93 ? -16.985 35.774 -40.323 1.00 124.25 2931 ASP B N 1
ATOM 2670 C CA . ASP B 1 93 ? -16.008 35.141 -39.446 1.00 123.52 2931 ASP B CA 1
ATOM 2671 C C . ASP B 1 93 ? -16.752 34.577 -38.234 1.00 121.45 2931 ASP B C 1
ATOM 2672 O O . ASP B 1 93 ? -17.941 34.865 -38.049 1.00 119.37 2931 ASP B O 1
ATOM 2677 N N . LEU B 1 94 ? -16.059 33.758 -37.419 1.00 115.48 2932 LEU B N 1
ATOM 2678 C CA . LEU B 1 94 ? -16.622 33.165 -36.197 1.00 110.68 2932 LEU B CA 1
ATOM 2679 C C . LEU B 1 94 ? -16.719 34.291 -35.160 1.00 108.99 2932 LEU B C 1
ATOM 2680 O O . LEU B 1 94 ? -15.696 34.862 -34.805 1.00 109.33 2932 LEU B O 1
ATOM 2685 N N . VAL B 1 95 ? -17.947 34.641 -34.721 1.00 101.33 2933 VAL B N 1
ATOM 2686 C CA . VAL B 1 95 ? -18.174 35.753 -33.787 1.00 98.55 2933 VAL B CA 1
ATOM 2687 C C . VAL B 1 95 ? -18.429 35.252 -32.382 1.00 97.60 2933 VAL B C 1
ATOM 2688 O O . VAL B 1 95 ? -19.241 34.350 -32.195 1.00 95.63 2933 VAL B O 1
ATOM 2692 N N . GLN B 1 96 ? -17.766 35.860 -31.396 1.00 92.16 2934 GLN B N 1
ATOM 2693 C CA . GLN B 1 96 ? -17.995 35.566 -29.993 1.00 88.72 2934 GLN B CA 1
ATOM 2694 C C . GLN B 1 96 ? -18.881 36.706 -29.458 1.00 88.36 2934 GLN B C 1
ATOM 2695 O O . GLN B 1 96 ? -18.439 37.846 -29.399 1.00 90.30 2934 GLN B O 1
ATOM 2701 N N . VAL B 1 97 ? -20.125 36.401 -29.118 1.00 80.76 2935 VAL B N 1
ATOM 2702 C CA . VAL B 1 97 ? -21.104 37.377 -28.637 1.00 79.40 2935 VAL B CA 1
ATOM 2703 C C . VAL B 1 97 ? -21.340 37.158 -27.166 1.00 79.37 2935 VAL B C 1
ATOM 2704 O O . VAL B 1 97 ? -21.555 36.021 -26.753 1.00 77.07 2935 VAL B O 1
ATOM 2708 N N . HIS B 1 98 ? -21.378 38.245 -26.396 1.00 74.86 2936 HIS B N 1
ATOM 2709 C CA . HIS B 1 98 ? -21.604 38.202 -24.960 1.00 73.16 2936 HIS B CA 1
ATOM 2710 C C . HIS B 1 98 ? -22.915 38.855 -24.582 1.00 76.26 2936 HIS B C 1
ATOM 2711 O O . HIS B 1 98 ? -23.356 39.769 -25.265 1.00 74.62 2936 HIS B O 1
ATOM 2718 N N . VAL B 1 99 ? -23.554 38.383 -23.496 1.00 73.74 2937 VAL B N 1
ATOM 2719 C CA . VAL B 1 99 ? -24.734 39.027 -22.909 1.00 73.09 2937 VAL B CA 1
ATOM 2720 C C . VAL B 1 99 ? -24.357 39.287 -21.485 1.00 76.79 2937 VAL B C 1
ATOM 2721 O O . VAL B 1 99 ? -24.136 38.338 -20.731 1.00 74.61 2937 VAL B O 1
ATOM 2725 N N . GLY B 1 100 ? -24.279 40.549 -21.119 1.00 76.46 2938 GLY B N 1
ATOM 2726 C CA . GLY B 1 100 ? -24.017 40.946 -19.752 1.00 78.07 2938 GLY B CA 1
ATOM 2727 C C . GLY B 1 100 ? -25.325 41.309 -19.087 1.00 82.60 2938 GLY B C 1
ATOM 2728 O O . GLY B 1 100 ? -26.237 41.791 -19.763 1.00 79.66 2938 GLY B O 1
ATOM 2729 N N . ILE B 1 101 ? -25.437 41.048 -17.772 1.00 81.81 2939 ILE B N 1
ATOM 2730 C CA . ILE B 1 101 ? -26.598 41.404 -16.957 1.00 82.66 2939 ILE B CA 1
ATOM 2731 C C . ILE B 1 101 ? -26.091 42.292 -15.838 1.00 90.14 2939 ILE B C 1
ATOM 2732 O O . ILE B 1 101 ? -25.096 41.961 -15.205 1.00 90.89 2939 ILE B O 1
ATOM 2737 N N . TYR B 1 102 ? -26.853 43.330 -15.524 1.00 89.75 2940 TYR B N 1
ATOM 2738 C CA . TYR B 1 102 ? -26.502 44.355 -14.545 1.00 93.10 2940 TYR B CA 1
ATOM 2739 C C . TYR B 1 102 ? -27.699 44.685 -13.629 1.00 102.85 2940 TYR B C 1
ATOM 2740 O O . TYR B 1 102 ? -28.578 45.429 -14.050 1.00 102.42 2940 TYR B O 1
ATOM 2749 N N . PRO B 1 103 ? -27.757 44.187 -12.369 1.00 104.73 2941 PRO B N 1
ATOM 2750 C CA . PRO B 1 103 ? -28.898 44.530 -11.497 1.00 108.94 2941 PRO B CA 1
ATOM 2751 C C . PRO B 1 103 ? -28.993 46.024 -11.148 1.00 122.17 2941 PRO B C 1
ATOM 2752 O O . PRO B 1 103 ? -27.995 46.746 -11.231 1.00 122.60 2941 PRO B O 1
ATOM 2756 N N . GLU B 1 104 ? -30.205 46.480 -10.762 1.00 125.68 2942 GLU B N 1
ATOM 2757 C CA . GLU B 1 104 ? -30.499 47.887 -10.439 1.00 130.87 2942 GLU B CA 1
ATOM 2758 C C . GLU B 1 104 ? -31.195 48.093 -9.075 1.00 142.62 2942 GLU B C 1
ATOM 2759 O O . GLU B 1 104 ? -31.613 47.132 -8.424 1.00 142.84 2942 GLU B O 1
ATOM 2765 N N . ASP B 1 105 ? -31.282 49.372 -8.654 1.00 145.30 2943 ASP B N 1
ATOM 2766 C CA . ASP B 1 105 ? -31.905 49.834 -7.398 1.00 150.89 2943 ASP B CA 1
ATOM 2767 C C . ASP B 1 105 ? -33.398 49.475 -7.289 1.00 156.00 2943 ASP B C 1
ATOM 2768 O O . ASP B 1 105 ? -33.866 49.099 -6.211 1.00 158.89 2943 ASP B O 1
ATOM 2773 N N . THR B 1 106 ? -34.136 49.584 -8.405 1.00 149.51 2944 THR B N 1
ATOM 2774 C CA . THR B 1 106 ? -35.567 49.285 -8.463 1.00 149.55 2944 THR B CA 1
ATOM 2775 C C . THR B 1 106 ? -35.891 47.775 -8.464 1.00 148.25 2944 THR B C 1
ATOM 2776 O O . THR B 1 106 ? -37.071 47.415 -8.477 1.00 149.05 2944 THR B O 1
ATOM 2780 N N . GLY B 1 107 ? -34.869 46.916 -8.495 1.00 139.44 2945 GLY B N 1
ATOM 2781 C CA . GLY B 1 107 ? -35.044 45.472 -8.581 1.00 135.64 2945 GLY B CA 1
ATOM 2782 C C . GLY B 1 107 ? -35.169 45.017 -10.025 1.00 132.07 2945 GLY B C 1
ATOM 2783 O O . GLY B 1 107 ? -35.390 43.829 -10.281 1.00 130.31 2945 GLY B O 1
ATOM 2784 N N . GLU B 1 108 ? -35.009 45.957 -10.989 1.00 123.72 2946 GLU B N 1
ATOM 2785 C CA . GLU B 1 108 ? -35.075 45.684 -12.421 1.00 117.46 2946 GLU B CA 1
ATOM 2786 C C . GLU B 1 108 ? -33.669 45.222 -12.842 1.00 111.53 2946 GLU B C 1
ATOM 2787 O O . GLU B 1 108 ? -32.718 45.408 -12.079 1.00 112.00 2946 GLU B O 1
ATOM 2793 N N . LEU B 1 109 ? -33.539 44.621 -14.032 1.00 99.12 2947 LEU B N 1
ATOM 2794 C CA . LEU B 1 109 ? -32.272 44.087 -14.527 1.00 94.20 2947 LEU B CA 1
ATOM 2795 C C . LEU B 1 109 ? -31.965 44.599 -15.930 1.00 94.28 2947 LEU B C 1
ATOM 2796 O O . LEU B 1 109 ? -32.670 44.231 -16.877 1.00 94.52 2947 LEU B O 1
ATOM 2801 N N . ALA B 1 110 ? -30.914 45.411 -16.093 1.00 87.22 2948 ALA B N 1
ATOM 2802 C CA . ALA B 1 110 ? -30.513 45.853 -17.427 1.00 85.10 2948 ALA B CA 1
ATOM 2803 C C . ALA B 1 110 ? -29.695 44.759 -18.111 1.00 85.32 2948 ALA B C 1
ATOM 2804 O O . ALA B 1 110 ? -29.173 43.878 -17.428 1.00 80.84 2948 ALA B O 1
ATOM 2806 N N . TYR B 1 111 ? -29.604 44.793 -19.459 1.00 82.86 2949 TYR B N 1
ATOM 2807 C CA . TYR B 1 111 ? -28.777 43.843 -20.213 1.00 81.01 2949 TYR B CA 1
ATOM 2808 C C . TYR B 1 111 ? -28.085 44.511 -21.386 1.00 84.02 2949 TYR B C 1
ATOM 2809 O O . TYR B 1 111 ? -28.550 45.535 -21.867 1.00 85.32 2949 TYR B O 1
ATOM 2818 N N . LYS B 1 112 ? -26.986 43.915 -21.845 1.00 77.77 2950 LYS B N 1
ATOM 2819 C CA . LYS B 1 112 ? -26.275 44.371 -23.031 1.00 78.44 2950 LYS B CA 1
ATOM 2820 C C . LYS B 1 112 ? -25.787 43.188 -23.797 1.00 80.58 2950 LYS B C 1
ATOM 2821 O O . LYS B 1 112 ? -25.143 42.327 -23.220 1.00 80.75 2950 LYS B O 1
ATOM 2827 N N . ILE B 1 113 ? -25.961 43.212 -25.106 1.00 75.50 2951 ILE B N 1
ATOM 2828 C CA . ILE B 1 113 ? -25.453 42.181 -25.998 1.00 73.15 2951 ILE B CA 1
ATOM 2829 C C . ILE B 1 113 ? -24.300 42.884 -26.684 1.00 79.45 2951 ILE B C 1
ATOM 2830 O O . ILE B 1 113 ? -24.482 43.966 -27.227 1.00 78.29 2951 ILE B O 1
ATOM 2835 N N . TYR B 1 114 ? -23.114 42.307 -26.622 1.00 77.36 2952 TYR B N 1
ATOM 2836 C CA . TYR B 1 114 ? -21.948 42.967 -27.179 1.00 79.89 2952 TYR B CA 1
ATOM 2837 C C . TYR B 1 114 ? -20.913 41.963 -27.649 1.00 86.15 2952 TYR B C 1
ATOM 2838 O O . TYR B 1 114 ? -20.950 40.808 -27.253 1.00 83.54 2952 TYR B O 1
ATOM 2847 N N . SER B 1 115 ? -19.988 42.417 -28.476 1.00 87.71 2953 SER B N 1
ATOM 2848 C CA . SER B 1 115 ? -18.915 41.577 -29.014 1.00 89.77 2953 SER B CA 1
ATOM 2849 C C . SER B 1 115 ? -17.644 42.366 -29.234 1.00 98.77 2953 SER B C 1
ATOM 2850 O O . SER B 1 115 ? -17.650 43.589 -29.104 1.00 100.69 2953 SER B O 1
ATOM 2853 N N . GLU B 1 116 ? -16.547 41.649 -29.546 1.00 97.97 2954 GLU B N 1
ATOM 2854 C CA . GLU B 1 116 ? -15.226 42.209 -29.859 1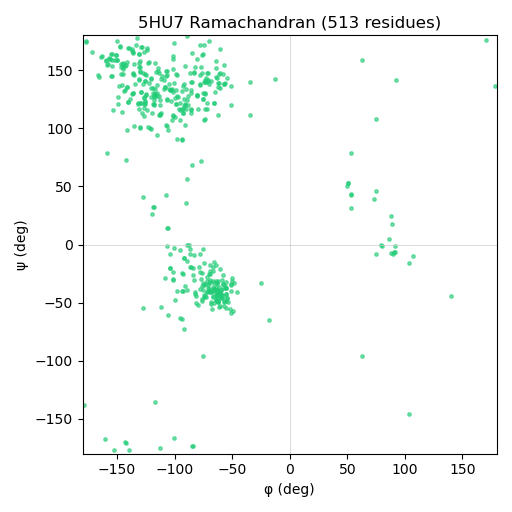.00 139.02 2954 GLU B CA 1
ATOM 2855 C C . GLU B 1 116 ? -14.622 42.979 -28.690 1.00 177.46 2954 GLU B C 1
ATOM 2856 O O . GLU B 1 116 ? -13.426 42.867 -28.430 1.00 145.18 2954 GLU B O 1
ATOM 2862 N N . THR B 1 122 ? -10.758 43.152 -29.289 1.00 141.46 2960 THR B N 1
ATOM 2863 C CA . THR B 1 122 ? -10.050 44.308 -28.738 1.00 144.03 2960 THR B CA 1
ATOM 2864 C C . THR B 1 122 ? -11.032 45.441 -28.411 1.00 146.17 2960 THR B C 1
ATOM 2865 O O . THR B 1 122 ? -11.223 45.771 -27.242 1.00 144.65 2960 THR B O 1
ATOM 2869 N N . ARG B 1 123 ? -11.678 46.000 -29.445 1.00 142.28 2961 ARG B N 1
ATOM 2870 C CA . ARG B 1 123 ? -12.610 47.135 -29.345 1.00 140.97 2961 ARG B CA 1
ATOM 2871 C C . ARG B 1 123 ? -14.064 46.625 -29.132 1.00 135.69 2961 ARG B C 1
ATOM 2872 O O . ARG B 1 123 ? -14.679 46.193 -30.104 1.00 134.77 2961 ARG B O 1
ATOM 2880 N N . SER B 1 124 ? -14.619 46.681 -27.887 1.00 125.86 2962 SER B N 1
ATOM 2881 C CA . SER B 1 124 ? -15.972 46.153 -27.627 1.00 120.14 2962 SER B CA 1
ATOM 2882 C C . SER B 1 124 ? -17.114 47.036 -28.148 1.00 117.72 2962 SER B C 1
ATOM 2883 O O . SER B 1 124 ? -17.134 48.241 -27.887 1.00 119.60 2962 SER B O 1
ATOM 2886 N N . VAL B 1 125 ? -18.062 46.423 -28.880 1.00 107.02 2963 VAL B N 1
ATOM 2887 C CA . VAL B 1 125 ? -19.214 47.108 -29.462 1.00 105.11 2963 VAL B CA 1
ATOM 2888 C C . VAL B 1 125 ? -20.499 46.554 -28.843 1.00 100.14 2963 VAL B C 1
ATOM 2889 O O . VAL B 1 125 ? -20.692 45.339 -28.876 1.00 96.46 2963 VAL B O 1
ATOM 2893 N N . VAL B 1 126 ? -21.401 47.436 -28.358 1.00 92.86 2964 VAL B N 1
ATOM 2894 C CA . VAL B 1 126 ? -22.721 47.069 -27.825 1.00 88.35 2964 VAL B CA 1
ATOM 2895 C C . VAL B 1 126 ? -23.718 47.092 -28.975 1.00 90.60 2964 VAL B C 1
ATOM 2896 O O . VAL B 1 126 ? -23.934 48.140 -29.589 1.00 91.95 2964 VAL B O 1
ATOM 2900 N N . HIS B 1 127 ? -24.299 45.919 -29.286 1.00 83.78 2965 HIS B N 1
ATOM 2901 C CA . HIS B 1 127 ? -25.259 45.801 -30.372 1.00 82.79 2965 HIS B CA 1
ATOM 2902 C C . HIS B 1 127 ? -26.682 46.045 -29.900 1.00 86.91 2965 HIS B C 1
ATOM 2903 O O . HIS B 1 127 ? -27.456 46.615 -30.647 1.00 87.77 2965 HIS B O 1
ATOM 2910 N N . SER B 1 128 ? -27.045 45.568 -28.703 1.00 82.65 2966 SER B N 1
ATOM 2911 C CA . SER B 1 128 ? -28.406 45.675 -28.184 1.00 81.15 2966 SER B CA 1
ATOM 2912 C C . SER B 1 128 ? -28.396 45.847 -26.665 1.00 85.49 2966 SER B C 1
ATOM 2913 O O . SER B 1 128 ? -27.500 45.338 -26.004 1.00 86.02 2966 SER B O 1
ATOM 2916 N N . HIS B 1 129 ? -29.360 46.590 -26.127 1.00 80.60 2967 HIS B N 1
ATOM 2917 C CA . HIS B 1 129 ? -29.521 46.762 -24.687 1.00 81.04 2967 HIS B CA 1
ATOM 2918 C C . HIS B 1 129 ? -30.988 47.019 -24.347 1.00 84.14 2967 HIS B C 1
ATOM 2919 O O . HIS B 1 129 ? -31.771 47.417 -25.214 1.00 83.16 2967 HIS B O 1
ATOM 2926 N N . GLY B 1 130 ? -31.348 46.759 -23.103 1.00 80.14 2968 GLY B N 1
ATOM 2927 C CA . GLY B 1 130 ? -32.709 46.939 -22.632 1.00 80.94 2968 GLY B CA 1
ATOM 2928 C C . GLY B 1 130 ? -32.854 46.656 -21.165 1.00 86.55 2968 GLY B C 1
ATOM 2929 O O . GLY B 1 130 ? -31.892 46.246 -20.527 1.00 87.42 2968 GLY B O 1
ATOM 2930 N N . MET B 1 131 ? -34.040 46.896 -20.622 1.00 85.90 2969 MET B N 1
ATOM 2931 C CA . MET B 1 131 ? -34.364 46.662 -19.220 1.00 89.27 2969 MET B CA 1
ATOM 2932 C C . MET B 1 131 ? -35.267 45.454 -19.114 1.00 93.57 2969 MET B C 1
ATOM 2933 O O . MET B 1 131 ? -36.065 45.219 -20.013 1.00 88.38 2969 MET B O 1
ATOM 2938 N N . VAL B 1 132 ? -35.113 44.648 -18.038 1.00 95.18 2970 VAL B N 1
ATOM 2939 C CA . VAL B 1 132 ? -35.898 43.421 -17.831 1.00 95.10 2970 VAL B CA 1
ATOM 2940 C C . VAL B 1 132 ? -36.414 43.308 -16.387 1.00 106.07 2970 VAL B C 1
ATOM 2941 O O . VAL B 1 132 ? -35.759 43.762 -15.451 1.00 108.25 2970 VAL B O 1
ATOM 2945 N N . GLU B 1 133 ? -37.614 42.732 -16.233 1.00 105.23 2971 GLU B N 1
ATOM 2946 C CA . GLU B 1 133 ? -38.335 42.650 -14.971 1.00 108.98 2971 GLU B CA 1
ATOM 2947 C C . GLU B 1 133 ? -39.175 41.390 -14.919 1.00 114.71 2971 GLU B C 1
ATOM 2948 O O . GLU B 1 133 ? -39.890 41.097 -15.877 1.00 113.38 2971 GLU B O 1
ATOM 2954 N N . PHE B 1 134 ? -39.160 40.698 -13.780 1.00 114.54 2972 PHE B N 1
ATOM 2955 C CA . PHE B 1 134 ? -40.015 39.537 -13.556 1.00 116.04 2972 PHE B CA 1
ATOM 2956 C C . PHE B 1 134 ? -41.305 40.073 -12.948 1.00 126.31 2972 PHE B C 1
ATOM 2957 O O . PHE B 1 134 ? -41.251 40.924 -12.056 1.00 129.23 2972 PHE B O 1
ATOM 2965 N N . THR B 1 135 ? -42.456 39.620 -13.444 1.00 124.63 2973 THR B N 1
ATOM 2966 C CA . THR B 1 135 ? -43.757 40.087 -12.965 1.00 128.92 2973 THR B CA 1
ATOM 2967 C C . THR B 1 135 ? -44.752 38.948 -12.986 1.00 136.28 2973 THR B C 1
ATOM 2968 O O . THR B 1 135 ? -44.568 37.997 -13.743 1.00 132.99 2973 THR B O 1
ATOM 2972 N N . SER B 1 136 ? -45.797 39.026 -12.152 1.00 139.42 2974 SER B N 1
ATOM 2973 C CA . SER B 1 136 ? -46.876 38.049 -12.195 1.00 142.29 2974 SER B CA 1
ATOM 2974 C C . SER B 1 136 ? -48.008 38.730 -12.925 1.00 149.31 2974 SER B C 1
ATOM 2975 O O . SER B 1 136 ? -48.593 39.678 -12.397 1.00 151.93 2974 SER B O 1
ATOM 2978 N N . PHE B 1 137 ? -48.271 38.316 -14.172 1.00 145.02 2975 PHE B N 1
ATOM 2979 C CA . PHE B 1 137 ? -49.342 38.936 -14.949 1.00 145.94 2975 PHE B CA 1
ATOM 2980 C C . PHE B 1 137 ? -50.698 38.470 -14.430 1.00 155.80 2975 PHE B C 1
ATOM 2981 O O . PHE B 1 137 ? -51.071 37.317 -14.625 1.00 155.37 2975 PHE B O 1
ATOM 2989 N N . VAL B 1 138 ? -51.414 39.368 -13.730 1.00 157.57 2976 VAL B N 1
ATOM 2990 C CA . VAL B 1 138 ? -52.729 39.085 -13.142 1.00 162.61 2976 VAL B CA 1
ATOM 2991 C C . VAL B 1 138 ? -53.766 38.736 -14.218 1.00 165.24 2976 VAL B C 1
ATOM 2992 O O . VAL B 1 138 ? -54.572 37.824 -14.009 1.00 166.96 2976 VAL B O 1
ATOM 2996 N N . GLU B 1 139 ? -53.742 39.453 -15.351 1.00 158.27 2977 GLU B N 1
ATOM 2997 C CA . GLU B 1 139 ? -54.741 39.277 -16.394 1.00 156.96 2977 GLU B CA 1
ATOM 2998 C C . GLU B 1 139 ? -54.059 39.102 -17.743 1.00 154.49 2977 GLU B C 1
ATOM 2999 O O . GLU B 1 139 ? -53.610 40.079 -18.340 1.00 151.76 2977 GLU B O 1
ATOM 3005 N N . VAL B 1 140 ? -53.943 37.841 -18.204 1.00 148.61 2978 VAL B N 1
ATOM 3006 C CA . VAL B 1 140 ? -53.328 37.531 -19.507 1.00 143.23 2978 VAL B CA 1
ATOM 3007 C C . VAL B 1 140 ? -54.345 37.910 -20.605 1.00 143.15 2978 VAL B C 1
ATOM 3008 O O . VAL B 1 140 ? -55.505 37.493 -20.519 1.00 145.30 2978 VAL B O 1
ATOM 3012 N N . PRO B 1 141 ? -53.974 38.753 -21.595 1.00 133.41 2979 PRO B N 1
ATOM 3013 C CA . PRO B 1 141 ? -54.965 39.161 -22.596 1.00 131.32 2979 PRO B CA 1
ATOM 3014 C C . PRO B 1 141 ? -55.292 38.093 -23.634 1.00 129.19 2979 PRO B C 1
ATOM 3015 O O . PRO B 1 141 ? -54.603 37.085 -23.768 1.00 126.98 2979 PRO B O 1
ATOM 3019 N N . THR B 1 142 ? -56.401 38.314 -24.332 1.00 123.40 2980 THR B N 1
ATOM 3020 C CA . THR B 1 142 ? -56.904 37.408 -25.352 1.00 120.25 2980 THR B CA 1
ATOM 3021 C C . THR B 1 142 ? -57.365 38.172 -26.587 1.00 117.47 2980 THR B C 1
ATOM 3022 O O . THR B 1 142 ? -57.602 39.374 -26.536 1.00 117.65 2980 THR B O 1
ATOM 3026 N N . LEU B 1 143 ? -57.551 37.440 -27.672 1.00 108.17 2981 LEU B N 1
ATOM 3027 C CA . LEU B 1 143 ? -58.057 37.956 -28.935 1.00 103.87 2981 LEU B CA 1
ATOM 3028 C C . LEU B 1 143 ? -59.325 37.214 -29.258 1.00 105.79 2981 LEU B C 1
ATOM 3029 O O . LEU B 1 143 ? -59.416 36.027 -28.981 1.00 105.99 2981 LEU B O 1
ATOM 3034 N N . ASP B 1 144 ? -60.306 37.910 -29.835 1.00 100.58 2982 ASP B N 1
ATOM 3035 C CA . ASP B 1 144 ? -61.550 37.316 -30.303 1.00 100.63 2982 ASP B CA 1
ATOM 3036 C C . ASP B 1 144 ? -61.249 37.026 -31.783 1.00 99.36 2982 ASP B C 1
ATOM 3037 O O . ASP B 1 144 ? -61.388 37.902 -32.632 1.00 97.45 2982 ASP B O 1
ATOM 3042 N N . LEU B 1 145 ? -60.730 35.824 -32.068 1.00 94.45 2983 LEU B N 1
ATOM 3043 C CA . LEU B 1 145 ? -60.295 35.452 -33.427 1.00 90.83 2983 LEU B CA 1
ATOM 3044 C C . LEU B 1 145 ? -61.428 35.461 -34.443 1.00 94.38 2983 LEU B C 1
ATOM 3045 O O . LEU B 1 145 ? -61.290 36.147 -35.456 1.00 90.95 2983 LEU B O 1
ATOM 3050 N N . PRO B 1 146 ? -62.589 34.823 -34.175 1.00 94.03 2984 PRO B N 1
ATOM 3051 C CA . PRO B 1 146 ? -63.710 34.889 -35.145 1.00 93.38 2984 PRO B CA 1
ATOM 3052 C C . PRO B 1 146 ? -64.145 36.307 -35.523 1.00 96.68 2984 PRO B C 1
ATOM 3053 O O . PRO B 1 146 ? -64.375 36.603 -36.701 1.00 95.33 2984 PRO B O 1
ATOM 3057 N N . ALA B 1 147 ? -64.237 37.194 -34.533 1.00 94.15 2985 ALA B N 1
ATOM 3058 C CA . ALA B 1 147 ? -64.594 38.594 -34.791 1.00 93.43 2985 ALA B CA 1
ATOM 3059 C C . ALA B 1 147 ? -63.538 39.282 -35.668 1.00 93.32 2985 ALA B C 1
ATOM 3060 O O . ALA B 1 147 ? -63.899 39.985 -36.605 1.00 91.37 2985 ALA B O 1
ATOM 3062 N N . LEU B 1 148 ? -62.235 39.067 -35.378 1.00 87.62 2986 LEU B N 1
ATOM 3063 C CA . LEU B 1 148 ? -61.149 39.676 -36.169 1.00 84.84 2986 LEU B CA 1
ATOM 3064 C C . LEU B 1 148 ? -61.173 39.190 -37.614 1.00 88.46 2986 LEU B C 1
ATOM 3065 O O . LEU B 1 148 ? -60.988 39.969 -38.550 1.00 87.22 2986 LEU B O 1
ATOM 3070 N N . GLN B 1 149 ? -61.444 37.907 -37.783 1.00 86.68 2987 GLN B N 1
ATOM 3071 C CA . GLN B 1 149 ? -61.540 37.282 -39.092 1.00 86.18 2987 GLN B CA 1
ATOM 3072 C C . GLN B 1 149 ? -62.750 37.801 -39.894 1.00 91.47 2987 GLN B C 1
ATOM 3073 O O . GLN B 1 149 ? -62.630 38.003 -41.093 1.00 90.54 2987 GLN B O 1
ATOM 3079 N N . ALA B 1 150 ? -63.905 38.016 -39.240 1.00 89.78 2988 ALA B N 1
ATOM 3080 C CA . ALA B 1 150 ? -65.119 38.512 -39.929 1.00 90.99 2988 ALA B CA 1
ATOM 3081 C C . ALA B 1 150 ? -65.001 39.972 -40.407 1.00 94.88 2988 ALA B C 1
ATOM 3082 O O . ALA B 1 150 ? -65.692 40.337 -41.360 1.00 96.33 2988 ALA B O 1
ATOM 3084 N N . GLU B 1 151 ? -64.092 40.791 -39.795 1.00 89.67 2989 GLU B N 1
ATOM 3085 C CA . GLU B 1 151 ? -63.836 42.196 -40.171 1.00 89.13 2989 GLU B CA 1
ATOM 3086 C C . GLU B 1 151 ? -62.962 42.361 -41.418 1.00 91.13 2989 GLU B C 1
ATOM 3087 O O . GLU B 1 151 ? -62.703 43.512 -41.818 1.00 92.21 2989 GLU B O 1
ATOM 3093 N N . SER B 1 152 ? -62.378 41.286 -41.948 1.00 83.94 2990 SER B N 1
ATOM 3094 C CA . SER B 1 152 ? -61.405 41.468 -43.016 1.00 81.34 2990 SER B CA 1
ATOM 3095 C C . SER B 1 152 ? -62.003 41.790 -44.393 1.00 84.76 2990 SER B C 1
ATOM 3096 O O . SER B 1 152 ? -63.126 41.424 -44.710 1.00 87.41 2990 SER B O 1
ATOM 3099 N N . SER B 1 153 ? -61.240 42.585 -45.165 1.00 78.02 2991 SER B N 1
ATOM 3100 C CA . SER B 1 153 ? -61.547 43.002 -46.518 1.00 76.73 2991 SER B CA 1
ATOM 3101 C C . SER B 1 153 ? -60.917 42.072 -47.542 1.00 77.45 2991 SER B C 1
ATOM 3102 O O . SER B 1 153 ? -61.392 42.001 -48.666 1.00 77.35 2991 SER B O 1
ATOM 3105 N N . GLU B 1 154 ? -59.834 41.377 -47.167 1.00 74.42 2992 GLU B N 1
ATOM 3106 C CA . GLU B 1 154 ? -59.188 40.392 -48.005 1.00 75.28 2992 GLU B CA 1
ATOM 3107 C C . GLU B 1 154 ? -58.665 39.252 -47.156 1.00 79.78 2992 GLU B C 1
ATOM 3108 O O . GLU B 1 154 ? -58.308 39.465 -45.996 1.00 80.41 2992 GLU B O 1
ATOM 3114 N N . ILE B 1 155 ? -58.592 38.054 -47.746 1.00 76.99 2993 ILE B N 1
ATOM 3115 C CA . ILE B 1 155 ? -57.967 36.876 -47.149 1.00 75.89 2993 ILE B CA 1
ATOM 3116 C C . ILE B 1 155 ? -57.080 36.347 -48.249 1.00 81.58 2993 ILE B C 1
ATOM 3117 O O . ILE B 1 155 ? -57.554 36.057 -49.366 1.00 80.96 2993 ILE B O 1
ATOM 3122 N N . LEU B 1 156 ? -55.793 36.260 -47.953 1.00 80.82 2994 LEU B N 1
ATOM 3123 C CA . LEU B 1 156 ? -54.806 35.807 -48.921 1.00 84.00 2994 LEU B CA 1
ATOM 3124 C C . LEU B 1 156 ? -54.287 34.462 -48.554 1.00 88.17 2994 LEU B C 1
ATOM 3125 O O . LEU B 1 156 ? -53.974 34.218 -47.389 1.00 86.00 2994 LEU B O 1
ATOM 3130 N N . THR B 1 157 ? -54.070 33.640 -49.569 1.00 88.99 2995 THR B N 1
ATOM 3131 C CA . THR B 1 157 ? -53.451 32.327 -49.382 1.00 91.53 2995 THR B CA 1
ATOM 3132 C C . THR B 1 157 ? -51.943 32.550 -49.119 1.00 98.11 2995 THR B C 1
ATOM 3133 O O . THR B 1 157 ? -51.426 33.662 -49.271 1.00 96.10 2995 THR B O 1
ATOM 3137 N N . ALA B 1 158 ? -51.261 31.480 -48.750 1.00 100.01 2996 ALA B N 1
ATOM 3138 C CA . ALA B 1 158 ? -49.818 31.522 -48.504 1.00 100.65 2996 ALA B CA 1
ATOM 3139 C C . ALA B 1 158 ? -49.074 31.977 -49.780 1.00 107.85 2996 ALA B C 1
ATOM 3140 O O . ALA B 1 158 ? -48.174 32.798 -49.698 1.00 105.36 2996 ALA B O 1
ATOM 3142 N N . ARG B 1 159 ? -49.472 31.451 -50.956 1.00 110.68 2997 ARG B N 1
ATOM 3143 C CA . ARG B 1 159 ? -48.896 31.828 -52.251 1.00 113.92 2997 ARG B CA 1
ATOM 3144 C C . ARG B 1 159 ? -49.096 33.303 -52.574 1.00 119.22 2997 ARG B C 1
ATOM 3145 O O . ARG B 1 159 ? -48.142 33.981 -52.895 1.00 119.66 2997 ARG B O 1
ATOM 3153 N N . GLN B 1 160 ? -50.329 33.785 -52.529 1.00 116.53 2998 GLN B N 1
ATOM 3154 C CA . GLN B 1 160 ? -50.659 35.191 -52.823 1.00 116.44 2998 GLN B CA 1
ATOM 3155 C C . GLN B 1 160 ? -49.805 36.191 -52.030 1.00 125.04 2998 GLN B C 1
ATOM 3156 O O . GLN B 1 160 ? -49.435 37.225 -52.575 1.00 124.46 2998 GLN B O 1
ATOM 3162 N N . CYS B 1 161 ? -49.436 35.824 -50.782 1.00 126.22 2999 CYS B N 1
ATOM 3163 C CA . CYS B 1 161 ? -48.535 36.596 -49.907 1.00 128.03 2999 CYS B CA 1
ATOM 3164 C C . CYS B 1 161 ? -47.117 36.570 -50.484 1.00 136.99 2999 CYS B C 1
ATOM 3165 O O . CYS B 1 161 ? -46.484 37.617 -50.623 1.00 136.44 2999 CYS B O 1
ATOM 3168 N N . TYR B 1 162 ? -46.619 35.359 -50.798 1.00 137.69 3000 TYR B N 1
ATOM 3169 C CA . TYR B 1 162 ? -45.301 35.135 -51.394 1.00 140.68 3000 TYR B CA 1
ATOM 3170 C C . TYR B 1 162 ? -45.170 35.778 -52.796 1.00 148.32 3000 TYR B C 1
ATOM 3171 O O . TYR B 1 162 ? -44.090 36.238 -53.138 1.00 149.67 3000 TYR B O 1
ATOM 3180 N N . GLU B 1 163 ? -46.258 35.835 -53.581 1.00 146.62 3001 GLU B N 1
ATOM 3181 C CA . GLU B 1 163 ? -46.296 36.453 -54.909 1.00 149.49 3001 GLU B CA 1
ATOM 3182 C C . GLU B 1 163 ? -46.101 37.973 -54.814 1.00 153.14 3001 GLU B C 1
ATOM 3183 O O . GLU B 1 163 ? -45.567 38.574 -55.753 1.00 155.41 3001 GLU B O 1
ATOM 3189 N N . LEU B 1 164 ? -46.380 38.588 -53.649 1.00 146.54 3002 LEU B N 1
ATOM 3190 C CA . LEU B 1 164 ? -46.084 40.012 -53.468 1.00 145.85 3002 LEU B CA 1
ATOM 3191 C C . LEU B 1 164 ? -44.569 40.198 -53.250 1.00 149.79 3002 LEU B C 1
ATOM 3192 O O . LEU B 1 164 ? -44.001 41.175 -53.738 1.00 150.89 3002 LEU B O 1
ATOM 3197 N N . LEU B 1 165 ? -43.921 39.238 -52.553 1.00 145.12 3003 LEU B N 1
ATOM 3198 C CA . LEU B 1 165 ? -42.497 39.264 -52.203 1.00 165.32 3003 LEU B CA 1
ATOM 3199 C C . LEU B 1 165 ? -41.708 38.111 -52.828 1.00 154.61 3003 LEU B C 1
ATOM 3200 O O . LEU B 1 165 ? -41.763 37.896 -54.036 1.00 104.32 3003 LEU B O 1
ATOM 3205 N N . GLU B 1 175 ? -35.864 33.322 -48.776 1.00 157.70 3013 GLU B N 1
ATOM 3206 C CA . GLU B 1 175 ? -36.769 32.188 -48.592 1.00 156.94 3013 GLU B CA 1
ATOM 3207 C C . GLU B 1 175 ? -37.606 32.357 -47.319 1.00 155.64 3013 GLU B C 1
ATOM 3208 O O . GLU B 1 175 ? -37.051 32.607 -46.247 1.00 153.15 3013 GLU B O 1
ATOM 3214 N N . PHE B 1 176 ? -38.936 32.173 -47.442 1.00 150.11 3014 PHE B N 1
ATOM 3215 C CA . PHE B 1 176 ? -39.853 32.236 -46.306 1.00 146.33 3014 PHE B CA 1
ATOM 3216 C C . PHE B 1 176 ? -41.028 31.272 -46.479 1.00 144.81 3014 PHE B C 1
ATOM 3217 O O . PHE B 1 176 ? -41.452 30.974 -47.595 1.00 146.40 3014 PHE B O 1
ATOM 3225 N N . GLN B 1 177 ? -41.568 30.833 -45.347 1.00 135.34 3015 GLN B N 1
ATOM 3226 C CA . GLN B 1 177 ? -42.747 29.968 -45.251 1.00 133.44 3015 GLN B CA 1
ATOM 3227 C C . GLN B 1 177 ? -43.278 30.149 -43.808 1.00 128.95 3015 GLN B C 1
ATOM 3228 O O . GLN B 1 177 ? -42.855 31.085 -43.113 1.00 126.18 3015 GLN B O 1
ATOM 3234 N N . GLY B 1 178 ? -44.191 29.288 -43.378 1.00 121.59 3016 GLY B N 1
ATOM 3235 C CA . GLY B 1 178 ? -44.764 29.342 -42.041 1.00 117.65 3016 GLY B CA 1
ATOM 3236 C C . GLY B 1 178 ? -45.976 30.244 -41.942 1.00 112.61 3016 GLY B C 1
ATOM 3237 O O . GLY B 1 178 ? -46.288 30.736 -40.854 1.00 109.78 3016 GLY B O 1
ATOM 3238 N N . ILE B 1 179 ? -46.671 30.458 -43.077 1.00 104.85 3017 ILE B N 1
ATOM 3239 C CA . ILE B 1 179 ? -47.884 31.271 -43.148 1.00 101.52 3017 ILE B CA 1
ATOM 3240 C C . ILE B 1 179 ? -48.949 30.476 -43.898 1.00 103.54 3017 ILE B C 1
ATOM 3241 O O . ILE B 1 179 ? -48.774 30.166 -45.070 1.00 103.62 3017 ILE B O 1
ATOM 3246 N N . ASP B 1 180 ? -50.046 30.155 -43.216 1.00 98.61 3018 ASP B N 1
ATOM 3247 C CA . ASP B 1 180 ? -51.173 29.423 -43.796 1.00 100.09 3018 ASP B CA 1
ATOM 3248 C C . ASP B 1 180 ? -52.074 30.383 -44.589 1.00 98.14 3018 ASP B C 1
ATOM 3249 O O . ASP B 1 180 ? -52.451 30.110 -45.733 1.00 97.58 3018 ASP B O 1
ATOM 3254 N N . GLN B 1 181 ? -52.459 31.488 -43.954 1.00 89.53 3019 GLN B N 1
ATOM 3255 C CA . GLN B 1 181 ? -53.326 32.479 -44.584 1.00 86.83 3019 GLN B CA 1
ATOM 3256 C C . GLN B 1 181 ? -53.200 33.806 -43.891 1.00 84.71 3019 GLN B C 1
ATOM 3257 O O . GLN B 1 181 ? -52.782 33.872 -42.743 1.00 82.78 3019 GLN B O 1
ATOM 3263 N N . VAL B 1 182 ? -53.549 34.870 -44.588 1.00 81.14 3020 VAL B N 1
ATOM 3264 C CA . VAL B 1 182 ? -53.470 36.214 -44.023 1.00 78.54 3020 VAL B CA 1
ATOM 3265 C C . VAL B 1 182 ? -54.804 36.869 -44.157 1.00 79.94 3020 VAL B C 1
ATOM 3266 O O . VAL B 1 182 ? -55.286 37.027 -45.271 1.00 79.87 3020 VAL B O 1
ATOM 3270 N N . TYR B 1 183 ? -55.363 37.300 -43.029 1.00 75.06 3021 TYR B N 1
ATOM 3271 C CA . TYR B 1 183 ? -56.606 38.063 -42.953 1.00 74.01 3021 TYR B CA 1
ATOM 3272 C C . TYR B 1 183 ? -56.252 39.559 -42.883 1.00 78.11 3021 TYR B C 1
ATOM 3273 O O . TYR B 1 183 ? -55.710 39.989 -41.877 1.00 77.16 3021 TYR B O 1
ATOM 3282 N N . ARG B 1 184 ? -56.462 40.340 -43.950 1.00 75.84 3022 ARG B N 1
ATOM 3283 C CA . ARG B 1 184 ? -56.146 41.781 -43.964 1.00 74.67 3022 ARG B CA 1
ATOM 3284 C C . ARG B 1 184 ? -57.427 42.657 -43.728 1.00 76.66 3022 ARG B C 1
ATOM 3285 O O . ARG B 1 184 ? -58.412 42.507 -44.452 1.00 76.91 3022 ARG B O 1
ATOM 3293 N N . ALA B 1 185 ? -57.399 43.566 -42.725 1.00 73.00 3023 ALA B N 1
ATOM 3294 C CA . ALA B 1 185 ? -58.469 44.495 -42.398 1.00 74.34 3023 ALA B CA 1
ATOM 3295 C C . ALA B 1 185 ? -57.873 45.874 -42.379 1.00 77.30 3023 ALA B C 1
ATOM 3296 O O . ALA B 1 185 ? -56.657 45.995 -42.287 1.00 73.50 3023 ALA B O 1
ATOM 3298 N N . PRO B 1 186 ? -58.693 46.937 -42.395 1.00 78.63 3024 PRO B N 1
ATOM 3299 C CA . PRO B 1 186 ? -58.138 48.287 -42.274 1.00 79.95 3024 PRO B CA 1
ATOM 3300 C C . PRO B 1 186 ? -57.529 48.429 -40.876 1.00 87.79 3024 PRO B C 1
ATOM 3301 O O . PRO B 1 186 ? -58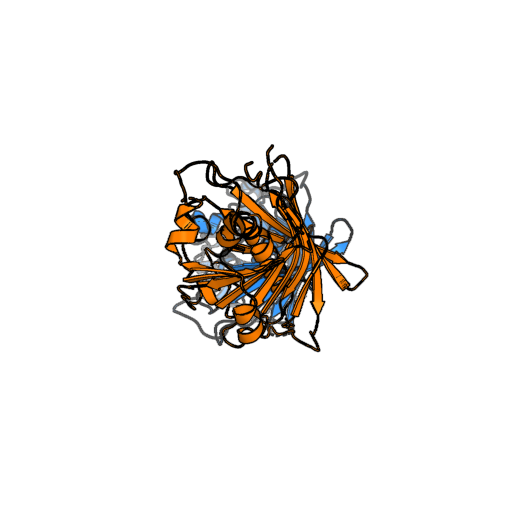.194 48.122 -39.876 1.00 90.57 3024 PRO B O 1
ATOM 3305 N N . GLY B 1 187 ? -56.244 48.746 -40.816 1.00 82.30 3025 GLY B N 1
ATOM 3306 C CA . GLY B 1 187 ? -55.548 48.867 -39.544 1.00 81.84 3025 GLY B CA 1
ATOM 3307 C C . GLY B 1 187 ? -54.893 47.610 -38.982 1.00 84.12 3025 GLY B C 1
ATOM 3308 O O . GLY B 1 187 ? -54.166 47.716 -37.993 1.00 84.77 3025 GLY B O 1
ATOM 3309 N N . HIS B 1 188 ? -55.109 46.408 -39.568 1.00 77.79 3026 HIS B N 1
ATOM 3310 C CA . HIS B 1 188 ? -54.475 45.184 -39.054 1.00 75.37 3026 HIS B CA 1
ATOM 3311 C C . HIS B 1 188 ? -54.340 44.045 -40.049 1.00 75.90 3026 HIS B C 1
ATOM 3312 O O . HIS B 1 188 ? -55.052 43.983 -41.032 1.00 74.16 3026 HIS B O 1
ATOM 3319 N N . VAL B 1 189 ? -53.430 43.114 -39.751 1.00 74.12 3027 VAL B N 1
ATOM 3320 C CA . VAL B 1 189 ? -53.256 41.850 -40.471 1.00 73.39 3027 VAL B CA 1
ATOM 3321 C C . VAL B 1 189 ? -53.246 40.767 -39.424 1.00 73.82 3027 VAL B C 1
ATOM 3322 O O . VAL B 1 189 ? -52.622 40.954 -38.386 1.00 72.67 3027 VAL B O 1
ATOM 3326 N N . LEU B 1 190 ? -54.031 39.700 -39.627 1.00 69.77 3028 LEU B N 1
ATOM 3327 C CA . LEU B 1 190 ? -54.060 38.567 -38.706 1.00 71.15 3028 LEU B CA 1
ATOM 3328 C C . LEU B 1 190 ? -53.476 37.422 -39.505 1.00 77.69 3028 LEU B C 1
ATOM 3329 O O . LEU B 1 190 ? -54.064 36.989 -40.499 1.00 77.31 3028 LEU B O 1
ATOM 3334 N N . VAL B 1 191 ? -52.296 36.978 -39.111 1.00 76.90 3029 VAL B N 1
ATOM 3335 C CA . VAL B 1 191 ? -51.592 35.924 -39.826 1.00 78.33 3029 VAL B CA 1
ATOM 3336 C C . VAL B 1 191 ? -51.840 34.592 -39.162 1.00 83.03 3029 VAL B C 1
ATOM 3337 O O . VAL B 1 191 ? -51.562 34.470 -37.982 1.00 81.39 3029 VAL B O 1
ATOM 3341 N N . LYS B 1 192 ? -52.286 33.593 -39.916 1.00 83.50 3030 LYS B N 1
ATOM 3342 C CA . LYS B 1 192 ? -52.426 32.237 -39.398 1.00 87.26 3030 LYS B CA 1
ATOM 3343 C C . LYS B 1 192 ? -51.097 31.554 -39.691 1.00 93.88 3030 LYS B C 1
ATOM 3344 O O . LYS B 1 192 ? -50.679 31.472 -40.847 1.00 93.02 3030 LYS B O 1
ATOM 3350 N N . LEU B 1 193 ? -50.427 31.095 -38.647 1.00 94.27 3031 LEU B N 1
ATOM 3351 C CA . LEU B 1 193 ? -49.097 30.519 -38.751 1.00 95.86 3031 LEU B CA 1
ATOM 3352 C C . LEU B 1 193 ? -49.107 29.017 -38.765 1.00 107.81 3031 LEU B C 1
ATOM 3353 O O . LEU B 1 193 ? -49.859 28.383 -38.023 1.00 108.50 3031 LEU B O 1
ATOM 3358 N N . SER B 1 194 ? -48.343 28.467 -39.725 1.00 109.96 3032 SER B N 1
ATOM 3359 C CA . SER B 1 194 ? -48.121 27.051 -39.956 1.00 114.90 3032 SER B CA 1
ATOM 3360 C C . SER B 1 194 ? -46.774 26.745 -39.274 1.00 123.20 3032 SER B C 1
ATOM 3361 O O . SER B 1 194 ? -45.719 26.944 -39.882 1.00 120.98 3032 SER B O 1
ATOM 3364 N N . LEU B 1 195 ? -46.794 26.356 -37.990 1.00 125.17 3033 LEU B N 1
ATOM 3365 C CA . LEU B 1 195 ? -45.540 26.105 -37.271 1.00 127.20 3033 LEU B CA 1
ATOM 3366 C C . LEU B 1 195 ? -45.116 24.630 -37.256 1.00 139.26 3033 LEU B C 1
ATOM 3367 O O . LEU B 1 195 ? -45.838 23.815 -36.674 1.00 140.96 3033 LEU B O 1
ATOM 3372 N N . PRO B 1 196 ? -43.904 24.282 -37.776 1.00 139.88 3034 PRO B N 1
ATOM 3373 C CA . PRO B 1 196 ? -43.432 22.887 -37.676 1.00 144.17 3034 PRO B CA 1
ATOM 3374 C C . PRO B 1 196 ? -43.619 22.294 -36.278 1.00 154.03 3034 PRO B C 1
ATOM 3375 O O . PRO B 1 196 ? -44.044 21.141 -36.158 1.00 157.10 3034 PRO B O 1
ATOM 3379 N N . SER B 1 197 ? -43.332 23.108 -35.225 1.00 152.06 3035 SER B N 1
ATOM 3380 C CA . SER B 1 197 ? -43.487 22.750 -33.811 1.00 154.33 3035 SER B CA 1
ATOM 3381 C C . SER B 1 197 ? -42.748 21.447 -33.503 1.00 163.32 3035 SER B C 1
ATOM 3382 O O . SER B 1 197 ? -43.357 20.374 -33.425 1.00 165.49 3035 SER B O 1
ATOM 3385 N N . ILE B 1 198 ? -41.420 21.550 -33.353 1.00 161.21 3036 ILE B N 1
ATOM 3386 C CA . ILE B 1 198 ? -40.563 20.391 -33.102 1.00 164.33 3036 ILE B CA 1
ATOM 3387 C C . ILE B 1 198 ? -40.783 19.890 -31.665 1.00 172.19 3036 ILE B C 1
ATOM 3388 O O . ILE B 1 198 ? -40.853 18.677 -31.455 1.00 175.32 3036 ILE B O 1
ATOM 3393 N N . THR B 1 199 ? -40.907 20.822 -30.687 1.00 167.48 3037 THR B N 1
ATOM 3394 C CA . THR B 1 199 ? -41.137 20.538 -29.257 1.00 168.66 3037 THR B CA 1
ATOM 3395 C C . THR B 1 199 ? -40.107 19.543 -28.660 1.00 173.95 3037 THR B C 1
ATOM 3396 O O . THR B 1 199 ? -40.424 18.809 -27.721 1.00 175.14 3037 THR B O 1
ATOM 3400 N N . MET B 1 200 ? -38.865 19.560 -29.181 1.00 168.75 3038 MET B N 1
ATOM 3401 C CA . MET B 1 200 ? -37.775 18.724 -28.684 1.00 170.00 3038 MET B CA 1
ATOM 3402 C C . MET B 1 200 ? -37.074 19.519 -27.579 1.00 171.10 3038 MET B C 1
ATOM 3403 O O . MET B 1 200 ? -37.469 20.653 -27.304 1.00 168.21 3038 MET B O 1
ATOM 3408 N N . GLU B 1 201 ? -36.032 18.938 -26.954 1.00 168.49 3039 GLU B N 1
ATOM 3409 C CA . GLU B 1 201 ? -35.262 19.602 -25.891 1.00 166.20 3039 GLU B CA 1
ATOM 3410 C C . GLU B 1 201 ? -34.707 20.974 -26.359 1.00 165.46 3039 GLU B C 1
ATOM 3411 O O . GLU B 1 201 ? -34.626 21.899 -25.553 1.00 163.18 3039 GLU B O 1
ATOM 3417 N N . THR B 1 202 ? -34.378 21.114 -27.664 1.00 160.25 3040 THR B N 1
ATOM 3418 C CA . THR B 1 202 ? -33.900 22.375 -28.251 1.00 156.49 3040 THR B CA 1
ATOM 3419 C C . THR B 1 202 ? -35.047 23.392 -28.441 1.00 155.70 3040 THR B C 1
ATOM 3420 O O . THR B 1 202 ? -34.844 24.588 -28.220 1.00 153.08 3040 THR B O 1
ATOM 3424 N N . ALA B 1 203 ? -36.240 22.924 -28.854 1.00 150.65 3041 ALA B N 1
ATOM 3425 C CA . ALA B 1 203 ? -37.413 23.790 -29.034 1.00 147.87 3041 ALA B CA 1
ATOM 3426 C C . ALA B 1 203 ? -38.020 24.198 -27.676 1.00 147.04 3041 ALA B C 1
ATOM 3427 O O . ALA B 1 203 ? -38.519 25.316 -27.548 1.00 145.38 3041 ALA B O 1
ATOM 3429 N N . GLU B 1 204 ? -37.977 23.290 -26.664 1.00 141.25 3042 GLU B N 1
ATOM 3430 C CA . GLU B 1 204 ? -38.479 23.557 -25.302 1.00 139.23 3042 GLU B CA 1
ATOM 3431 C C . GLU B 1 204 ? -37.680 24.671 -24.590 1.00 134.44 3042 GLU B C 1
ATOM 3432 O O . GLU B 1 204 ? -38.135 25.191 -23.578 1.00 134.91 3042 GLU B O 1
ATOM 3438 N N . GLN B 1 205 ? -36.478 24.991 -25.079 1.00 123.08 3043 GLN B N 1
ATOM 3439 C CA . GLN B 1 205 ? -35.643 26.061 -24.524 1.00 117.74 3043 GLN B CA 1
ATOM 3440 C C . GLN B 1 205 ? -36.053 27.440 -25.088 1.00 112.08 3043 GLN B C 1
ATOM 3441 O O . GLN B 1 205 ? -35.825 28.447 -24.419 1.00 109.43 3043 GLN B O 1
ATOM 3447 N N . LEU B 1 206 ? -36.560 27.499 -26.344 1.00 103.71 3044 LEU B N 1
ATOM 3448 C CA . LEU B 1 206 ? -36.994 28.755 -26.975 1.00 100.27 3044 LEU B CA 1
ATOM 3449 C C . LEU B 1 206 ? -38.465 29.139 -26.654 1.00 105.85 3044 LEU B C 1
ATOM 3450 O O . LEU B 1 206 ? -39.336 28.279 -26.527 1.00 107.58 3044 LEU B O 1
ATOM 3455 N N . VAL B 1 207 ? -38.714 30.451 -26.589 1.00 102.21 3045 VAL B N 1
ATOM 3456 C CA . VAL B 1 207 ? -40.009 31.108 -26.423 1.00 102.90 3045 VAL B CA 1
ATOM 3457 C C . VAL B 1 207 ? -40.378 31.540 -27.854 1.00 103.36 3045 VAL B C 1
ATOM 3458 O O . VAL B 1 207 ? -41.453 31.200 -28.326 1.00 102.63 3045 VAL B O 1
ATOM 3462 N N . PHE B 1 208 ? -39.476 32.171 -28.597 1.00 98.69 3046 PHE B N 1
ATOM 3463 C CA . PHE B 1 208 ? -39.791 32.473 -29.995 1.00 98.14 3046 PHE B CA 1
ATOM 3464 C C . PHE B 1 208 ? -39.379 31.280 -30.842 1.00 105.25 3046 PHE B C 1
ATOM 3465 O O . PHE B 1 208 ? -38.209 30.911 -30.856 1.00 105.83 3046 PHE B O 1
ATOM 3473 N N . HIS B 1 209 ? -40.325 30.683 -31.545 1.00 103.87 3047 HIS B N 1
ATOM 3474 C CA . HIS B 1 209 ? -40.073 29.514 -32.396 1.00 105.44 3047 HIS B CA 1
ATOM 3475 C C . HIS B 1 209 ? -38.998 29.850 -33.466 1.00 112.53 3047 HIS B C 1
ATOM 3476 O O . HIS B 1 209 ? -38.934 31.003 -33.884 1.00 110.63 3047 HIS B O 1
ATOM 3483 N N . PRO B 1 210 ? -38.121 28.915 -33.910 1.00 113.29 3048 PRO B N 1
ATOM 3484 C CA . PRO B 1 210 ? -37.159 29.268 -34.983 1.00 114.31 3048 PRO B CA 1
ATOM 3485 C C . PRO B 1 210 ? -37.895 29.591 -36.290 1.00 121.82 3048 PRO B C 1
ATOM 3486 O O . PRO B 1 210 ? -39.013 29.122 -36.473 1.00 122.36 3048 PRO B O 1
ATOM 3490 N N . SER B 1 211 ? -37.330 30.448 -37.156 1.00 120.82 3049 SER B N 1
ATOM 3491 C CA . SER B 1 211 ? -37.999 30.910 -38.401 1.00 122.57 3049 SER B CA 1
ATOM 3492 C C . SER B 1 211 ? -39.116 31.951 -38.124 1.00 127.46 3049 SER B C 1
ATOM 3493 O O . SER B 1 211 ? -39.606 32.560 -39.077 1.00 126.52 3049 SER B O 1
ATOM 3496 N N . LEU B 1 212 ? -39.486 32.193 -36.839 1.00 125.62 3050 LEU B N 1
ATOM 3497 C CA . LEU B 1 212 ? -40.431 33.233 -36.453 1.00 126.03 3050 LEU B CA 1
ATOM 3498 C C . LEU B 1 212 ? -39.683 34.562 -36.666 1.00 133.92 3050 LEU B C 1
ATOM 3499 O O . LEU B 1 212 ? -40.288 35.552 -37.100 1.00 134.02 3050 LEU B O 1
ATOM 3504 N N . LEU B 1 213 ? -38.348 34.560 -36.404 1.00 132.68 3051 LEU B N 1
ATOM 3505 C CA . LEU B 1 213 ? -37.440 35.690 -36.678 1.00 133.57 3051 LEU B CA 1
ATOM 3506 C C . LEU B 1 213 ? -37.564 36.297 -38.086 1.00 139.93 3051 LEU B C 1
ATOM 3507 O O . LEU B 1 213 ? -37.305 37.482 -38.229 1.00 138.94 3051 LEU B O 1
ATOM 3512 N N . GLU B 1 214 ? -37.873 35.489 -39.126 1.00 138.90 3052 GLU B N 1
ATOM 3513 C CA . GLU B 1 214 ? -38.051 36.007 -40.487 1.00 139.89 3052 GLU B CA 1
ATOM 3514 C C . GLU B 1 214 ? -39.514 36.417 -40.721 1.00 142.36 3052 GLU B C 1
ATOM 3515 O O . GLU B 1 214 ? -39.751 37.137 -41.667 1.00 141.55 3052 GLU B O 1
ATOM 3521 N N . SER B 1 215 ? -40.481 36.023 -39.851 1.00 138.94 3053 SER B N 1
ATOM 3522 C CA . SER B 1 215 ? -41.895 36.406 -40.013 1.00 139.06 3053 SER B CA 1
ATOM 3523 C C . SER B 1 215 ? -42.133 37.911 -39.838 1.00 142.47 3053 SER B C 1
ATOM 3524 O O . SER B 1 215 ? -43.167 38.409 -40.283 1.00 141.56 3053 SER B O 1
ATOM 3527 N N . LEU B 1 216 ? -41.189 38.622 -39.196 1.00 139.83 3054 LEU B N 1
ATOM 3528 C CA . LEU B 1 216 ? -41.205 40.088 -39.073 1.00 140.72 3054 LEU B CA 1
ATOM 3529 C C . LEU B 1 216 ? -40.757 40.781 -40.380 1.00 147.00 3054 LEU B C 1
ATOM 3530 O O . LEU B 1 216 ? -41.177 41.912 -40.617 1.00 146.17 3054 LEU B O 1
ATOM 3535 N N . LEU B 1 217 ? -39.874 40.147 -41.191 1.00 146.20 3055 LEU B N 1
ATOM 3536 C CA . LEU B 1 217 ? -39.402 40.725 -42.461 1.00 148.34 3055 LEU B CA 1
ATOM 3537 C C . LEU B 1 217 ? -40.591 41.085 -43.365 1.00 151.62 3055 LEU B C 1
ATOM 3538 O O . LEU B 1 217 ? -40.743 42.269 -43.669 1.00 152.22 3055 LEU B O 1
ATOM 3543 N N . PRO B 1 218 ? -41.520 40.153 -43.687 1.00 146.75 3056 PRO B N 1
ATOM 3544 C CA . PRO B 1 218 ? -42.669 40.525 -44.513 1.00 146.88 3056 PRO B CA 1
ATOM 3545 C C . PRO B 1 218 ? -43.870 41.071 -43.730 1.00 148.87 3056 PRO B C 1
ATOM 3546 O O . PRO B 1 218 ? -44.872 41.391 -44.364 1.00 149.17 3056 PRO B O 1
ATOM 3550 N N . SER B 1 219 ? -43.803 41.162 -42.378 1.00 143.69 3057 SER B N 1
ATOM 3551 C CA . SER B 1 219 ? -44.910 41.684 -41.562 1.00 142.89 3057 SER B CA 1
ATOM 3552 C C . SER B 1 219 ? -45.294 43.096 -41.992 1.00 147.42 3057 SER B C 1
ATOM 3553 O O . SER B 1 219 ? -46.472 43.366 -42.229 1.00 146.44 3057 SER B O 1
ATOM 3556 N N . THR B 1 220 ? -44.290 43.983 -42.114 1.00 145.64 3058 THR B N 1
ATOM 3557 C CA . THR B 1 220 ? -44.501 45.369 -42.549 1.00 147.11 3058 THR B CA 1
ATOM 3558 C C . THR B 1 220 ? -45.031 45.422 -43.998 1.00 151.71 3058 THR B C 1
ATOM 3559 O O . THR B 1 220 ? -45.880 46.262 -44.293 1.00 152.05 3058 THR B O 1
ATOM 3563 N N . ARG B 1 221 ? -44.564 44.506 -44.877 1.00 148.06 3059 ARG B N 1
ATOM 3564 C CA . ARG B 1 221 ? -44.977 44.459 -46.282 1.00 149.17 3059 ARG B CA 1
ATOM 3565 C C . ARG B 1 221 ? -46.480 44.159 -46.492 1.00 153.19 3059 ARG B C 1
ATOM 3566 O O . ARG B 1 221 ? -47.052 44.670 -47.455 1.00 153.70 3059 ARG B O 1
ATOM 3574 N N . TYR B 1 222 ? -47.118 43.352 -45.613 1.00 149.06 3060 TYR B N 1
ATOM 3575 C CA . TYR B 1 222 ? -48.547 43.021 -45.754 1.00 148.92 3060 TYR B CA 1
ATOM 3576 C C . TYR B 1 222 ? -49.458 44.122 -45.216 1.00 152.30 3060 TYR B C 1
ATOM 3577 O O . TYR B 1 222 ? -50.464 44.440 -45.855 1.00 151.88 3060 TYR B O 1
ATOM 3586 N N . LEU B 1 223 ? -49.131 44.676 -44.032 1.00 148.66 3061 LEU B N 1
ATOM 3587 C CA . LEU B 1 223 ? -49.949 45.715 -43.394 1.00 148.89 3061 LEU B CA 1
ATOM 3588 C C . LEU B 1 223 ? -50.056 46.966 -44.266 1.00 155.12 3061 LEU B C 1
ATOM 3589 O O . LEU B 1 223 ? -51.165 47.469 -44.453 1.00 155.19 3061 LEU B O 1
ATOM 3594 N N . ILE B 1 224 ? -48.927 47.437 -44.835 1.00 153.11 3062 ILE B N 1
ATOM 3595 C CA . ILE B 1 224 ? -48.943 48.578 -45.756 1.00 155.11 3062 ILE B CA 1
ATOM 3596 C C . ILE B 1 224 ? -49.381 48.069 -47.156 1.00 159.90 3062 ILE B C 1
ATOM 3597 O O . ILE B 1 224 ? -48.845 47.072 -47.647 1.00 159.69 3062 ILE B O 1
ATOM 3602 N N . THR B 1 225 ? -50.404 48.708 -47.755 1.00 156.52 3063 THR B N 1
ATOM 3603 C CA . THR B 1 225 ? -50.908 48.333 -49.081 1.00 177.22 3063 THR B CA 1
ATOM 3604 C C . THR B 1 225 ? -51.668 49.507 -49.715 1.00 206.86 3063 THR B C 1
ATOM 3605 O O . THR B 1 225 ? -51.677 50.612 -49.170 1.00 166.47 3063 THR B O 1
ATOM 3609 N N . ILE B 1 236 ? -37.036 49.992 -50.118 1.00 138.15 3074 ILE B N 1
ATOM 3610 C CA . ILE B 1 236 ? -36.199 50.168 -48.925 1.00 137.21 3074 ILE B CA 1
ATOM 3611 C C . ILE B 1 236 ? -35.762 48.821 -48.310 1.00 133.52 3074 ILE B C 1
ATOM 3612 O O . ILE B 1 236 ? -36.545 47.865 -48.261 1.00 130.02 3074 ILE B O 1
ATOM 3617 N N . GLN B 1 237 ? -34.516 48.767 -47.826 1.00 127.18 3075 GLN B N 1
ATOM 3618 C CA . GLN B 1 237 ? -33.960 47.564 -47.202 1.00 123.06 3075 GLN B CA 1
ATOM 3619 C C . GLN B 1 237 ? -33.847 47.737 -45.695 1.00 117.49 3075 GLN B C 1
ATOM 3620 O O . GLN B 1 237 ? -33.602 48.837 -45.213 1.00 117.09 3075 GLN B O 1
ATOM 3626 N N . LEU B 1 238 ? -33.975 46.629 -44.954 1.00 107.69 3076 LEU B N 1
ATOM 3627 C CA . LEU B 1 238 ? -33.703 46.599 -43.512 1.00 103.34 3076 LEU B CA 1
ATOM 3628 C C . LEU B 1 238 ? -32.208 46.735 -43.279 1.00 101.64 3076 LEU B C 1
ATOM 3629 O O . LEU B 1 238 ? -31.416 46.148 -44.015 1.00 101.11 3076 LEU B O 1
ATOM 3634 N N . ASP B 1 239 ? -31.834 47.499 -42.248 1.00 95.16 3077 ASP B N 1
ATOM 3635 C CA . ASP B 1 239 ? -30.429 47.745 -41.896 1.00 95.62 3077 ASP B CA 1
ATOM 3636 C C . ASP B 1 239 ? -29.981 46.995 -40.643 1.00 95.37 3077 ASP B C 1
ATOM 3637 O O . ASP B 1 239 ? -28.956 47.347 -40.073 1.00 96.44 307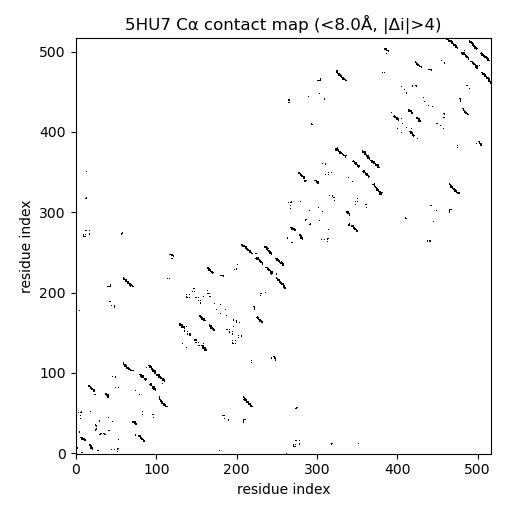7 ASP B O 1
ATOM 3642 N N . GLY B 1 240 ? -30.756 46.011 -40.187 1.00 89.02 3078 GLY B N 1
ATOM 3643 C CA . GLY B 1 240 ? -30.414 45.237 -39.001 1.00 86.51 3078 GLY B CA 1
ATOM 3644 C C . GLY B 1 240 ? -30.711 45.877 -37.650 1.00 89.34 3078 GLY B C 1
ATOM 3645 O O . GLY B 1 240 ? -30.472 45.250 -36.610 1.00 87.55 3078 GLY B O 1
ATOM 3646 N N . THR B 1 241 ? -31.256 47.098 -37.624 1.00 87.74 3079 THR B N 1
ATOM 3647 C CA . THR B 1 241 ? -31.586 47.769 -36.355 1.00 87.37 3079 THR B CA 1
ATOM 3648 C C . THR B 1 241 ? -33.063 47.702 -36.027 1.00 88.82 3079 THR B C 1
ATOM 3649 O O . THR B 1 241 ? -33.903 47.491 -36.902 1.00 87.33 3079 THR B O 1
ATOM 3653 N N . PHE B 1 242 ? -33.365 47.943 -34.756 1.00 85.27 3080 PHE B N 1
ATOM 3654 C CA . PHE B 1 242 ? -34.717 48.047 -34.272 1.00 83.58 3080 PHE B CA 1
ATOM 3655 C C . PHE B 1 242 ? -34.785 48.726 -32.920 1.00 86.74 3080 PHE B C 1
ATOM 3656 O O . PHE B 1 242 ? -33.785 48.883 -32.225 1.00 87.22 3080 PHE B O 1
ATOM 3664 N N . THR B 1 243 ? -35.974 49.176 -32.596 1.00 84.19 3081 THR B N 1
ATOM 3665 C CA . THR B 1 243 ? -36.358 49.764 -31.322 1.00 85.16 3081 THR B CA 1
ATOM 3666 C C . THR B 1 243 ? -37.645 49.019 -30.900 1.00 88.10 3081 THR B C 1
ATOM 3667 O O . THR B 1 243 ? -38.407 48.550 -31.759 1.00 83.87 3081 THR B O 1
ATOM 3671 N N . LEU B 1 244 ? -37.846 48.862 -29.586 1.00 86.45 3082 LEU B N 1
ATOM 3672 C CA . LEU B 1 244 ? -39.000 48.154 -29.044 1.00 84.90 3082 LEU B CA 1
ATOM 3673 C C . LEU B 1 244 ? -39.294 48.683 -27.661 1.00 88.91 3082 LEU B C 1
ATOM 3674 O O . LEU B 1 244 ? -38.458 48.587 -26.785 1.00 89.23 3082 LEU B O 1
ATOM 3679 N N . GLU B 1 245 ? -40.453 49.295 -27.482 1.00 86.27 3083 GLU B N 1
ATOM 3680 C CA . GLU B 1 245 ? -40.824 49.905 -26.214 1.00 88.95 3083 GLU B CA 1
ATOM 3681 C C . GLU B 1 245 ? -41.155 48.928 -25.116 1.00 91.84 3083 GLU B C 1
ATOM 3682 O O . GLU B 1 245 ? -40.763 49.162 -23.981 1.00 92.49 3083 GLU B O 1
ATOM 3688 N N . GLU B 1 246 ? -41.878 47.851 -25.434 1.00 87.85 3084 GLU B N 1
ATOM 3689 C CA . GLU B 1 246 ? -42.272 46.890 -24.421 1.00 87.66 3084 GLU B CA 1
ATOM 3690 C C . GLU B 1 246 ? -42.526 45.538 -25.013 1.00 87.94 3084 GLU B C 1
ATOM 3691 O O . GLU B 1 246 ? -43.043 45.427 -26.121 1.00 83.69 3084 GLU B O 1
ATOM 3697 N N . LEU B 1 247 ? -42.175 44.502 -24.247 1.00 85.56 3085 LEU B N 1
ATOM 3698 C CA . LEU B 1 247 ? -42.361 43.108 -24.610 1.00 84.02 3085 LEU B CA 1
ATOM 3699 C C . LEU B 1 247 ? -42.798 42.403 -23.361 1.00 89.90 3085 LEU B C 1
ATOM 3700 O O . LEU B 1 247 ? -42.074 42.442 -22.381 1.00 90.57 3085 LEU B O 1
ATOM 3705 N N . GLU B 1 248 ? -43.962 41.755 -23.391 1.00 89.24 3086 GLU B N 1
ATOM 3706 C CA . GLU B 1 248 ? -44.474 40.999 -22.264 1.00 91.00 3086 GLU B CA 1
ATOM 3707 C C . GLU B 1 248 ? -44.596 39.545 -22.687 1.00 92.95 3086 GLU B C 1
ATOM 3708 O O . GLU B 1 248 ? -45.104 39.274 -23.759 1.00 91.18 3086 GLU B O 1
ATOM 3714 N N . ILE B 1 249 ? -44.044 38.625 -21.902 1.00 89.85 3087 ILE B N 1
ATOM 3715 C CA . ILE B 1 249 ? -44.114 37.188 -22.164 1.00 89.02 3087 ILE B CA 1
ATOM 3716 C C . ILE B 1 249 ? -45.003 36.637 -21.042 1.00 95.73 3087 ILE B C 1
ATOM 3717 O O . ILE B 1 249 ? -44.622 36.710 -19.889 1.00 95.59 3087 ILE B O 1
ATOM 3722 N N . TYR B 1 250 ? -46.201 36.143 -21.381 1.00 96.25 3088 TYR B N 1
ATOM 3723 C CA . TYR B 1 250 ? -47.213 35.692 -20.407 1.00 101.14 3088 TYR B CA 1
ATOM 3724 C C . TYR B 1 250 ? -47.072 34.243 -19.935 1.00 110.78 3088 TYR B C 1
ATOM 3725 O O . TYR B 1 250 ? -47.614 33.896 -18.884 1.00 112.58 3088 TYR B O 1
ATOM 3734 N N . GLU B 1 251 ? -46.348 33.410 -20.683 1.00 110.21 3089 GLU B N 1
ATOM 3735 C CA . GLU B 1 251 ? -46.079 32.026 -20.290 1.00 114.12 3089 GLU B CA 1
ATOM 3736 C C . GLU B 1 251 ? -44.786 31.557 -20.956 1.00 119.89 3089 GLU B C 1
ATOM 3737 O O . GLU B 1 251 ? -44.408 32.088 -22.006 1.00 118.25 3089 GLU B O 1
ATOM 3743 N N . ASN B 1 252 ? -44.096 30.578 -20.342 1.00 118.07 3090 ASN B N 1
ATOM 3744 C CA . ASN B 1 252 ? -42.917 29.964 -20.946 1.00 116.42 3090 ASN B CA 1
ATOM 3745 C C . ASN B 1 252 ? -43.444 28.994 -22.024 1.00 123.11 3090 ASN B C 1
ATOM 3746 O O . ASN B 1 252 ? -44.577 28.511 -21.895 1.00 127.10 3090 ASN B O 1
ATOM 3751 N N . HIS B 1 253 ? -42.657 28.716 -23.085 1.00 117.03 3091 HIS B N 1
ATOM 3752 C CA . HIS B 1 253 ? -43.065 27.781 -24.161 1.00 117.04 3091 HIS B CA 1
ATOM 3753 C C . HIS B 1 253 ? -44.482 28.077 -24.742 1.00 118.53 3091 HIS B C 1
ATOM 3754 O O . HIS B 1 253 ? -45.337 27.185 -24.777 1.00 119.87 3091 HIS B O 1
ATOM 3761 N N . PRO B 1 254 ? -44.763 29.319 -25.183 1.00 111.58 3092 PRO B N 1
ATOM 3762 C CA . PRO B 1 254 ? -46.105 29.603 -25.720 1.00 110.55 3092 PRO B CA 1
ATOM 3763 C C . PRO B 1 254 ? -46.357 29.006 -27.094 1.00 110.35 3092 PRO B C 1
ATOM 3764 O O . PRO B 1 254 ? -45.452 29.009 -27.932 1.00 108.50 3092 PRO B O 1
ATOM 3768 N N . ALA B 1 255 ? -47.586 28.498 -27.318 1.00 105.93 3093 ALA B N 1
ATOM 3769 C CA . ALA B 1 255 ? -48.009 27.946 -28.599 1.00 104.78 3093 ALA B CA 1
ATOM 3770 C C . ALA B 1 255 ? -48.501 29.118 -29.444 1.00 106.67 3093 ALA B C 1
ATOM 3771 O O . ALA B 1 255 ? -49.460 29.787 -29.068 1.00 105.97 3093 ALA B O 1
ATOM 3773 N N . VAL B 1 256 ? -47.811 29.391 -30.556 1.00 101.69 3094 VAL B N 1
ATOM 3774 C CA . VAL B 1 256 ? -48.108 30.519 -31.427 1.00 99.17 3094 VAL B CA 1
ATOM 3775 C C . VAL B 1 256 ? -48.741 30.035 -32.728 1.00 101.82 3094 VAL B C 1
ATOM 3776 O O . VAL B 1 256 ? -48.050 29.519 -33.599 1.00 101.32 3094 VAL B O 1
ATOM 3780 N N . LYS B 1 257 ? -50.057 30.190 -32.850 1.00 97.49 3095 LYS B N 1
ATOM 3781 C CA . LYS B 1 257 ? -50.793 29.820 -34.052 1.00 96.72 3095 LYS B CA 1
ATOM 3782 C C . LYS B 1 257 ? -51.183 31.033 -34.882 1.00 94.23 3095 LYS B C 1
ATOM 3783 O O . LYS B 1 257 ? -51.393 30.882 -36.082 1.00 93.63 3095 LYS B O 1
ATOM 3789 N N . TYR B 1 258 ? -51.215 32.234 -34.281 1.00 87.03 3096 TYR B N 1
ATOM 3790 C CA . TYR B 1 258 ? -51.560 33.468 -34.977 1.00 84.03 3096 TYR B CA 1
ATOM 3791 C C . TYR B 1 258 ? -50.727 34.612 -34.501 1.00 82.88 3096 TYR B C 1
ATOM 3792 O O . TYR B 1 258 ? -50.369 34.670 -33.328 1.00 81.00 3096 TYR B O 1
ATOM 3801 N N . ALA B 1 259 ? -50.564 35.600 -35.383 1.00 77.87 3097 ALA B N 1
ATOM 3802 C CA . ALA B 1 259 ? -49.927 36.873 -35.069 1.00 75.32 3097 ALA B CA 1
ATOM 3803 C C . ALA B 1 259 ? -50.863 37.983 -35.550 1.00 74.77 3097 ALA B C 1
ATOM 3804 O O . ALA B 1 259 ? -51.234 37.980 -36.712 1.00 72.17 3097 ALA B O 1
ATOM 3806 N N . LEU B 1 260 ? -51.297 38.860 -34.656 1.00 72.44 3098 LEU B N 1
ATOM 3807 C CA . LEU B 1 260 ? -52.106 40.013 -34.992 1.00 74.33 3098 LEU B CA 1
ATOM 3808 C C . LEU B 1 260 ? -51.140 41.172 -35.047 1.00 79.60 3098 LEU B C 1
ATOM 3809 O O . LEU B 1 260 ? -50.457 41.408 -34.063 1.00 79.00 3098 LEU B O 1
ATOM 3814 N N . ILE B 1 261 ? -51.032 41.861 -36.188 1.00 77.20 3099 ILE B N 1
ATOM 3815 C CA . ILE B 1 261 ? -50.105 42.978 -36.350 1.00 77.51 3099 ILE B CA 1
ATOM 3816 C C . ILE B 1 261 ? -50.906 44.228 -36.625 1.00 81.37 3099 ILE B C 1
ATOM 3817 O O . ILE B 1 261 ? -51.783 44.206 -37.474 1.00 78.69 3099 ILE B O 1
ATOM 3822 N N . ARG B 1 262 ? -50.569 45.325 -35.935 1.00 81.37 3100 ARG B N 1
ATOM 3823 C CA . ARG B 1 262 ? -51.213 46.634 -36.046 1.00 83.41 3100 ARG B CA 1
ATOM 3824 C C . ARG B 1 262 ? -50.166 47.719 -35.998 1.00 87.68 3100 ARG B C 1
ATOM 3825 O O . ARG B 1 262 ? -49.049 47.464 -35.586 1.00 82.88 3100 ARG B O 1
ATOM 3833 N N . PHE B 1 263 ? -50.561 48.957 -36.303 1.00 91.43 3101 PHE B N 1
ATOM 3834 C CA . PHE B 1 263 ? -49.718 50.130 -36.104 1.00 95.31 3101 PHE B CA 1
ATOM 3835 C C . PHE B 1 263 ? -49.933 50.545 -34.663 1.00 99.62 3101 PHE B C 1
ATOM 3836 O O . PHE B 1 263 ? -51.071 50.524 -34.187 1.00 99.28 3101 PHE B O 1
ATOM 3844 N N . SER B 1 264 ? -48.856 50.947 -33.975 1.00 97.10 3102 SER B N 1
ATOM 3845 C CA . SER B 1 264 ? -48.937 51.402 -32.585 1.00 127.38 3102 SER B CA 1
ATOM 3846 C C . SER B 1 264 ? -49.551 52.808 -32.546 1.00 145.27 3102 SER B C 1
ATOM 3847 O O . SER B 1 264 ? -49.348 53.594 -33.472 1.00 102.76 3102 SER B O 1
ATOM 3850 N N . THR B 1 273 ? -40.176 52.540 -42.514 1.00 135.78 3111 THR B N 1
ATOM 3851 C CA . THR B 1 273 ? -40.972 51.638 -41.674 1.00 132.28 3111 THR B CA 1
ATOM 3852 C C . THR B 1 273 ? -41.624 52.408 -40.511 1.00 133.10 3111 THR B C 1
ATOM 3853 O O . THR B 1 273 ? -41.004 53.314 -39.940 1.00 135.03 3111 THR B O 1
ATOM 3857 N N . ALA B 1 274 ? -42.869 52.028 -40.160 1.00 124.19 3112 ALA B N 1
ATOM 3858 C CA . ALA B 1 274 ? -43.611 52.613 -39.039 1.00 121.98 3112 ALA B CA 1
ATOM 3859 C C . ALA B 1 274 ? -43.531 51.668 -37.817 1.00 116.27 3112 ALA B C 1
ATOM 3860 O O . ALA B 1 274 ? -43.059 50.533 -37.912 1.00 115.75 3112 ALA B O 1
ATOM 3862 N N . THR B 1 275 ? -44.040 52.143 -36.691 1.00 105.36 3113 THR B N 1
ATOM 3863 C CA . THR B 1 275 ? -44.011 51.480 -35.390 1.00 100.58 3113 THR B CA 1
ATOM 3864 C C . THR B 1 275 ? -45.194 50.520 -35.244 1.00 95.10 3113 THR B C 1
ATOM 3865 O O . THR B 1 275 ? -46.328 50.908 -35.498 1.00 94.80 3113 THR B O 1
ATOM 3869 N N . LEU B 1 276 ? -44.938 49.287 -34.784 1.00 84.47 3114 LEU B N 1
ATOM 3870 C CA . LEU B 1 276 ? -45.972 48.258 -34.689 1.00 81.89 3114 LEU B CA 1
ATOM 3871 C C . LEU B 1 276 ? -46.210 47.658 -33.326 1.00 86.75 3114 LEU B C 1
ATOM 3872 O O . LEU B 1 276 ? -45.321 47.619 -32.484 1.00 89.57 3114 LEU B O 1
ATOM 3877 N N . ASP B 1 277 ? -47.415 47.120 -33.159 1.00 80.52 3115 ASP B N 1
ATOM 3878 C CA . ASP B 1 277 ? -47.842 46.328 -32.032 1.00 79.70 3115 ASP B CA 1
ATOM 3879 C C . ASP B 1 277 ? -48.120 44.929 -32.596 1.00 80.50 3115 ASP B C 1
ATOM 3880 O O . ASP B 1 277 ? -48.780 44.815 -33.619 1.00 79.72 3115 ASP B O 1
ATOM 3885 N N . ILE B 1 278 ? -47.532 43.883 -31.989 1.00 76.21 3116 ILE B N 1
ATOM 3886 C CA . ILE B 1 278 ? -47.660 42.495 -32.420 1.00 74.00 3116 ILE B CA 1
ATOM 3887 C C . ILE B 1 278 ? -48.110 41.662 -31.244 1.00 78.55 3116 ILE B C 1
ATOM 3888 O O . ILE B 1 278 ? -47.453 41.672 -30.216 1.00 78.04 3116 ILE B O 1
ATOM 3893 N N . GLU B 1 279 ? -49.203 40.916 -31.415 1.00 77.38 3117 GLU B N 1
ATOM 3894 C CA . GLU B 1 279 ? -49.727 39.986 -30.426 1.00 79.38 3117 GLU B CA 1
ATOM 3895 C C . GLU B 1 279 ? -49.672 38.592 -31.031 1.00 81.99 3117 GLU B C 1
ATOM 3896 O O . GLU B 1 279 ? -50.151 38.380 -32.138 1.00 80.05 3117 GLU B O 1
ATOM 3902 N N . LEU B 1 280 ? -49.046 37.659 -30.316 1.00 80.24 3118 LEU B N 1
ATOM 3903 C CA . LEU B 1 280 ? -48.865 36.289 -30.749 1.00 80.09 3118 LEU B CA 1
ATOM 3904 C C . LEU B 1 280 ? -49.707 35.436 -29.831 1.00 86.62 3118 LEU B C 1
ATOM 3905 O O . LEU B 1 280 ? -49.503 35.491 -28.629 1.00 89.13 3118 LEU B O 1
ATOM 3910 N N . CYS B 1 281 ? -50.618 34.622 -30.389 1.00 83.84 3119 CYS B N 1
ATOM 3911 C CA . CYS B 1 281 ? -51.548 33.823 -29.593 1.00 86.72 3119 CYS B CA 1
ATOM 3912 C C . CYS B 1 281 ? -51.716 32.395 -30.095 1.00 91.64 3119 CYS B C 1
ATOM 3913 O O . CYS B 1 281 ? -51.348 32.051 -31.220 1.00 90.24 3119 CYS B O 1
ATOM 3916 N N . ASP B 1 282 ? -52.360 31.588 -29.265 1.00 90.32 3120 ASP B N 1
ATOM 3917 C CA . ASP B 1 282 ? -52.662 30.187 -29.577 1.00 92.87 3120 ASP B CA 1
ATOM 3918 C C . ASP B 1 282 ? -53.973 30.090 -30.410 1.00 99.51 3120 ASP B C 1
ATOM 3919 O O . ASP B 1 282 ? -54.508 31.117 -30.820 1.00 97.58 3120 ASP B O 1
ATOM 3924 N N . GLU B 1 283 ? -54.464 28.860 -30.657 1.00 100.30 3121 GLU B N 1
ATOM 3925 C CA . GLU B 1 283 ? -55.705 28.556 -31.405 1.00 101.95 3121 GLU B CA 1
ATOM 3926 C C . GLU B 1 283 ? -56.946 29.213 -30.800 1.00 105.85 3121 GLU B C 1
ATOM 3927 O O . GLU B 1 283 ? -57.888 29.517 -31.530 1.00 103.24 3121 GLU B O 1
ATOM 3933 N N . ALA B 1 284 ? -56.983 29.340 -29.458 1.00 105.41 3122 ALA B N 1
ATOM 3934 C CA . ALA B 1 284 ? -58.110 29.911 -28.709 1.00 107.63 3122 ALA B CA 1
ATOM 3935 C C . ALA B 1 284 ? -58.044 31.425 -28.573 1.00 108.86 3122 ALA B C 1
ATOM 3936 O O . ALA B 1 284 ? -58.975 32.023 -28.027 1.00 109.79 3122 ALA B O 1
ATOM 3938 N N . GLY B 1 285 ? -56.927 32.014 -28.989 1.00 102.36 3123 GLY B N 1
ATOM 3939 C CA . GLY B 1 285 ? -56.709 33.443 -28.909 1.00 100.20 3123 GLY B CA 1
ATOM 3940 C C . GLY B 1 285 ? -56.098 33.874 -27.598 1.00 103.85 3123 GLY B C 1
ATOM 3941 O O . GLY B 1 285 ? -56.146 35.056 -27.285 1.00 103.55 3123 GLY B O 1
ATOM 3942 N N . ARG B 1 286 ? -55.489 32.943 -26.828 1.00 100.83 3124 ARG B N 1
ATOM 3943 C CA . ARG B 1 286 ? -54.806 33.288 -25.572 1.00 100.10 3124 ARG B CA 1
ATOM 3944 C C . ARG B 1 286 ? -53.452 33.841 -25.980 1.00 97.81 3124 ARG B C 1
ATOM 3945 O O . ARG B 1 286 ? -52.667 33.128 -26.609 1.00 94.84 3124 ARG B O 1
ATOM 3953 N N . ILE B 1 287 ? -53.195 35.121 -25.681 1.00 92.47 3125 ILE B N 1
ATOM 3954 C CA . ILE B 1 287 ? -51.925 35.747 -26.049 1.00 87.56 3125 ILE B CA 1
ATOM 3955 C C . ILE B 1 287 ? -50.790 35.233 -25.145 1.00 91.35 3125 ILE B C 1
ATOM 3956 O O . ILE B 1 287 ? -50.916 35.223 -23.926 1.00 93.68 3125 ILE B O 1
ATOM 3961 N N . GLY B 1 288 ? -49.703 34.807 -25.765 1.00 85.69 3126 GLY B N 1
ATOM 3962 C CA . GLY B 1 288 ? -48.497 34.366 -25.081 1.00 84.97 3126 GLY B CA 1
ATOM 3963 C C . GLY B 1 288 ? -47.406 35.419 -25.088 1.00 86.79 3126 GLY B C 1
ATOM 3964 O O . GLY B 1 288 ? -46.560 35.421 -24.189 1.00 86.78 3126 GLY B O 1
ATOM 3965 N N . ILE B 1 289 ? -47.362 36.281 -26.141 1.00 80.88 3127 ILE B N 1
ATOM 3966 C CA . ILE B 1 289 ? -46.356 37.335 -26.296 1.00 79.63 3127 ILE B CA 1
ATOM 3967 C C . ILE B 1 289 ? -46.983 38.581 -26.921 1.00 85.11 3127 ILE B C 1
ATOM 3968 O O . ILE B 1 289 ? -47.636 38.496 -27.967 1.00 81.89 3127 ILE B O 1
ATOM 3973 N N . ARG B 1 290 ? -46.706 39.739 -26.333 1.00 84.74 3128 ARG B N 1
ATOM 3974 C CA . ARG B 1 290 ? -47.162 41.021 -26.833 1.00 85.52 3128 ARG B CA 1
ATOM 3975 C C . ARG B 1 290 ? -45.936 41.921 -27.013 1.00 88.25 3128 ARG B C 1
ATOM 3976 O O . ARG B 1 290 ? -45.148 42.051 -26.086 1.00 88.19 3128 ARG B O 1
ATOM 3984 N N . MET B 1 291 ? -45.786 42.534 -28.197 1.00 83.54 3129 MET B N 1
ATOM 3985 C CA . MET B 1 291 ? -44.703 43.458 -28.526 1.00 82.93 3129 MET B CA 1
ATOM 3986 C C . MET B 1 291 ? -45.345 44.771 -28.819 1.00 87.03 3129 MET B C 1
ATOM 3987 O O . MET B 1 291 ? -46.240 44.823 -29.650 1.00 85.30 3129 MET B O 1
ATOM 3992 N N . ARG B 1 292 ? -44.936 45.818 -28.114 1.00 86.60 3130 ARG B N 1
ATOM 3993 C CA . ARG B 1 292 ? -45.464 47.168 -28.291 1.00 89.21 3130 ARG B CA 1
ATOM 3994 C C . ARG B 1 292 ? -44.340 48.100 -28.680 1.00 92.19 3130 ARG B C 1
ATOM 3995 O O . ARG B 1 292 ? -43.283 48.082 -28.064 1.00 91.36 3130 ARG B O 1
ATOM 4003 N N . GLY B 1 293 ? -44.583 48.933 -29.674 1.00 89.91 3131 GLY B N 1
ATOM 4004 C CA . GLY B 1 293 ? -43.596 49.913 -30.111 1.00 91.08 3131 GLY B CA 1
ATOM 4005 C C . GLY B 1 293 ? -42.440 49.313 -30.874 1.00 90.80 3131 GLY B C 1
ATOM 4006 O O . GLY B 1 293 ? -41.312 49.773 -30.755 1.00 90.86 3131 GLY B O 1
ATOM 4007 N N . PHE B 1 294 ? -42.726 48.340 -31.706 1.00 84.91 3132 PHE B N 1
ATOM 4008 C CA . PHE B 1 294 ? -41.701 47.656 -32.463 1.00 84.15 3132 PHE B CA 1
ATOM 4009 C C . PHE B 1 294 ? -41.399 48.423 -33.754 1.00 87.93 3132 PHE B C 1
ATOM 4010 O O . PHE B 1 294 ? -42.272 48.535 -34.608 1.00 85.97 3132 PHE B O 1
ATOM 4018 N N . SER B 1 295 ? -40.194 48.991 -33.898 1.00 86.85 3133 SER B N 1
ATOM 4019 C CA . SER B 1 295 ? -39.824 49.751 -35.091 1.00 88.43 3133 SER B CA 1
ATOM 4020 C C . SER B 1 295 ? -38.541 49.225 -35.694 1.00 93.88 3133 SER B C 1
ATOM 4021 O O . SER B 1 295 ? -37.516 49.323 -35.048 1.00 93.89 3133 SER B O 1
ATOM 4024 N N . MET B 1 296 ? -38.573 48.721 -36.941 1.00 93.16 3134 MET B N 1
ATOM 4025 C CA . MET B 1 296 ? -37.389 48.241 -37.635 1.00 95.29 3134 MET B CA 1
ATOM 4026 C C . MET B 1 296 ? -36.795 49.387 -38.438 1.00 104.91 3134 MET B C 1
ATOM 4027 O O . MET B 1 296 ? -37.529 50.153 -39.045 1.00 104.88 3134 MET B O 1
ATOM 4032 N N . GLY B 1 297 ? -35.478 49.505 -38.425 1.00 105.92 3135 GLY B N 1
ATOM 4033 C CA . GLY B 1 297 ? -34.791 50.561 -39.148 1.00 109.99 3135 GLY B CA 1
ATOM 4034 C C . GLY B 1 297 ? -34.593 50.195 -40.595 1.00 118.04 3135 GLY B C 1
ATOM 4035 O O . GLY B 1 297 ? -34.438 49.014 -40.930 1.00 116.23 3135 GLY B O 1
ATOM 4036 N N . SER B 1 298 ? -34.616 51.231 -41.448 1.00 120.44 3136 SER B N 1
ATOM 4037 C CA . SER B 1 298 ? -34.459 51.154 -42.887 1.00 123.68 3136 SER B CA 1
ATOM 4038 C C . SER B 1 298 ? -33.077 51.695 -43.257 1.00 134.45 3136 SER B C 1
ATOM 4039 O O . SER B 1 298 ? -32.595 52.642 -42.625 1.00 136.23 3136 SER B O 1
ATOM 4042 N N . GLU B 1 299 ? -32.464 51.114 -44.291 1.00 134.34 3137 GLU B N 1
ATOM 4043 C CA . GLU B 1 299 ? -31.124 51.494 -44.729 1.00 138.88 3137 GLU B CA 1
ATOM 4044 C C . GLU B 1 299 ? -31.157 52.795 -45.534 1.00 149.03 3137 GLU B C 1
ATOM 4045 O O . GLU B 1 299 ? -30.263 53.625 -45.359 1.00 152.95 3137 GLU B O 1
ATOM 4051 N N . LYS B 1 300 ? -32.194 52.993 -46.370 1.00 145.39 3138 LYS B N 1
ATOM 4052 C CA . LYS B 1 300 ? -32.375 54.216 -47.150 1.00 183.90 3138 LYS B CA 1
ATOM 4053 C C . LYS B 1 300 ? -33.763 54.780 -46.868 1.00 217.63 3138 LYS B C 1
ATOM 4054 O O . LYS B 1 300 ? -33.954 55.991 -46.928 1.00 193.71 3138 LYS B O 1
#

Nearest PDB structures (foldseek):
  5hu7-assembly1_A  TM=1.004E+00  e=4.300E-55  Brevibacillus brevis NBRC 100599
  5hqw-assembly1_A  TM=8.634E-01  e=1.767E-26  Brevibacillus brevis NBRC 100599
  7zmf-assembly1_A  TM=8.387E-01  e=3.978E-25  Brevibacillus brevis NBRC 100599
  7zmf-assembly1_B  TM=8.402E-01  e=4.649E-24  Brevibacillus brevis NBRC 100599
  3kg6-assembly3_A  TM=7.957E-01  e=1.544E-16  Lyngbya majuscula

Organism: Brevibacillus brevis (strain 47 / JCM 6285 / NBRC 100599) (NCBI:txid358681)

InterPro domains:
  IPR009081 Phosphopantetheine binding ACP domain [PF00550] (295-360)
  IPR009081 Phosphopantetheine binding ACP domain [PF00550] (2110-2173)
  IPR009081 Phosphopantetheine binding ACP domain [PF00550] (3647-3712)
  IPR009081 Phosphopantetheine binding ACP domain [PS50075] (290-364)
  IPR009081 Phosphopantetheine binding ACP domain [PS50075] (891-968)
  IPR009081 Phosphopantetheine binding ACP domain [PS50075] (2105-2178)
  IPR009081 Phosphopantetheine binding ACP domain [PS50075] (3642-3716)
  IPR013968 Polyketide synthase-like, ketoreductase domain [PF08659] (1653-1831)
  IPR013968 Polyketide synthase-like, ketoreductase domain [PF08659] (3360-3538)
  IPR014030 Beta-ketoacyl synthase-like, N-terminal domain [PF00109] (404-657)
  IPR014030 Beta-ketoacyl synthase-like, N-terminal domain [PF00109] (2241-2475)
  IPR014031 Beta-ketoacyl synthase, C-terminal domain [PF02801] (665-782)
  IPR014031 Beta-ketoacyl synthase, C-terminal domain [PF02801] (2483-2600)
  IPR016039 Thiolase-like [G3DSA:3.40.47.10] (405-892)
  IPR016039 Thiolase-like [G3DSA:3.40.47.10] (2242-2828)
  IPR016039 Thiolase-like [SSF53901] (401-773)
  IPR016039 Thiolase-like [SSF53901] (2238-2592)
  IPR018201 Beta-ketoacyl synthase, active site [PS00606] (2388-2404)
  IPR020806 Polyketide synthase-like, phosphopantetheine-binding domain [SM00823] (293-364)
  IPR020806 Polyketide synthase-like, phosphopantetheine-binding domain [SM00823] (2108-2178)

B-factor: mean 98.56, std 31.38, range [49.11, 221.0]

Radius of gyration: 31.03 Å; Cα contacts (8 Å, |Δi|>4): 1207; chains: 2; bounding box: 91×55×73 Å

Foldseek 3Di:
DAQAQLFRAFPADPVFGKTKDKDQLVTFLSDDDPAADKDFRDPVSVVFNQVLSVVVVDWKKKKFWKKFDATDIHNHDIWMKMKTWADDDPFKIKIFIATPHDTGMIIMMGDDAPPDFDFDPVVVLQVQAPDKAALVRLQVVQVVDDAGHADDQPQFGMWGHHVFKIKTFTDADDDDPVNLQSTDDRSCVCVNVVSVVSSNVVVVPAFPNIKTFGMKIFNGHSFAFGIWMWGQACVTFIWIFTHHPRGRTGMITGGIDTHHD/DAQAPLFRAFPADPVFGKTKDKDAQVDQLNPPDPDQAKDFDQPCSVVQNQVLSVQVVDDVGAFKKKKFWKKFDATDIHRHDTWMKMKTWDADPVRKIKIFIWGDVDIDTGMITIMDGDQPPDQDFDPVVVQQVQAPDKAAQVRLCVLHVADQFGIWGAHQFKIKTFGDAPCPVPPNQQSTQQGRSVSCVVVCRLVRNPCADFPNIKTFGMKMFNGRNFAFRIWMWGQCVHFIWIFTHHPRGRTGMITGGINTDHPD